Protein AF-A0A7Y5S820-F1 (afdb_monomer)

Radius of gyration: 29.11 Å; Cα contacts (8 Å, |Δi|>4): 1035; chains: 1; bounding box: 95×47×74 Å

Solvent-accessible surface area (backbone atoms only — not comparable to full-atom values): 35095 Å² total; per-residue (Å²): 103,54,66,68,52,48,75,46,68,56,34,78,88,50,31,67,82,37,71,69,40,54,54,54,47,53,55,45,28,67,74,67,75,48,88,73,55,71,37,60,50,47,50,53,52,50,54,48,54,72,75,65,43,57,76,58,91,92,64,85,57,66,54,73,80,52,63,92,70,55,70,69,54,50,47,55,49,49,68,78,31,63,94,35,53,90,52,56,83,71,35,64,82,37,71,68,40,53,49,50,53,51,49,48,31,69,75,68,66,53,89,64,54,75,34,48,46,49,33,35,48,55,52,52,51,69,67,39,76,69,81,60,51,75,38,97,64,82,65,48,82,91,52,52,66,69,48,47,51,56,42,42,72,61,35,29,46,36,56,46,40,85,68,84,81,53,75,86,64,79,58,79,62,49,63,53,49,50,51,48,53,69,67,49,83,26,50,25,39,32,43,30,24,37,49,74,46,51,65,68,48,48,54,46,43,46,52,50,37,29,53,56,50,1,69,86,36,98,79,53,42,49,46,63,53,50,40,56,48,44,48,68,46,74,85,46,82,71,53,80,83,47,82,61,52,66,59,54,52,51,55,42,38,25,67,62,58,49,69,44,50,45,51,57,29,34,74,68,77,49,52,28,36,41,39,36,33,33,45,70,67,45,83,67,35,42,60,50,52,37,57,45,52,76,75,46,48,48,42,36,37,38,32,30,56,49,24,42,59,52,57,66,34,36,78,71,31,64,78,37,56,43,80,44,70,43,61,52,47,49,49,38,51,50,17,47,60,64,65,48,74,85,50,70,54,44,63,65,85,57,64,72,76,51,68,81,38,71,63,51,58,53,48,43,48,52,51,32,60,77,29,37,76,55,40,52,53,23,37,42,50,35,36,73,48,29,30,48,50,66,67,56,76,50,93,74,81,56,64,66,62,50,40,51,49,47,42,52,62,29,51,50,45,51,52,66,68,55,36,78,73,44,92,88,51,81,58,64,57,48,67,58,42,50,53,50,49,46,50,46,48,74,41,28,34,38,64,60,53,44,58,62,53,21,57,55,45,23,71,73,69,75,44,97,52,51,43,67,62,47,46,55,37,54,49,51,36,34,46,38,50,52,27,38,72,30,40,55,61,70,56,94,90,43,85,70,93,63,49,37,26,34,10,40,59,36,69,39,56,34,24,57,72,67,73,46,87,75,68,70,31,65,74,77,51,69,80,59,56,71,67,58,42,49,54,46,26,30,43,48,44,5,49,50,51,30,54,49,61,57,39,89,85,48,47,59,22,17,39,73,64,49,102,91,37,60,47,32,72,30,31,41,41,49,91,83,37,31,39,42,32,35,68,54,49,43,85,67,74,80,52,75,76,74,40,44,28,47,49,54,51,40,63,36,75,92,58,39,18,85,38,22,40,36,33,18,57,69,48,63,48,81,41,82,95,40,36,30,29,36,20,50,66,37,59,50,27,59,76

pLDDT: mean 88.88, std 9.74, range [47.72, 98.44]

Secondary structure (DSSP, 8-state):
-HHHHHS-SS-GGG-TTSHHHHHHHHHHHHHHT----HHHHHHHHHHHHHTTTT--TT----PPPPPP--HHHHHHHHHHHGGGTTTGGG-TTSHHHHHHHHHHHHHH-----HHHHHHHHHHHHHHSPPP--S-SS---TTS-HHHHHHHHHH-GGGGTPPPPPPPSSPPHHHHHHHHHHHH-SSSEEEEE-STTSSHHHHHHHHHHHHHHT-TTSTTSSPPPGGGEEEEESSS-GGGTT-SSHHHHHHHHHIIIIISS-HHHHHHTT---EEEEESGGGSTTHHHHHHHHHHH--SEEEEEES-HHHHHHHHHHHTTTEEEEE--SPPHHHHHHHTT-TT---BSTTS-GGGGGSHHHHHHHHHHHHHTHHHHHHHHHHHHHH-S-HHHHS-----HHHHHHHHIIIIIIHHHHHSGGG-TTSPPPPHHHHHHHHHHHHHTTTSB--HHHHHHHHHHHH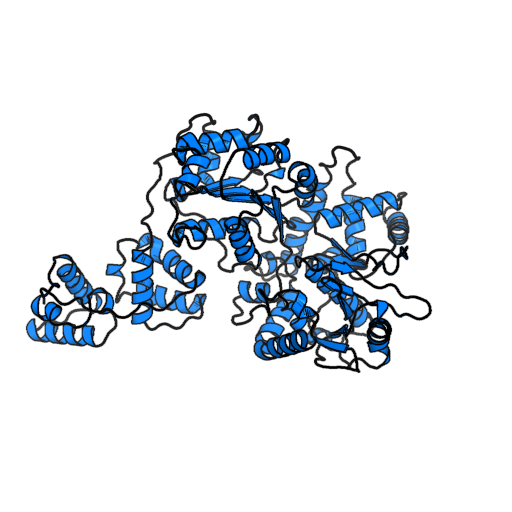SS---HHHHHHHHHHHHHTTSEEEE-B--BTTB---PPPEEEES-HHHHHHHHT------TTGGGG--HHHHHHHHHHHHHHHHHHHHTSTT-EEEEE--BTTB--EEEEEEETTEEEEEEE---SSPP-HHHHHHHHHHHH-GGG--S-EEEEESS--EEETTTEEEEEHHHHTTB-

Mean predicted aligned error: 7.58 Å

Foldseek 3Di:
DLVLQQPDLAQLLLQFPDPSVVVSQVVVCVVVVDHDASLVSLVVSVVCNVVPSHDDPPDDRDHDAADDDDLLLLLLLQVLCLVCLVVLSNQGPDPSLVVSQVVSCVQVVDDDDSSNVSNSSVVLSVQADNQDALDCAFDCPLHHPQVSVQQCLVLVSNNSDDDDDAQSFDALVLVVLLVCLVVCLALAEEEEEFFQLCPVSSVVVVLSCQQRQNCSAPVRGRADSLLEGEDEPPPRPRQPPDDLSLVSVQVSSCVTRNVHAQAVCVVVSRHGEYHYEQQLNDPPSLVSVLVCSVPGRHSYYYYHNQLLSVVVSCVSCPSRYDYAYRFFAFLLSLCVLLVVPDQAFQQSPPDPVCVLDPVSQVVLQVSCVVCVVSLLVSLQLCLQQNRRSQSRNDPDPDNLVSLVCCCVRGVLCLLPPPQVPPPPDDRQDSVLLLLLVLVLLVQALHFDQLVVVQVVVCVVVVDRDDSVSSVVSLVSCCSSLQWPWAAADDAPNDDDPTGTHIAGSINSNSCNSNVHRQGLNVVVVVPDDPVSQVSSLSNLSSVVQSLQVSDPQWRKHWHDDDPQAHTFSIWTDHPLAIAGEHEPADDDDDDPVSCRNQCRQCVDVRRRYVAYEYEYCDDFQDDPDRYTYDHSSSVSSHD

Sequence (639 aa):
MQELLRDTALPRDSLPYTATFDELKAAYESKQRQKITDHDFWLLLDKIGKFGGLASPGKKKKGTKAPSLSSNEQLEILRQLQDWIGNRDHLPYTTKFDDMHRQFGKLTGRKLSKHEFWRALSNEAKKARKPKPVHAAAPIGSLTPELVAFLEDRNPWWRAMPAREPQRFRRWAFAEMVRRLDKKLAAMVVIRGSRRVGKSVLQSQLIEDLLLIGKSDPTGKPVDPARILSVQFDDAPALGGISMPVQAIVRWFEQNVLKKTLNQAAKDDQPAYLLFDEVQNIHDWSVQLKILADNADARIIVTGSSALRIAKGKDNLAGRMDDIVLGPLRLWEVAGIRGIRGLEPYAADVPLEDWKKRDFWLELIAHGNKHAKVRDEAFRQFSRLGGYPLCHNTSETDEDRVRQQVIAGVINKTIESDPEHRRRAAPLDPVLVREVFRMVCRYAGQAVTPKRFSDELHQLLQTPINNAKVTEAIEFLTDSLLVHQVPPLELLAKKQGSPSKLCVCDHFVRNGVLQETLSLDPEALKNCDEAVATQVGHLIESVLGYFLKGIPGVEVSWFPERAKEPEVDLVLTIGTGRIPVEVKYRRSKPDKAALAGIESFCGKSAYAAPFGIIVTQATEGPIGDKAIAVPASTFLLLR

Nearest PDB structures (foldseek):
  3pfi-assembly1_B  TM=4.709E-01  e=7.030E-04  Campylobacter jejuni subsp. jejuni NCTC 11168 = ATCC 700819
  7ln6-assembly1_F  TM=3.361E-01  e=1.129E-02  Homo sapiens
  6abt-assembly1_A  TM=7.388E-01  e=3.695E+00  Listeria monocytogenes
  5vhh-assembly1_C  TM=3.652E-01  e=1.289E+00  Homo sapiens

Structure (mmCIF, N/CA/C/O backbone):
data_AF-A0A7Y5S820-F1
#
_entry.id   AF-A0A7Y5S820-F1
#
loop_
_atom_site.group_PDB
_atom_site.id
_atom_site.type_symbol
_atom_site.label_atom_id
_atom_site.label_alt_id
_atom_site.label_comp_id
_atom_site.label_asym_id
_atom_site.label_entity_id
_atom_site.label_seq_id
_atom_site.pdbx_PDB_ins_code
_atom_site.Cartn_x
_atom_site.Cartn_y
_atom_site.Cartn_z
_atom_site.occupancy
_atom_site.B_iso_or_equiv
_atom_site.auth_seq_id
_atom_site.auth_comp_id
_atom_site.auth_asym_id
_atom_site.auth_atom_id
_atom_site.pdbx_PDB_model_num
ATOM 1 N N . MET A 1 1 ? -51.903 -0.879 21.877 1.00 69.12 1 MET A N 1
ATOM 2 C CA . MET A 1 1 ? -50.507 -0.928 21.393 1.00 69.12 1 MET A CA 1
ATOM 3 C C . MET A 1 1 ? -49.794 -2.215 21.758 1.00 69.12 1 MET A C 1
ATOM 5 O O . MET A 1 1 ? -49.317 -2.856 20.841 1.00 69.12 1 MET A O 1
ATOM 9 N N . GLN A 1 2 ? -49.738 -2.629 23.031 1.00 68.75 2 GLN A N 1
ATOM 10 C CA . GLN A 1 2 ? -49.149 -3.931 23.404 1.00 68.75 2 GLN A CA 1
ATOM 11 C C . GLN A 1 2 ? -49.813 -5.115 22.681 1.00 68.75 2 GLN A C 1
ATOM 13 O O . GLN A 1 2 ? -49.119 -5.978 22.167 1.00 68.75 2 GLN A O 1
ATOM 18 N N . GLU A 1 3 ? -51.142 -5.105 22.578 1.00 69.19 3 GLU A N 1
ATOM 19 C CA . GLU A 1 3 ? -51.928 -6.082 21.810 1.00 69.19 3 GLU A CA 1
ATOM 20 C C . GLU A 1 3 ? -51.568 -6.063 20.311 1.00 69.19 3 GLU A C 1
ATOM 22 O O . GLU A 1 3 ? -51.067 -7.051 19.790 1.00 69.19 3 GLU A O 1
ATOM 27 N N . LEU A 1 4 ? -51.656 -4.890 19.666 1.00 66.69 4 LEU A N 1
ATOM 28 C CA . LEU A 1 4 ? -51.246 -4.688 18.265 1.00 66.69 4 LEU A CA 1
ATOM 29 C C . LEU A 1 4 ? -49.808 -5.162 17.983 1.00 66.69 4 LEU A C 1
ATOM 31 O O . LEU A 1 4 ? -49.545 -5.723 16.930 1.00 66.69 4 LEU A O 1
ATOM 35 N N . LEU A 1 5 ? -48.875 -4.957 18.920 1.00 66.25 5 LEU A N 1
ATOM 36 C CA . LEU A 1 5 ? -47.476 -5.389 18.823 1.00 66.25 5 LEU A CA 1
ATOM 37 C C . LEU A 1 5 ? -47.268 -6.885 19.091 1.00 66.25 5 LEU A C 1
ATOM 39 O O . LEU A 1 5 ? -46.285 -7.461 18.617 1.00 66.25 5 LEU A O 1
ATOM 43 N N . ARG A 1 6 ? -48.141 -7.521 19.876 1.00 69.19 6 ARG A N 1
ATOM 44 C CA . ARG A 1 6 ? -48.070 -8.955 20.177 1.00 69.19 6 ARG A CA 1
ATOM 45 C C . ARG A 1 6 ? -48.341 -9.770 18.915 1.00 69.19 6 ARG A C 1
ATOM 47 O O . ARG A 1 6 ? -47.572 -10.692 18.636 1.00 69.19 6 ARG A O 1
ATOM 54 N N . ASP A 1 7 ? -49.298 -9.336 18.105 1.00 68.69 7 ASP A N 1
ATOM 55 C CA . ASP A 1 7 ? -49.779 -10.072 16.929 1.00 68.69 7 ASP A CA 1
ATOM 56 C C . ASP A 1 7 ? -48.932 -9.864 15.663 1.00 68.69 7 ASP A C 1
ATOM 58 O O . ASP A 1 7 ? -49.108 -10.559 14.663 1.00 68.69 7 ASP A O 1
ATOM 62 N N . THR A 1 8 ? -47.943 -8.965 15.697 1.00 72.56 8 THR A N 1
ATOM 63 C CA . THR A 1 8 ? -47.041 -8.757 14.555 1.00 72.56 8 THR A CA 1
ATOM 64 C C . THR A 1 8 ? -46.153 -9.972 14.294 1.00 72.56 8 THR A C 1
ATOM 66 O O . THR A 1 8 ? -45.531 -10.523 15.207 1.00 72.56 8 THR A O 1
ATOM 69 N N . ALA A 1 9 ? -45.995 -10.348 13.025 1.00 71.81 9 ALA A N 1
ATOM 70 C CA . ALA A 1 9 ? -45.051 -11.394 12.626 1.00 71.81 9 ALA A CA 1
ATOM 71 C C . ALA A 1 9 ? -43.577 -10.951 12.761 1.00 71.81 9 ALA A C 1
ATOM 73 O O . ALA A 1 9 ? -42.688 -11.776 12.995 1.00 71.81 9 ALA A O 1
ATOM 74 N N . LEU A 1 10 ? -43.315 -9.643 12.640 1.00 74.50 10 LEU A N 1
ATOM 75 C CA . LEU A 1 10 ? -41.976 -9.059 12.675 1.00 74.50 10 LEU A CA 1
ATOM 76 C C . LEU A 1 10 ? -41.564 -8.637 14.097 1.00 74.50 10 LEU A C 1
ATOM 78 O O . LEU A 1 10 ? -42.368 -8.077 14.844 1.00 74.50 10 LEU A O 1
ATOM 82 N N . PRO A 1 11 ? -40.296 -8.851 14.495 1.00 80.25 11 PRO A N 1
ATOM 83 C CA . PRO A 1 11 ? -39.763 -8.272 15.720 1.00 80.25 11 PRO A CA 1
ATOM 84 C C . PRO A 1 11 ? -39.599 -6.753 15.573 1.00 80.25 11 PRO A C 1
ATOM 86 O O . PRO A 1 11 ? -39.386 -6.249 14.472 1.00 80.25 11 PRO A O 1
ATOM 89 N N . ARG A 1 12 ? -39.592 -6.043 16.708 1.00 82.12 12 ARG A N 1
ATOM 90 C CA . ARG A 1 12 ? -39.463 -4.576 16.807 1.00 82.12 12 ARG A CA 1
ATOM 91 C C . ARG A 1 12 ? -38.420 -3.975 15.857 1.00 82.12 12 ARG A C 1
ATOM 93 O O . ARG A 1 12 ? -38.732 -3.082 15.081 1.00 82.12 12 ARG A O 1
ATOM 100 N N . ASP A 1 13 ? -37.193 -4.496 15.871 1.00 81.75 13 ASP A N 1
ATOM 101 C CA . ASP A 1 13 ? -36.081 -3.950 15.073 1.00 81.75 13 ASP A CA 1
ATOM 102 C C . ASP A 1 13 ? -36.241 -4.152 13.555 1.00 81.75 13 ASP A C 1
ATOM 104 O O . ASP A 1 13 ? -35.416 -3.663 12.782 1.00 81.75 13 ASP A O 1
ATOM 108 N N . SER A 1 14 ? -37.239 -4.928 13.123 1.00 87.19 14 SER A N 1
ATOM 109 C CA . SER A 1 14 ? -37.587 -5.161 11.715 1.00 87.19 14 SER A CA 1
ATOM 110 C C . SER A 1 14 ? -38.826 -4.381 11.270 1.00 87.19 14 SER A C 1
ATOM 112 O O . SER A 1 14 ? -39.243 -4.560 10.136 1.00 87.19 14 SER A O 1
ATOM 114 N N . LEU A 1 15 ? -39.412 -3.537 12.125 1.00 88.50 15 LEU A N 1
ATOM 115 C CA . LEU A 1 15 ? -40.591 -2.744 11.769 1.00 88.50 15 LEU A CA 1
ATOM 116 C C . LEU A 1 15 ? -40.273 -1.475 10.956 1.00 88.50 15 LEU A C 1
ATOM 118 O O . LEU A 1 15 ? -41.004 -1.229 10.001 1.00 88.50 15 LEU A O 1
ATOM 122 N N . PRO A 1 16 ? -39.230 -0.671 11.255 1.00 93.38 16 PRO A N 1
ATOM 123 C CA . PRO A 1 16 ? -39.040 0.606 10.564 1.00 93.38 16 PRO A CA 1
ATOM 124 C C . PRO A 1 16 ? -38.981 0.478 9.038 1.00 93.38 16 PRO A C 1
ATOM 126 O O . PRO A 1 16 ? -38.278 -0.395 8.523 1.00 93.38 16 PRO A O 1
ATOM 129 N N . TYR A 1 17 ? -39.674 1.375 8.334 1.00 93.88 17 TYR A N 1
ATOM 130 C CA . TYR A 1 17 ? -39.765 1.461 6.873 1.00 93.88 17 TYR A CA 1
ATOM 131 C C . TYR A 1 17 ? -40.380 0.223 6.195 1.00 93.88 17 TYR A C 1
ATOM 133 O O . TYR A 1 17 ? -39.949 -0.164 5.109 1.00 93.88 17 TYR A O 1
ATOM 141 N N . THR A 1 18 ? -41.352 -0.429 6.840 1.00 92.25 18 THR A N 1
ATOM 142 C CA . THR A 1 18 ? -42.085 -1.579 6.279 1.00 92.25 18 THR A CA 1
ATOM 143 C C . THR A 1 18 ? -43.580 -1.294 6.194 1.00 92.25 18 THR A C 1
ATOM 145 O O . THR A 1 18 ? -44.104 -0.562 7.025 1.00 92.25 18 THR A O 1
ATOM 148 N N . ALA A 1 19 ? -44.287 -1.956 5.272 1.00 91.38 19 ALA A N 1
ATOM 149 C CA . ALA A 1 19 ? -45.748 -1.858 5.180 1.00 91.38 19 ALA A CA 1
ATOM 150 C C . ALA A 1 19 ? -46.445 -2.246 6.499 1.00 91.38 19 ALA A C 1
ATOM 152 O O . ALA A 1 19 ? -47.403 -1.607 6.915 1.00 91.38 19 ALA A O 1
ATOM 153 N N . THR A 1 20 ? -45.902 -3.230 7.225 1.00 89.06 20 THR A N 1
ATOM 154 C CA . THR A 1 20 ? -46.413 -3.623 8.546 1.00 89.06 20 THR A CA 1
ATOM 155 C C . THR A 1 20 ? -46.327 -2.489 9.574 1.00 89.06 20 THR A C 1
ATOM 157 O O . THR A 1 20 ? -47.167 -2.409 10.466 1.00 89.06 20 THR A O 1
ATOM 160 N N . PHE A 1 21 ? -45.332 -1.601 9.490 1.00 91.88 21 PHE A N 1
ATOM 161 C CA . PHE A 1 21 ? -45.283 -0.415 10.350 1.00 91.88 21 PHE A CA 1
ATOM 162 C C . PHE A 1 21 ? -46.403 0.571 10.009 1.00 91.88 21 PHE A C 1
ATOM 164 O O . PHE A 1 21 ? -47.056 1.072 10.925 1.00 91.88 21 PHE A O 1
ATOM 171 N N . ASP A 1 22 ? -46.656 0.795 8.719 1.00 92.31 22 ASP A N 1
ATOM 172 C CA . ASP A 1 22 ? -47.712 1.694 8.246 1.00 92.31 22 ASP A CA 1
ATOM 173 C C . ASP A 1 22 ? -49.103 1.178 8.650 1.00 92.31 22 ASP A C 1
ATOM 175 O O . ASP A 1 22 ? -49.929 1.938 9.155 1.00 92.31 22 ASP A O 1
ATOM 179 N N . GLU A 1 23 ? -49.336 -0.134 8.538 1.00 91.06 23 GLU A N 1
ATOM 180 C CA . GLU A 1 23 ? -50.558 -0.807 9.001 1.00 91.06 23 GLU A CA 1
ATOM 181 C C . GLU A 1 23 ? -50.773 -0.636 10.514 1.00 91.06 23 GLU A C 1
ATOM 183 O O . GLU A 1 23 ? -51.866 -0.279 10.961 1.00 91.06 23 GLU A O 1
ATOM 188 N N . LEU A 1 24 ? -49.724 -0.842 11.322 1.00 88.75 24 LEU A N 1
ATOM 189 C CA . LEU A 1 24 ? -49.788 -0.656 12.776 1.00 88.75 24 LEU A CA 1
ATOM 190 C C . LEU A 1 24 ? -50.076 0.795 13.155 1.00 88.75 24 LEU A C 1
ATOM 192 O O . LEU A 1 24 ? -50.816 1.046 14.112 1.00 88.75 24 LEU A O 1
ATOM 196 N N . LYS A 1 25 ? -49.487 1.742 12.421 1.00 91.31 25 LYS A N 1
ATOM 197 C CA . LYS A 1 25 ? -49.713 3.170 12.619 1.00 91.31 25 LYS A CA 1
ATOM 198 C C . LYS A 1 25 ? -51.154 3.534 12.292 1.00 91.31 25 LYS A C 1
ATOM 200 O O . LYS A 1 25 ? -51.822 4.123 13.136 1.00 91.31 25 LYS A O 1
ATOM 205 N N . ALA A 1 26 ? -51.659 3.118 11.134 1.00 90.69 26 ALA A N 1
ATOM 206 C CA . ALA A 1 26 ? -53.039 3.367 10.727 1.00 90.69 26 ALA A CA 1
ATOM 207 C C . ALA A 1 26 ? -54.044 2.785 11.738 1.00 90.69 26 ALA A C 1
ATOM 209 O O . ALA A 1 26 ? -54.992 3.463 12.139 1.00 90.69 26 ALA A O 1
ATOM 210 N N . ALA A 1 27 ? -53.801 1.563 12.228 1.00 89.12 27 ALA A N 1
ATOM 211 C CA . ALA A 1 27 ? -54.619 0.949 13.273 1.00 89.12 27 ALA A CA 1
ATOM 212 C C . ALA A 1 27 ? -54.576 1.738 14.596 1.00 89.12 27 ALA A C 1
ATOM 214 O O . ALA A 1 27 ? -55.598 1.888 15.272 1.00 89.12 27 ALA A O 1
ATOM 215 N N . TYR A 1 28 ? -53.408 2.267 14.973 1.00 88.69 28 TYR A N 1
ATOM 216 C CA . TYR A 1 28 ? -53.260 3.112 16.157 1.00 88.69 28 TYR A CA 1
ATOM 217 C C . TYR A 1 28 ? -53.991 4.451 16.015 1.00 88.69 28 TYR A C 1
ATOM 219 O O . TYR A 1 28 ? -54.769 4.804 16.901 1.00 88.69 28 TYR A O 1
ATOM 227 N N . GLU A 1 29 ? -53.791 5.163 14.905 1.00 91.38 29 GLU A N 1
ATOM 228 C CA . GLU A 1 29 ? -54.441 6.449 14.623 1.00 91.38 29 GLU A CA 1
ATOM 229 C C . GLU A 1 29 ? -55.965 6.299 14.564 1.00 91.38 29 GLU A C 1
ATOM 231 O O . GLU A 1 29 ? -56.689 7.112 15.139 1.00 91.38 29 GLU A O 1
ATOM 236 N N . SER A 1 30 ? -56.464 5.211 13.963 1.00 89.81 30 SER A N 1
ATOM 237 C CA . SER A 1 30 ? -57.895 4.894 13.941 1.00 89.81 30 SER A CA 1
ATOM 238 C C . SER A 1 30 ? -58.460 4.651 15.342 1.00 89.81 30 SER A C 1
ATOM 240 O O . SER A 1 30 ? -59.576 5.084 15.629 1.00 89.81 30 SER A O 1
ATOM 242 N N . LYS A 1 31 ? -57.716 3.963 16.220 1.00 88.00 31 LYS A N 1
ATOM 243 C CA . LYS A 1 31 ? -58.168 3.642 17.583 1.00 88.00 31 LYS A CA 1
ATOM 244 C C . LYS A 1 31 ? -58.091 4.848 18.524 1.00 88.00 31 LYS A C 1
ATOM 246 O O . LYS A 1 31 ? -58.963 4.999 19.371 1.00 88.00 31 LYS A O 1
ATOM 251 N N . GLN A 1 32 ? -57.071 5.694 18.378 1.00 87.50 32 GLN A N 1
ATOM 252 C CA . GLN A 1 32 ? -56.856 6.880 19.221 1.00 87.50 32 GLN A CA 1
ATOM 253 C C . GLN A 1 32 ? -57.516 8.152 18.682 1.00 87.50 32 GLN A C 1
ATOM 255 O O . GLN A 1 32 ? -57.570 9.153 19.389 1.00 87.50 32 GLN A O 1
ATOM 260 N N . ARG A 1 33 ? -58.014 8.129 17.437 1.00 87.38 33 ARG A N 1
ATOM 261 C CA . ARG A 1 33 ? -58.586 9.294 16.738 1.00 87.38 33 ARG A CA 1
ATOM 262 C C . ARG A 1 33 ? -57.639 10.502 16.705 1.00 87.38 33 ARG A C 1
ATOM 264 O O . ARG A 1 33 ? -58.082 11.647 16.710 1.00 87.38 33 ARG A O 1
ATOM 271 N N . GLN A 1 34 ? -56.336 10.248 16.654 1.00 90.62 34 GLN A N 1
ATOM 272 C CA . GLN A 1 34 ? -55.293 11.269 16.634 1.00 90.62 34 GLN A CA 1
ATOM 273 C C . GLN A 1 34 ? -54.215 10.870 15.628 1.00 90.62 34 GLN A C 1
ATOM 275 O O . GLN A 1 34 ? -53.820 9.706 15.584 1.00 90.62 34 GLN A O 1
ATOM 280 N N . LYS A 1 35 ? -53.731 11.837 14.840 1.00 92.00 35 LYS A N 1
ATOM 281 C CA . LYS A 1 35 ? -52.583 11.640 13.947 1.00 92.00 35 LYS A CA 1
ATOM 282 C C . LYS A 1 35 ? -51.271 11.733 14.718 1.00 92.00 35 LYS A C 1
ATOM 284 O O . LYS A 1 35 ? -51.144 12.551 15.628 1.00 92.00 35 LYS A O 1
ATOM 289 N N . ILE A 1 36 ? -50.290 10.937 14.316 1.00 93.00 36 ILE A N 1
ATOM 290 C CA . ILE A 1 36 ? -48.950 10.911 14.909 1.00 93.00 36 ILE A CA 1
ATOM 291 C C . ILE A 1 36 ? -47.889 10.887 13.802 1.00 93.00 36 ILE A C 1
ATOM 293 O O . ILE A 1 36 ? -48.111 10.357 12.712 1.00 93.00 36 ILE A O 1
ATOM 297 N N . THR A 1 37 ? -46.725 11.488 14.045 1.00 94.81 37 THR A N 1
ATOM 298 C CA . THR A 1 37 ? -45.611 11.403 13.089 1.00 94.81 37 THR A CA 1
ATOM 299 C C . THR A 1 37 ? -45.015 9.991 13.089 1.00 94.81 37 THR A C 1
ATOM 301 O O . THR A 1 37 ? -45.142 9.255 14.070 1.00 94.81 37 THR A O 1
ATOM 304 N N . ASP A 1 38 ? -44.347 9.589 12.005 1.00 93.44 38 ASP A N 1
ATOM 305 C CA . ASP A 1 38 ? -43.698 8.267 11.948 1.00 93.44 38 ASP A CA 1
ATOM 306 C C . ASP A 1 38 ? -42.609 8.131 13.018 1.00 93.44 38 ASP A C 1
ATOM 308 O O . ASP A 1 38 ? -42.464 7.080 13.642 1.00 93.44 38 ASP A O 1
ATOM 312 N N . HIS A 1 39 ? -41.878 9.217 13.278 1.00 94.19 39 HIS A N 1
ATOM 313 C CA . HIS A 1 39 ? -40.838 9.253 14.298 1.00 94.19 39 HIS A CA 1
ATOM 314 C C . HIS A 1 39 ? -41.410 9.064 15.710 1.00 94.19 39 HIS A C 1
ATOM 316 O O . HIS A 1 39 ? -40.965 8.177 16.442 1.00 94.19 39 HIS A O 1
ATOM 322 N N . ASP A 1 40 ? -42.441 9.830 16.077 1.00 92.50 40 ASP A N 1
ATOM 323 C CA . ASP A 1 40 ? -43.062 9.733 17.404 1.00 92.50 40 ASP A CA 1
ATOM 324 C C . ASP A 1 40 ? -43.735 8.374 17.611 1.00 92.50 40 ASP A C 1
ATOM 326 O O . ASP A 1 40 ? -43.641 7.775 18.688 1.00 92.50 40 ASP A O 1
ATOM 330 N N . PHE A 1 41 ? -44.373 7.843 16.563 1.00 92.88 41 PHE A N 1
ATOM 331 C CA . PHE A 1 41 ? -44.971 6.515 16.601 1.00 92.88 41 PHE A CA 1
ATOM 332 C C . PHE A 1 41 ? -43.915 5.420 16.777 1.00 92.88 41 PHE A C 1
ATOM 334 O O . PHE A 1 41 ? -44.102 4.498 17.574 1.00 92.88 41 PHE A O 1
ATOM 341 N N . TRP A 1 42 ? -42.772 5.538 16.101 1.00 92.69 42 TRP A N 1
ATOM 342 C CA . TRP A 1 42 ? -41.645 4.634 16.298 1.00 92.69 42 TRP A CA 1
ATOM 343 C C . TRP A 1 42 ? -41.081 4.701 17.722 1.00 92.69 42 TRP A C 1
ATOM 345 O O . TRP A 1 42 ? -40.875 3.652 18.330 1.00 92.69 42 TRP A O 1
ATOM 355 N N . LEU A 1 43 ? -40.884 5.891 18.297 1.00 91.00 43 LEU A N 1
ATOM 356 C CA . LEU A 1 43 ? -40.415 6.022 19.682 1.00 91.00 43 LEU A CA 1
ATOM 357 C C . LEU A 1 43 ? -41.410 5.424 20.686 1.00 91.00 43 LEU A C 1
ATOM 359 O O . LEU A 1 43 ? -41.001 4.799 21.669 1.00 91.00 43 LEU A O 1
ATOM 363 N N . LEU A 1 44 ? -42.715 5.573 20.437 1.00 88.88 44 LEU A N 1
ATOM 364 C CA . LEU A 1 44 ? -43.764 4.929 21.227 1.00 88.88 44 LEU A CA 1
ATOM 365 C C . LEU A 1 44 ? -43.661 3.398 21.143 1.00 88.88 44 LEU A C 1
ATOM 367 O O . LEU A 1 44 ? -43.663 2.721 22.174 1.00 88.88 44 LEU A O 1
ATOM 371 N N . LEU A 1 45 ? -43.526 2.849 19.931 1.00 85.88 45 LEU A N 1
ATOM 372 C CA . LEU A 1 45 ? -43.320 1.417 19.699 1.00 85.88 45 LEU A CA 1
ATOM 373 C C . LEU A 1 45 ? -42.042 0.901 20.375 1.00 85.88 45 LEU A C 1
ATOM 375 O O . LEU A 1 45 ? -42.063 -0.166 20.994 1.00 85.88 45 LEU A O 1
ATOM 379 N N . ASP A 1 46 ? -40.941 1.649 20.282 1.00 85.75 46 ASP A N 1
ATOM 380 C CA . ASP A 1 46 ? -39.655 1.275 20.864 1.00 85.75 46 ASP A CA 1
ATOM 381 C C . ASP A 1 46 ? -39.716 1.207 22.392 1.00 85.75 46 ASP A C 1
ATOM 383 O O . ASP A 1 46 ? -39.296 0.206 22.983 1.00 85.75 46 ASP A O 1
ATOM 387 N N . LYS A 1 47 ? -40.317 2.222 23.028 1.00 84.94 47 LYS A N 1
ATOM 388 C CA . LYS A 1 47 ? -40.555 2.242 24.477 1.00 84.94 47 LYS A CA 1
ATOM 389 C C . LYS A 1 47 ? -41.373 1.026 24.909 1.00 84.94 47 LYS A C 1
ATOM 391 O O . LYS A 1 47 ? -40.939 0.281 25.784 1.00 84.94 47 LYS A O 1
ATOM 396 N N . ILE A 1 48 ? -42.510 0.767 24.261 1.00 79.62 48 ILE A N 1
ATOM 397 C CA . ILE A 1 48 ? -43.384 -0.369 24.605 1.00 79.62 48 ILE A CA 1
ATOM 398 C C . ILE A 1 48 ? -42.664 -1.712 24.404 1.00 79.62 48 ILE A C 1
ATOM 400 O O . ILE A 1 48 ? -42.817 -2.62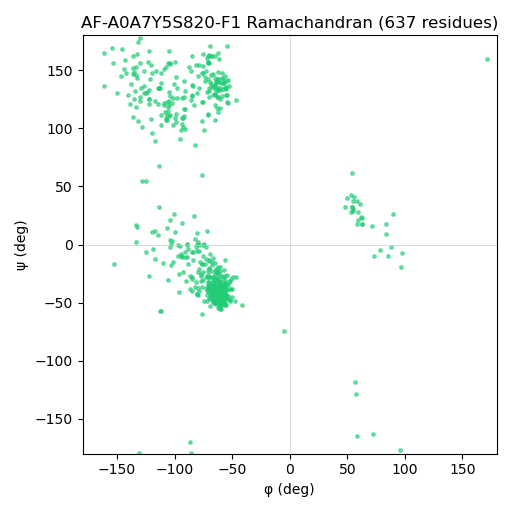8 25.216 1.00 79.62 48 ILE A O 1
ATOM 404 N N . GLY A 1 49 ? -41.844 -1.826 23.357 1.00 73.69 49 GLY A N 1
ATOM 405 C CA . GLY A 1 49 ? -41.045 -3.017 23.090 1.00 73.69 49 GLY A CA 1
ATOM 406 C C . GLY A 1 49 ? -39.966 -3.293 24.144 1.00 73.69 49 GLY A C 1
ATOM 407 O O . GLY A 1 49 ? -39.717 -4.458 24.453 1.00 73.69 49 GLY A O 1
ATOM 408 N N . LYS A 1 50 ? -39.356 -2.250 24.729 1.00 74.25 50 LYS A N 1
ATOM 409 C CA . LYS A 1 50 ? -38.341 -2.368 25.797 1.00 74.25 50 LYS A CA 1
ATOM 410 C C . LYS A 1 50 ? -38.930 -2.819 27.140 1.00 74.25 50 LYS A C 1
ATOM 412 O O . LYS A 1 50 ? -38.273 -3.570 27.852 1.00 74.25 50 LYS A O 1
ATOM 417 N N . PHE A 1 51 ? -40.172 -2.445 27.455 1.00 64.69 51 PHE A N 1
ATOM 418 C CA . PHE A 1 51 ? -40.867 -2.813 28.703 1.00 64.69 51 PHE A CA 1
ATOM 419 C C . PHE A 1 51 ? -41.537 -4.208 28.676 1.00 64.69 51 PHE A C 1
ATOM 421 O O . PHE A 1 51 ? -42.479 -4.467 29.419 1.00 64.69 51 PHE A O 1
ATOM 428 N N . GLY A 1 52 ? -41.067 -5.132 27.829 1.00 55.75 52 GLY A N 1
ATOM 429 C CA . GLY A 1 52 ? -41.489 -6.542 27.864 1.00 55.75 52 GLY A CA 1
ATOM 430 C C . GLY A 1 52 ? -42.793 -6.881 27.124 1.00 55.75 52 GLY A C 1
ATOM 431 O O . GLY A 1 52 ? -43.253 -8.017 27.195 1.00 55.75 52 GLY A O 1
ATOM 432 N N . GLY A 1 53 ? -43.376 -5.956 26.353 1.00 50.56 53 GLY A N 1
ATOM 433 C CA . GLY A 1 53 ? -44.684 -6.139 25.699 1.00 50.56 53 GLY A CA 1
ATOM 434 C C . GLY A 1 53 ? -44.756 -7.114 24.508 1.00 50.56 53 GLY A C 1
ATOM 435 O O . GLY A 1 53 ? -45.755 -7.096 23.797 1.00 50.56 53 GLY A O 1
ATOM 436 N N . LEU A 1 54 ? -43.728 -7.929 24.235 1.00 54.66 54 LEU A N 1
ATOM 437 C CA . LEU A 1 54 ? -43.548 -8.603 22.931 1.00 54.66 54 LEU A CA 1
ATOM 438 C C . LEU A 1 54 ? -43.413 -10.134 22.955 1.00 54.66 54 LEU A C 1
ATOM 440 O O . LEU A 1 54 ? -43.378 -10.741 21.882 1.00 54.66 54 LEU A O 1
ATOM 444 N N . ALA A 1 55 ? -43.324 -10.778 24.119 1.00 50.69 55 ALA A N 1
ATOM 445 C CA . ALA A 1 55 ? -43.198 -12.233 24.177 1.00 50.69 55 ALA A CA 1
ATOM 446 C C . ALA A 1 55 ? -44.576 -12.895 24.334 1.00 50.69 55 ALA A C 1
ATOM 448 O O . ALA A 1 55 ? -45.129 -12.933 25.430 1.00 50.69 55 ALA A O 1
ATOM 449 N N . SER A 1 56 ? -45.117 -13.462 23.252 1.00 51.94 56 SER A N 1
ATOM 450 C CA . SER A 1 56 ? -46.042 -14.593 23.395 1.00 51.94 56 SER A CA 1
ATOM 451 C C . SER A 1 56 ? -45.218 -15.816 23.819 1.00 51.94 56 SER A C 1
ATOM 453 O O . SER A 1 56 ? -44.185 -16.074 23.186 1.00 51.94 56 SER A O 1
ATOM 455 N N . PRO A 1 57 ? -45.618 -16.577 24.853 1.00 47.72 57 PRO A N 1
ATOM 456 C CA . PRO A 1 57 ? -44.916 -17.799 25.234 1.00 47.72 57 PRO A CA 1
ATOM 457 C C . PRO A 1 57 ? -44.785 -18.733 24.016 1.00 47.72 57 PRO A C 1
ATOM 459 O O . PRO A 1 57 ? -45.781 -19.079 23.388 1.00 47.72 57 PRO A O 1
ATOM 462 N N . GLY A 1 58 ? -43.555 -19.103 23.638 1.00 53.06 58 GLY A N 1
ATOM 463 C CA . GLY A 1 58 ? -43.292 -20.186 22.677 1.00 53.06 58 GLY A CA 1
ATOM 464 C C . GLY A 1 58 ? -43.031 -19.839 21.197 1.00 53.06 58 GLY A C 1
ATOM 465 O O . GLY A 1 58 ? -42.618 -20.737 20.468 1.00 53.06 58 GLY A O 1
ATOM 466 N N . LYS A 1 59 ? -43.173 -18.589 20.712 1.00 57.22 59 LYS A N 1
ATOM 467 C CA . LYS A 1 59 ? -42.848 -18.230 19.301 1.00 57.22 59 LYS A CA 1
ATOM 468 C C . LYS A 1 59 ? -41.758 -17.154 19.190 1.00 57.22 59 LYS A C 1
ATOM 470 O O . LYS A 1 59 ? -42.010 -15.974 19.417 1.00 57.22 59 LYS A O 1
ATOM 475 N N . LYS A 1 60 ? -40.541 -17.531 18.764 1.00 60.69 60 LYS A N 1
ATOM 476 C CA . LYS A 1 60 ? -39.495 -16.563 18.368 1.00 60.69 60 LYS A CA 1
ATOM 477 C C . LYS A 1 60 ? -39.881 -15.905 17.035 1.00 60.69 60 LYS A C 1
ATOM 479 O O . LYS A 1 60 ? -39.859 -16.564 15.999 1.00 60.69 60 LYS A O 1
ATOM 484 N N . LYS A 1 61 ? -40.197 -14.604 17.049 1.00 70.31 61 LYS A N 1
ATOM 485 C CA . LYS A 1 61 ? -40.435 -13.809 15.828 1.00 70.31 61 LYS A CA 1
ATOM 486 C C . LYS A 1 61 ? -39.157 -13.762 14.980 1.00 70.31 61 LYS A C 1
ATOM 488 O O . LYS A 1 61 ? -38.092 -13.400 15.484 1.00 70.31 61 LYS A O 1
ATOM 493 N N . LYS A 1 62 ? -39.242 -14.129 13.699 1.00 67.75 62 LYS A N 1
ATOM 494 C CA . LYS A 1 62 ? -38.092 -14.143 12.779 1.00 67.75 62 LYS A CA 1
ATOM 495 C C . LYS A 1 62 ? -38.009 -12.795 12.064 1.00 67.75 62 LYS A C 1
ATOM 497 O O . LYS A 1 62 ? -38.880 -12.457 11.275 1.00 67.75 62 LYS A O 1
ATOM 502 N N . GLY A 1 63 ? -36.982 -12.006 12.378 1.00 70.19 63 GLY A N 1
ATOM 503 C CA . GLY A 1 63 ? -36.774 -10.693 11.760 1.00 70.19 63 GLY A CA 1
ATOM 504 C C . GLY A 1 63 ? -36.233 -10.760 10.339 1.00 70.19 63 GLY A C 1
ATOM 505 O O . GLY A 1 63 ? -35.679 -11.780 9.921 1.00 70.19 63 GLY A O 1
ATOM 506 N N . THR A 1 64 ? -36.336 -9.641 9.621 1.00 81.06 64 THR A N 1
ATOM 507 C CA . THR A 1 64 ? -35.682 -9.479 8.319 1.00 81.06 64 THR A CA 1
ATOM 508 C C . THR A 1 64 ? -34.167 -9.573 8.501 1.00 81.06 64 THR A C 1
ATOM 510 O O . THR A 1 64 ? -33.597 -8.996 9.438 1.00 81.06 64 THR A O 1
ATOM 513 N N . LYS A 1 65 ? -33.487 -10.350 7.652 1.00 84.00 65 LYS A N 1
ATOM 514 C CA . LYS A 1 65 ? -32.024 -10.482 7.722 1.00 84.00 65 LYS A CA 1
ATOM 515 C C . LYS A 1 65 ? -31.380 -9.147 7.346 1.00 84.00 65 LYS A C 1
ATOM 517 O O . LYS A 1 65 ? -31.804 -8.511 6.388 1.00 84.00 65 LYS A O 1
ATOM 522 N N . ALA A 1 66 ? -30.369 -8.732 8.108 1.00 86.75 66 ALA A N 1
ATOM 523 C CA . ALA A 1 66 ? -29.542 -7.601 7.707 1.00 86.75 66 ALA A CA 1
ATOM 524 C C . ALA A 1 66 ? -28.779 -7.961 6.419 1.00 86.75 66 ALA A C 1
ATOM 526 O O . ALA A 1 66 ? -28.376 -9.123 6.273 1.00 86.75 66 ALA A O 1
ATOM 527 N N . PRO A 1 67 ? -28.590 -7.008 5.491 1.00 91.19 67 PRO A N 1
ATOM 528 C CA . PRO A 1 67 ? -27.798 -7.256 4.294 1.00 91.19 67 PRO A CA 1
ATOM 529 C C . PRO A 1 67 ? -26.347 -7.578 4.679 1.00 91.19 67 PRO A C 1
ATOM 531 O O . PRO A 1 67 ? -25.835 -7.088 5.687 1.00 91.19 67 PRO A O 1
ATOM 534 N N . SER A 1 68 ? -25.686 -8.417 3.879 1.00 91.12 68 SER A N 1
ATOM 535 C CA . SER A 1 68 ? -24.247 -8.650 4.021 1.00 91.12 68 SER A CA 1
ATOM 536 C C . SER A 1 68 ? -23.491 -7.401 3.575 1.00 91.12 68 SER A C 1
ATOM 538 O O . SER A 1 68 ? -23.806 -6.840 2.525 1.00 91.12 68 SER A O 1
ATOM 540 N N . LEU A 1 69 ? -22.529 -6.968 4.389 1.00 90.31 69 LEU A N 1
ATOM 541 C CA . LEU A 1 69 ? -21.710 -5.786 4.151 1.00 90.31 69 LEU A CA 1
ATOM 542 C C . LEU A 1 69 ? -20.233 -6.174 4.105 1.00 90.31 69 LEU A C 1
ATOM 544 O O . LEU A 1 69 ? -19.762 -6.994 4.895 1.00 90.31 69 LEU A O 1
ATOM 548 N N . SER A 1 70 ? -19.498 -5.530 3.210 1.00 90.12 70 SER A N 1
ATOM 549 C CA . SER A 1 70 ? -18.042 -5.474 3.218 1.00 90.12 70 SER A CA 1
ATOM 550 C C . SER A 1 70 ? -17.528 -4.673 4.418 1.00 90.12 70 SER A C 1
ATOM 552 O O . SER A 1 70 ? -18.235 -3.859 5.009 1.00 90.12 70 SER A O 1
ATOM 554 N N . SER A 1 71 ? -16.250 -4.844 4.755 1.00 88.31 71 SER A N 1
ATOM 555 C CA . SER A 1 71 ? -15.625 -4.126 5.875 1.00 88.31 71 SER A CA 1
ATOM 556 C C . SER A 1 71 ? -15.644 -2.612 5.699 1.00 88.31 71 SER A C 1
ATOM 558 O O . SER A 1 71 ? -15.862 -1.891 6.665 1.00 88.31 71 SER A O 1
ATOM 560 N N . ASN A 1 72 ? -15.479 -2.130 4.466 1.00 87.69 72 ASN A N 1
ATOM 561 C CA . ASN A 1 72 ? -15.552 -0.701 4.174 1.00 87.69 72 ASN A CA 1
ATOM 562 C C . ASN A 1 72 ? -16.972 -0.157 4.393 1.00 87.69 72 ASN A C 1
ATOM 564 O O . ASN A 1 72 ? -17.127 0.933 4.933 1.00 87.69 72 ASN A O 1
ATOM 568 N N . GLU A 1 73 ? -18.006 -0.923 4.033 1.00 91.81 73 GLU A N 1
ATOM 569 C CA . GLU A 1 73 ? -19.403 -0.552 4.289 1.00 91.81 73 GLU A CA 1
ATOM 570 C C . GLU A 1 73 ? -19.734 -0.570 5.789 1.00 91.81 73 GLU A C 1
ATOM 572 O O . GLU A 1 73 ? -20.400 0.341 6.277 1.00 91.81 73 GLU A O 1
ATOM 577 N N . GLN A 1 74 ? -19.240 -1.561 6.539 1.00 92.88 74 GLN A N 1
ATOM 578 C CA . GLN A 1 74 ? -19.403 -1.612 7.998 1.00 92.88 74 GLN A CA 1
ATOM 579 C C . GLN A 1 74 ? -18.748 -0.407 8.681 1.00 92.88 74 GLN A C 1
ATOM 581 O O . GLN A 1 74 ? -19.377 0.250 9.510 1.00 92.88 74 GLN A O 1
ATOM 586 N N . LEU A 1 75 ? -17.505 -0.086 8.310 1.00 91.50 75 LEU A N 1
ATOM 587 C CA . LEU A 1 75 ? -16.791 1.074 8.841 1.00 91.50 75 LEU A CA 1
ATOM 588 C C . LEU A 1 75 ? -17.501 2.381 8.506 1.00 91.50 75 LEU A C 1
ATOM 590 O O . LEU A 1 75 ? -17.612 3.243 9.370 1.00 91.50 75 LEU A O 1
ATOM 594 N N . GLU A 1 76 ? -18.034 2.518 7.291 1.00 91.56 76 GLU A N 1
ATOM 595 C CA . GLU A 1 76 ? -18.768 3.721 6.900 1.00 91.56 76 GLU A CA 1
ATOM 596 C C . GLU A 1 76 ? -20.017 3.939 7.764 1.00 91.56 76 GLU A C 1
ATOM 598 O O . GLU A 1 76 ? -20.275 5.055 8.211 1.00 91.56 76 GLU A O 1
ATOM 603 N N . ILE A 1 77 ? -20.747 2.868 8.082 1.00 92.25 77 ILE A N 1
ATOM 604 C CA . ILE A 1 77 ? -21.863 2.929 9.032 1.00 92.25 77 ILE A CA 1
ATOM 605 C C . ILE A 1 77 ? -21.372 3.351 10.423 1.00 92.25 77 ILE A C 1
ATOM 607 O O . ILE A 1 77 ? -21.966 4.231 11.045 1.00 92.25 77 ILE A O 1
ATOM 611 N N . LEU A 1 78 ? -20.292 2.744 10.922 1.00 90.00 78 LEU A N 1
ATOM 612 C CA . LEU A 1 78 ? -19.798 2.991 12.280 1.00 90.00 78 LEU A CA 1
ATOM 613 C C . LEU A 1 78 ? -19.206 4.392 12.471 1.00 90.00 78 LEU A C 1
ATOM 615 O O . LEU A 1 78 ? -19.410 4.985 13.528 1.00 90.00 78 LEU A O 1
ATOM 619 N N . ARG A 1 79 ? -18.548 4.955 11.451 1.00 88.81 79 ARG A N 1
ATOM 620 C CA . ARG A 1 79 ? -18.055 6.345 11.454 1.00 88.81 79 ARG A CA 1
ATOM 621 C C . ARG A 1 79 ? -19.189 7.344 11.642 1.00 88.81 79 ARG A C 1
ATOM 623 O O . ARG A 1 79 ? -19.078 8.261 12.445 1.00 88.81 79 ARG A O 1
ATOM 630 N N . GLN A 1 80 ? -20.306 7.136 10.949 1.00 87.56 80 GLN A N 1
ATOM 631 C CA . GLN A 1 80 ? -21.471 8.016 11.057 1.00 87.56 80 GLN A CA 1
ATOM 632 C C . GLN A 1 80 ? -22.268 7.797 12.356 1.00 87.56 80 GLN A C 1
ATOM 634 O O . GLN A 1 80 ? -23.087 8.638 12.727 1.00 87.56 80 GLN A O 1
ATOM 639 N N . LEU A 1 81 ? -22.050 6.667 13.039 1.00 84.88 81 LEU A N 1
ATOM 640 C CA . LEU A 1 81 ? -22.790 6.260 14.231 1.00 84.88 81 LEU A CA 1
ATOM 641 C C . LEU A 1 81 ? -22.158 6.666 15.559 1.00 84.88 81 LEU A C 1
ATOM 643 O O . LEU A 1 81 ? -22.839 6.478 16.561 1.00 84.88 81 LEU A O 1
ATOM 647 N N . GLN A 1 82 ? -20.913 7.154 15.609 1.00 73.88 82 GLN A N 1
ATOM 648 C CA . GLN A 1 82 ? -20.139 7.253 16.860 1.00 73.88 82 GLN A CA 1
ATOM 649 C C . GLN A 1 82 ? -20.921 7.886 18.030 1.00 73.88 82 GLN A C 1
ATOM 651 O O . GLN A 1 82 ? -21.038 7.260 19.085 1.00 73.88 82 GLN A O 1
ATOM 656 N N . ASP A 1 83 ? -21.574 9.031 17.811 1.00 71.81 83 ASP A N 1
ATOM 657 C CA . ASP A 1 83 ? -22.371 9.731 18.840 1.00 71.81 83 ASP A CA 1
ATOM 658 C C . ASP A 1 83 ? -23.711 9.047 19.175 1.00 71.81 83 ASP A C 1
ATOM 660 O O . ASP A 1 83 ? -24.341 9.306 20.201 1.00 71.81 83 ASP A O 1
ATOM 664 N N . TRP A 1 84 ? -24.160 8.143 18.307 1.00 74.25 84 TRP A N 1
ATOM 665 C CA . TRP A 1 84 ? -25.435 7.433 18.390 1.00 74.25 84 TRP A CA 1
ATOM 666 C C . TRP A 1 84 ? -25.282 5.988 18.874 1.00 74.25 84 TRP A C 1
ATOM 668 O O . TRP A 1 84 ? -26.283 5.273 19.014 1.00 74.25 84 TRP A O 1
ATOM 678 N N . ILE A 1 85 ? -24.060 5.532 19.176 1.00 76.88 85 ILE A N 1
ATOM 679 C CA . ILE A 1 85 ? -23.833 4.208 19.763 1.00 76.88 85 ILE A CA 1
ATOM 680 C C . ILE A 1 85 ? -24.520 4.153 21.137 1.00 76.88 85 ILE A C 1
ATOM 682 O O . ILE A 1 85 ? -24.156 4.846 22.085 1.00 76.88 85 ILE A O 1
ATOM 686 N N . GLY A 1 86 ? -25.548 3.307 21.240 1.00 75.00 86 GLY A N 1
ATOM 687 C CA . GLY A 1 86 ? -26.417 3.187 22.419 1.00 75.00 86 GLY A CA 1
ATOM 688 C C . GLY A 1 86 ? -27.728 3.979 22.336 1.00 75.00 86 GLY A C 1
ATOM 689 O O . GLY A 1 86 ? -28.683 3.601 23.004 1.00 75.00 86 GLY A O 1
ATOM 690 N N . ASN A 1 87 ? -27.819 4.983 21.456 1.00 84.00 87 ASN A N 1
ATOM 691 C CA . ASN A 1 87 ? -29.023 5.795 21.220 1.00 84.00 87 ASN A CA 1
ATOM 692 C C . ASN A 1 87 ? -29.624 5.620 19.815 1.00 84.00 87 ASN A C 1
ATOM 694 O O . ASN A 1 87 ? -30.573 6.319 19.466 1.00 84.00 87 ASN A O 1
ATOM 698 N N . ARG A 1 88 ? -29.121 4.658 19.028 1.00 87.19 88 ARG A N 1
ATOM 699 C CA . ARG A 1 88 ? -29.526 4.387 17.634 1.00 87.19 88 ARG A CA 1
ATOM 700 C C . ARG A 1 88 ? -31.033 4.285 17.402 1.00 87.19 88 ARG A C 1
ATOM 702 O O . ARG A 1 88 ? -31.488 4.539 16.294 1.00 87.19 88 ARG A O 1
ATOM 709 N N . ASP A 1 89 ? -31.795 3.872 18.416 1.00 87.94 89 ASP A N 1
ATOM 710 C CA . ASP A 1 89 ? -33.242 3.694 18.306 1.00 87.94 89 ASP A CA 1
ATOM 711 C C . ASP A 1 89 ? -33.957 5.045 18.092 1.00 87.94 89 ASP A C 1
ATOM 713 O O . ASP A 1 89 ? -35.109 5.050 17.697 1.00 87.94 89 ASP A O 1
ATOM 717 N N . HIS A 1 90 ? -33.286 6.190 18.254 1.00 90.31 90 HIS A N 1
ATOM 718 C CA . HIS A 1 90 ? -33.825 7.519 17.929 1.00 90.31 90 HIS A CA 1
ATOM 719 C C . HIS A 1 90 ? -33.550 7.962 16.482 1.00 90.31 90 HIS A C 1
ATOM 721 O O . HIS A 1 90 ? -33.940 9.055 16.094 1.00 90.31 90 HIS A O 1
ATOM 727 N N . LEU A 1 91 ? -32.865 7.154 15.670 1.00 92.38 91 LEU A N 1
ATOM 728 C CA . LEU A 1 91 ? -32.543 7.524 14.289 1.00 92.38 91 LEU A CA 1
ATOM 729 C C . LEU A 1 91 ? -33.702 7.346 13.292 1.00 92.38 91 LEU A C 1
ATOM 731 O O . LEU A 1 91 ? -33.827 8.197 12.412 1.00 92.38 91 LEU A O 1
ATOM 735 N N . PRO A 1 92 ? -34.539 6.290 13.348 1.00 95.00 92 PRO A N 1
ATOM 736 C CA . PRO A 1 92 ? -35.563 6.081 12.328 1.00 95.00 92 PRO A CA 1
ATOM 737 C C . PRO A 1 92 ? -36.507 7.277 12.149 1.00 95.00 92 PRO A C 1
ATOM 739 O O . PRO A 1 92 ? -36.924 7.904 13.122 1.00 95.00 92 PRO A O 1
ATOM 742 N N . TYR A 1 93 ? -36.853 7.556 10.891 1.00 95.38 93 TYR A N 1
ATOM 743 C CA . TYR A 1 93 ? -37.732 8.639 10.440 1.00 95.38 93 TYR A CA 1
ATOM 744 C C . TYR A 1 93 ? -37.229 10.057 10.753 1.00 95.38 93 TYR A C 1
ATOM 746 O O . TYR A 1 93 ? -38.018 10.996 10.809 1.00 95.38 93 TYR A O 1
ATOM 754 N N . THR A 1 94 ? -35.917 10.229 10.935 1.00 94.50 94 THR A N 1
ATOM 755 C CA . THR A 1 94 ? -35.282 11.545 11.111 1.00 94.50 94 THR A CA 1
ATOM 756 C C . THR A 1 94 ? -34.550 11.994 9.848 1.00 94.50 94 THR A C 1
ATOM 758 O O . THR A 1 94 ? -34.081 11.175 9.055 1.00 94.50 94 THR A O 1
ATOM 761 N N . THR A 1 95 ? -34.363 13.308 9.700 1.00 93.69 95 THR A N 1
ATOM 762 C CA . THR A 1 95 ? -33.502 13.885 8.653 1.00 93.69 95 THR A CA 1
ATOM 763 C C . THR A 1 95 ? -32.070 13.365 8.753 1.00 93.69 95 THR A C 1
ATOM 765 O O . THR A 1 95 ? -31.467 13.021 7.742 1.00 93.69 95 THR A O 1
ATOM 768 N N . LYS A 1 96 ? -31.555 13.195 9.979 1.00 92.31 96 LYS A N 1
ATOM 769 C CA . LYS A 1 96 ? -30.219 12.643 10.226 1.00 92.31 96 LYS A CA 1
ATOM 770 C C . LYS A 1 96 ? -30.056 11.239 9.644 1.00 92.31 96 LYS A C 1
ATOM 772 O O . LYS A 1 96 ? -29.028 10.962 9.033 1.00 92.31 96 LYS A O 1
ATOM 777 N N . PHE A 1 97 ? -31.044 10.359 9.811 1.00 94.75 97 PHE A N 1
ATOM 778 C CA . PHE A 1 97 ? -31.000 9.022 9.213 1.00 94.75 97 PHE A CA 1
ATOM 779 C C . PHE A 1 97 ? -31.011 9.079 7.684 1.00 94.75 97 PHE A C 1
ATOM 781 O O . PHE A 1 97 ? -30.258 8.347 7.041 1.00 94.75 97 PHE A O 1
ATOM 788 N N . ASP A 1 98 ? -31.829 9.955 7.106 1.00 94.62 98 ASP A N 1
ATOM 789 C CA . ASP A 1 98 ? -31.899 10.135 5.655 1.00 94.62 98 ASP A CA 1
ATOM 790 C C . ASP A 1 98 ? -30.578 10.673 5.081 1.00 94.62 98 ASP A C 1
ATOM 792 O O . ASP A 1 98 ? -30.129 10.223 4.022 1.00 94.62 98 ASP A O 1
ATOM 796 N N . ASP A 1 99 ? -29.909 11.573 5.801 1.00 94.38 99 ASP A N 1
ATOM 797 C CA . ASP A 1 99 ? -28.580 12.068 5.446 1.00 94.38 99 ASP A CA 1
ATOM 798 C C . ASP A 1 99 ? -27.525 10.964 5.542 1.00 94.38 99 ASP A C 1
ATOM 800 O O . ASP A 1 99 ? -26.727 10.799 4.616 1.00 94.38 99 ASP A O 1
ATOM 804 N N . MET A 1 100 ? -27.560 10.151 6.606 1.00 94.31 100 MET A N 1
ATOM 805 C CA . MET A 1 100 ? -26.658 9.005 6.763 1.00 94.31 100 MET A CA 1
ATOM 806 C C . MET A 1 100 ? -26.834 7.985 5.632 1.00 94.31 100 MET A C 1
ATOM 808 O O . MET A 1 100 ? -25.863 7.511 5.038 1.00 94.31 100 MET A O 1
ATOM 812 N N . HIS A 1 101 ? -28.084 7.674 5.286 1.00 95.50 101 HIS A N 1
ATOM 813 C CA . HIS A 1 101 ? -28.428 6.759 4.198 1.00 95.50 101 HIS A CA 1
ATOM 814 C C . HIS A 1 101 ? -27.914 7.269 2.848 1.00 95.50 101 HIS A C 1
ATOM 816 O O . HIS A 1 101 ? -27.274 6.528 2.093 1.00 95.50 101 HIS A O 1
ATOM 822 N N . ARG A 1 102 ? -28.123 8.561 2.567 1.00 94.50 102 ARG A N 1
ATOM 823 C CA . ARG A 1 102 ? -27.636 9.220 1.350 1.00 94.50 102 ARG A CA 1
ATOM 824 C C . ARG A 1 102 ? -26.111 9.231 1.289 1.00 94.50 102 ARG A C 1
ATOM 826 O O . ARG A 1 102 ? -25.542 8.919 0.242 1.00 94.50 102 ARG A O 1
ATOM 833 N N . GLN A 1 103 ? -25.448 9.569 2.394 1.00 92.25 103 GLN A N 1
ATOM 834 C CA . GLN A 1 103 ? -23.992 9.600 2.491 1.00 92.25 103 GLN A CA 1
ATOM 835 C C . GLN A 1 103 ? -23.391 8.202 2.305 1.00 92.25 103 GLN A C 1
ATOM 837 O O . GLN A 1 103 ? -22.455 8.049 1.520 1.00 92.25 103 GLN A O 1
ATOM 842 N N . PHE A 1 104 ? -23.967 7.175 2.939 1.00 93.62 104 PHE A N 1
ATOM 843 C CA . PHE A 1 104 ? -23.560 5.782 2.757 1.00 93.62 104 PHE A CA 1
ATOM 844 C C . PHE A 1 104 ? -23.632 5.366 1.285 1.00 93.62 104 PHE A C 1
ATOM 846 O O . PHE A 1 104 ? -22.641 4.881 0.735 1.00 93.62 104 PHE A O 1
ATOM 853 N N . GLY A 1 105 ? -24.761 5.616 0.611 1.00 91.69 105 GLY A N 1
ATOM 854 C CA . GLY A 1 105 ? -24.908 5.302 -0.813 1.00 91.69 105 GLY A CA 1
ATOM 855 C C . GLY A 1 105 ? -23.933 6.090 -1.692 1.00 91.69 105 GLY A C 1
ATOM 856 O O . GLY A 1 105 ? -23.319 5.532 -2.607 1.00 91.69 105 GLY A O 1
ATOM 857 N N . LYS A 1 106 ? -23.711 7.373 -1.376 1.00 89.25 106 LYS A N 1
ATOM 858 C CA . LYS A 1 106 ? -22.750 8.223 -2.088 1.00 89.25 106 LYS A CA 1
ATOM 859 C C . LYS A 1 106 ? -21.320 7.723 -1.939 1.00 89.25 106 LYS A C 1
ATOM 861 O O . LYS A 1 106 ? -20.617 7.773 -2.940 1.00 89.25 106 LYS A O 1
ATOM 866 N N . LEU A 1 107 ? -20.888 7.258 -0.762 1.00 86.19 107 LEU A N 1
ATOM 867 C CA . LEU A 1 107 ? -19.493 6.892 -0.452 1.00 86.19 107 LEU A CA 1
ATOM 868 C C . LEU A 1 107 ? -19.139 5.427 -0.732 1.00 86.19 107 LEU A C 1
ATOM 870 O O . LEU A 1 107 ? -18.014 5.151 -1.148 1.00 86.19 107 LEU A O 1
ATOM 874 N N . THR A 1 108 ? -20.089 4.507 -0.591 1.00 86.88 108 THR A N 1
ATOM 875 C CA . THR A 1 108 ? -19.870 3.072 -0.858 1.00 86.88 108 THR A CA 1
ATOM 876 C C . THR A 1 108 ? -20.306 2.663 -2.264 1.00 86.88 108 THR A C 1
ATOM 878 O O . THR A 1 108 ? -19.804 1.691 -2.815 1.00 86.88 108 THR A O 1
ATOM 881 N N . GLY A 1 109 ? -21.243 3.403 -2.870 1.00 86.38 109 GLY A N 1
ATOM 882 C CA . GLY A 1 109 ? -21.900 3.015 -4.122 1.00 86.38 109 GLY A CA 1
ATOM 883 C C . GLY A 1 109 ? -22.994 1.962 -3.945 1.00 86.38 109 GLY A C 1
ATOM 884 O O . GLY A 1 109 ? -23.703 1.657 -4.905 1.00 86.38 109 GLY A O 1
ATOM 885 N N . ARG A 1 110 ? -23.178 1.435 -2.729 1.00 90.06 110 ARG A N 1
ATOM 886 C CA . ARG A 1 110 ? -24.213 0.458 -2.409 1.00 90.06 110 ARG A CA 1
ATOM 887 C C . ARG A 1 110 ? -25.570 1.146 -2.298 1.00 90.06 110 ARG A C 1
ATOM 889 O O . ARG A 1 110 ? -25.770 2.044 -1.483 1.00 90.06 110 ARG A O 1
ATOM 896 N N . LYS A 1 111 ? -26.531 0.687 -3.097 1.00 91.94 111 LYS A N 1
ATOM 897 C CA . LYS A 1 111 ? -27.929 1.116 -3.009 1.00 91.94 111 LYS A CA 1
ATOM 898 C C . LYS A 1 111 ? -28.681 0.156 -2.093 1.00 91.94 111 LYS A C 1
ATOM 900 O O . LYS A 1 111 ? -28.900 -0.992 -2.461 1.00 91.94 111 LYS A O 1
ATOM 905 N N . LEU A 1 112 ? -29.039 0.627 -0.905 1.00 94.44 112 LEU A N 1
ATOM 906 C CA . LEU A 1 112 ? -29.928 -0.067 0.027 1.00 94.44 112 LEU A CA 1
ATOM 907 C C . LEU A 1 112 ? -31.235 0.717 0.121 1.00 94.44 112 LEU A C 1
ATOM 909 O O . LEU A 1 112 ? -31.215 1.944 0.037 1.00 94.44 112 LEU A O 1
ATOM 913 N N . SER A 1 113 ? -32.360 0.047 0.334 1.00 95.62 113 SER A N 1
ATOM 914 C CA . SER A 1 113 ? -33.581 0.714 0.797 1.00 95.62 113 SER A CA 1
ATOM 915 C C . SER A 1 113 ? -33.381 1.289 2.208 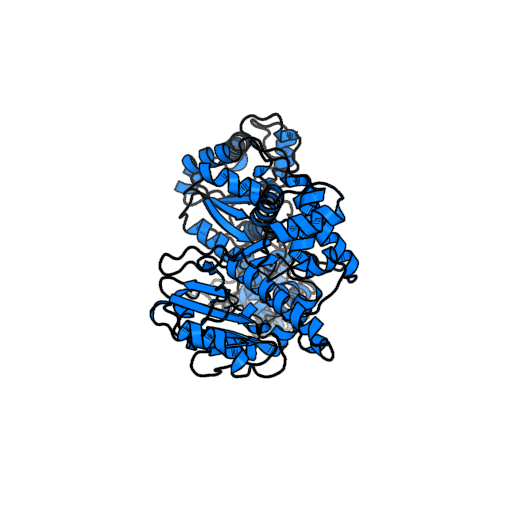1.00 95.62 113 SER A C 1
ATOM 917 O O . SER A 1 113 ? -32.477 0.869 2.938 1.00 95.62 113 SER A O 1
ATOM 919 N N . LYS A 1 114 ? -34.243 2.225 2.636 1.00 95.31 114 LYS A N 1
ATOM 920 C CA . LYS A 1 114 ? -34.215 2.747 4.018 1.00 95.31 114 LYS A CA 1
ATOM 921 C C . LYS A 1 114 ? -34.351 1.617 5.048 1.00 95.31 114 LYS A C 1
ATOM 923 O O . LYS A 1 114 ? -33.642 1.614 6.052 1.00 95.31 114 LYS A O 1
ATOM 928 N N . HIS A 1 115 ? -35.190 0.617 4.763 1.00 95.12 115 HIS A N 1
ATOM 929 C CA . HIS A 1 115 ? -35.326 -0.570 5.605 1.00 95.12 115 HIS A CA 1
ATOM 930 C C . HIS A 1 115 ? -34.017 -1.363 5.700 1.00 95.12 115 HIS A C 1
ATOM 932 O O . HIS A 1 115 ? -33.525 -1.615 6.799 1.00 95.12 115 HIS A O 1
ATOM 938 N N . GLU A 1 116 ? -33.415 -1.734 4.568 1.00 95.12 116 GLU A N 1
ATOM 939 C CA . GLU A 1 116 ? -32.163 -2.500 4.551 1.00 95.12 116 GLU A CA 1
ATOM 940 C C . GLU A 1 116 ? -31.018 -1.747 5.231 1.00 95.12 116 GLU A C 1
ATOM 942 O O . GLU A 1 116 ? -30.262 -2.349 5.996 1.00 95.12 116 GLU A O 1
ATOM 947 N N . PHE A 1 117 ? -30.919 -0.433 5.007 1.00 95.69 117 PHE A N 1
ATOM 948 C CA . PHE A 1 117 ? -29.931 0.413 5.667 1.00 95.69 117 PHE A CA 1
ATOM 949 C C . PHE A 1 117 ? -30.150 0.468 7.181 1.00 95.69 117 PHE A C 1
ATOM 951 O O . PHE A 1 117 ? -29.195 0.300 7.933 1.00 95.69 117 PHE A O 1
ATOM 958 N N . TRP A 1 118 ? -31.395 0.597 7.653 1.00 94.75 118 TRP A N 1
ATOM 959 C CA . TRP A 1 118 ? -31.705 0.497 9.082 1.00 94.75 118 TRP A CA 1
ATOM 960 C C . TRP A 1 118 ? -31.315 -0.867 9.664 1.00 94.75 118 TRP A C 1
ATOM 962 O O . TRP A 1 118 ? -30.721 -0.928 10.742 1.00 94.75 118 TRP A O 1
ATOM 972 N N . ARG A 1 119 ? -31.599 -1.972 8.962 1.00 93.75 119 ARG A N 1
ATOM 973 C CA . ARG A 1 119 ? -31.223 -3.322 9.420 1.00 93.75 119 ARG A CA 1
ATOM 974 C C . ARG A 1 119 ? -29.707 -3.480 9.518 1.00 93.75 119 ARG A C 1
ATOM 976 O O . ARG A 1 119 ? -29.231 -4.023 10.514 1.00 93.75 119 ARG A O 1
ATOM 983 N N . ALA A 1 120 ? -28.971 -2.983 8.528 1.00 93.38 120 ALA A N 1
ATOM 984 C CA . ALA A 1 120 ? -27.514 -2.913 8.535 1.00 93.38 120 ALA A CA 1
ATOM 985 C C . ALA A 1 120 ? -26.985 -2.081 9.714 1.00 93.38 120 ALA A C 1
ATOM 987 O O . ALA A 1 120 ? -26.240 -2.587 10.550 1.00 93.38 120 ALA A O 1
ATOM 988 N N . LEU A 1 121 ? -27.439 -0.833 9.823 1.00 93.50 121 LEU A N 1
ATOM 989 C CA . LEU A 1 121 ? -27.047 0.120 10.858 1.00 93.50 121 LEU A CA 1
ATOM 990 C C . LEU A 1 121 ? -27.318 -0.428 12.260 1.00 93.50 121 LEU A C 1
ATOM 992 O O . LEU A 1 121 ? -26.433 -0.436 13.113 1.00 93.50 121 LEU A O 1
ATOM 996 N N . SER A 1 122 ? -28.521 -0.952 12.490 1.00 91.31 122 SER A N 1
ATOM 997 C CA . SER A 1 122 ? -28.911 -1.552 13.765 1.00 91.31 122 SER A CA 1
ATOM 998 C C . SER A 1 122 ? -28.041 -2.761 14.113 1.00 91.31 122 SER A C 1
ATOM 1000 O O . SER A 1 122 ? -27.643 -2.919 15.267 1.00 91.31 122 SER A O 1
ATOM 1002 N N . ASN A 1 123 ? -27.709 -3.603 13.129 1.00 91.12 123 ASN A N 1
ATOM 1003 C CA . ASN A 1 123 ? -26.858 -4.772 13.329 1.00 91.12 123 ASN A CA 1
ATOM 1004 C C . ASN A 1 123 ? -25.426 -4.390 13.720 1.00 91.12 123 ASN A C 1
ATOM 1006 O O . ASN A 1 123 ? -24.907 -4.916 14.703 1.00 91.12 123 ASN A O 1
ATOM 1010 N N . GLU A 1 124 ? -24.808 -3.452 13.004 1.00 90.81 124 GLU A N 1
ATOM 1011 C CA . GLU A 1 124 ? -23.443 -3.015 13.312 1.00 90.81 124 GLU A CA 1
ATOM 1012 C C . GLU A 1 124 ? -23.394 -2.251 14.640 1.00 90.81 124 GLU A C 1
ATOM 1014 O O . GLU A 1 124 ? -22.543 -2.530 15.481 1.00 90.81 124 GLU A O 1
ATOM 1019 N N . ALA A 1 125 ? -24.394 -1.417 14.933 1.00 88.69 125 ALA A N 1
ATOM 1020 C CA . ALA A 1 125 ? -24.511 -0.738 16.220 1.00 88.69 125 ALA A CA 1
ATOM 1021 C C . ALA A 1 125 ? -24.699 -1.691 17.420 1.00 88.69 125 ALA A C 1
ATOM 1023 O O . ALA A 1 125 ? -24.456 -1.287 18.553 1.00 88.69 125 ALA A O 1
ATOM 1024 N N . LYS A 1 126 ? -25.195 -2.925 17.224 1.00 87.19 126 LYS A N 1
ATOM 1025 C CA . LYS A 1 126 ? -25.275 -3.948 18.294 1.00 87.19 126 LYS A CA 1
ATOM 1026 C C . LYS A 1 126 ? -23.928 -4.591 18.586 1.00 87.19 126 LYS A C 1
ATOM 1028 O O . LYS A 1 126 ? -23.711 -5.034 19.708 1.00 87.19 126 LYS A O 1
ATOM 1033 N N . LYS A 1 127 ? -23.077 -4.694 17.568 1.00 85.88 127 LYS A N 1
ATOM 1034 C CA . LYS A 1 127 ? -21.735 -5.271 17.675 1.00 85.88 127 LYS A CA 1
ATOM 1035 C C . LYS A 1 127 ? -20.715 -4.236 18.144 1.00 85.88 127 LYS A C 1
ATOM 1037 O O . LYS A 1 127 ? -19.729 -4.607 18.773 1.00 85.88 127 LYS A O 1
ATOM 1042 N N . ALA A 1 128 ? -20.962 -2.962 17.846 1.00 84.06 128 ALA A N 1
ATOM 1043 C CA . ALA A 1 128 ? -20.118 -1.854 18.252 1.00 84.06 128 ALA A CA 1
ATOM 1044 C C . ALA A 1 128 ? -20.031 -1.739 19.778 1.00 84.06 128 ALA A C 1
ATOM 1046 O O . ALA A 1 128 ? -21.025 -1.875 20.499 1.00 84.06 128 ALA A O 1
ATOM 1047 N N . ARG A 1 129 ? -18.832 -1.436 20.274 1.00 77.06 129 ARG A N 1
ATOM 1048 C CA . ARG A 1 129 ? -18.615 -1.075 21.675 1.00 77.06 129 ARG A CA 1
ATOM 1049 C C . ARG A 1 129 ? -18.891 0.415 21.856 1.00 77.06 129 ARG A C 1
ATOM 1051 O O . ARG A 1 129 ? -18.447 1.229 21.052 1.00 77.06 129 ARG A O 1
ATOM 1058 N N . LYS A 1 130 ? -19.582 0.784 22.939 1.00 75.25 130 LYS A N 1
ATOM 1059 C CA . LYS A 1 130 ? -19.608 2.186 23.372 1.00 75.25 130 LYS A CA 1
ATOM 1060 C C . LYS A 1 130 ? -18.190 2.556 23.827 1.00 75.25 130 LYS A C 1
ATOM 1062 O O . LYS A 1 130 ? -17.651 1.804 24.646 1.00 75.25 130 LYS A O 1
ATOM 1067 N N . PRO A 1 131 ? -17.600 3.660 23.339 1.00 73.56 131 PRO A N 1
ATOM 1068 C CA . PRO A 1 131 ? -16.286 4.097 23.789 1.00 73.56 131 PRO A CA 1
ATOM 1069 C C . PRO A 1 131 ? -16.280 4.242 25.313 1.00 73.56 131 PRO A C 1
ATOM 1071 O O . PRO A 1 131 ? -17.119 4.943 25.882 1.00 73.56 131 PRO A O 1
ATOM 1074 N N . LYS A 1 132 ? -15.377 3.522 25.979 1.00 81.12 132 LYS A N 1
ATOM 1075 C CA . LYS A 1 132 ? -15.128 3.640 27.416 1.00 81.12 132 LYS A CA 1
ATOM 1076 C C . LYS A 1 132 ? -13.636 3.881 27.607 1.00 81.12 132 LYS A C 1
ATOM 1078 O O . LYS A 1 132 ? -12.856 3.143 27.004 1.00 81.12 132 LYS A O 1
ATOM 1083 N N . PRO A 1 133 ? -13.243 4.888 28.400 1.00 84.69 133 PRO A N 1
ATOM 1084 C CA . PRO A 1 133 ? -11.838 5.116 28.674 1.00 84.69 133 PRO A CA 1
ATOM 1085 C C . PRO A 1 133 ? -11.263 3.914 29.432 1.00 84.69 133 PRO A C 1
ATOM 1087 O O . PRO A 1 133 ? -11.904 3.381 30.338 1.00 84.69 133 PRO A O 1
ATOM 1090 N N . VAL A 1 134 ? -10.052 3.509 29.059 1.00 88.31 134 VAL A N 1
ATOM 1091 C CA . VAL A 1 134 ? -9.220 2.569 29.825 1.00 88.31 134 VAL A CA 1
ATOM 1092 C C . VAL A 1 134 ? -8.833 3.215 31.157 1.00 88.31 134 VAL A C 1
ATOM 1094 O O . VAL A 1 134 ? -8.841 2.568 32.200 1.00 88.31 134 VAL A O 1
ATOM 1097 N N . HIS A 1 135 ? -8.547 4.518 31.124 1.00 81.00 135 HIS A N 1
ATOM 1098 C CA . HIS A 1 135 ? -8.225 5.352 32.276 1.00 81.00 135 HIS A CA 1
ATOM 1099 C C . HIS A 1 135 ? -8.601 6.817 31.999 1.00 81.00 135 HIS A C 1
ATOM 1101 O O . HIS A 1 135 ? -8.641 7.245 30.846 1.00 81.00 135 HIS A O 1
ATOM 1107 N N . ALA A 1 136 ? -8.834 7.611 33.050 1.00 77.19 136 ALA A N 1
ATOM 1108 C CA . ALA A 1 136 ? -9.042 9.058 32.902 1.00 77.19 136 ALA A CA 1
ATOM 1109 C C . ALA A 1 136 ? -7.771 9.768 32.388 1.00 77.19 136 ALA A C 1
ATOM 1111 O O . ALA A 1 136 ? -7.849 10.632 31.520 1.00 77.19 136 ALA A O 1
ATOM 1112 N N . ALA A 1 137 ? -6.608 9.338 32.885 1.00 78.94 137 ALA A N 1
ATOM 1113 C CA . ALA A 1 137 ? -5.273 9.700 32.419 1.00 78.94 137 ALA A CA 1
ATOM 1114 C C . ALA A 1 137 ? -4.336 8.496 32.603 1.00 78.94 137 ALA A C 1
ATOM 1116 O O . ALA A 1 137 ? -4.512 7.727 33.555 1.00 78.94 137 ALA A O 1
ATOM 1117 N N . ALA A 1 138 ? -3.384 8.309 31.691 1.00 81.81 138 ALA A N 1
ATOM 1118 C CA . ALA A 1 138 ? -2.452 7.195 31.743 1.00 81.81 138 ALA A CA 1
ATOM 1119 C C . ALA A 1 138 ? -1.554 7.320 32.983 1.00 81.81 138 ALA A C 1
ATOM 1121 O O . ALA A 1 138 ? -1.034 8.404 33.262 1.00 81.81 138 ALA A O 1
ATOM 1122 N N . PRO A 1 139 ? -1.349 6.235 33.749 1.00 86.06 139 PRO A N 1
ATOM 1123 C CA . PRO A 1 139 ? -0.462 6.276 34.903 1.00 86.06 139 PRO A CA 1
ATOM 1124 C C . PRO A 1 139 ? 0.979 6.580 34.482 1.00 86.06 139 PRO A C 1
ATOM 1126 O O . PRO A 1 139 ? 1.506 5.924 33.588 1.00 86.06 139 PRO A O 1
ATOM 1129 N N . ILE A 1 140 ? 1.647 7.510 35.170 1.00 85.19 140 ILE A N 1
ATOM 1130 C CA . ILE A 1 140 ? 3.046 7.877 34.878 1.00 85.19 140 ILE A CA 1
ATOM 1131 C C . ILE A 1 140 ? 3.961 6.640 34.958 1.00 85.19 140 ILE A C 1
ATOM 1133 O O . ILE A 1 140 ? 4.732 6.359 34.041 1.00 85.19 140 ILE A O 1
ATOM 1137 N N . GLY A 1 141 ? 3.810 5.833 36.013 1.00 87.50 141 GLY A N 1
ATOM 1138 C CA . GLY A 1 141 ? 4.552 4.583 36.179 1.00 87.50 141 GLY A CA 1
ATOM 1139 C C . GLY A 1 141 ?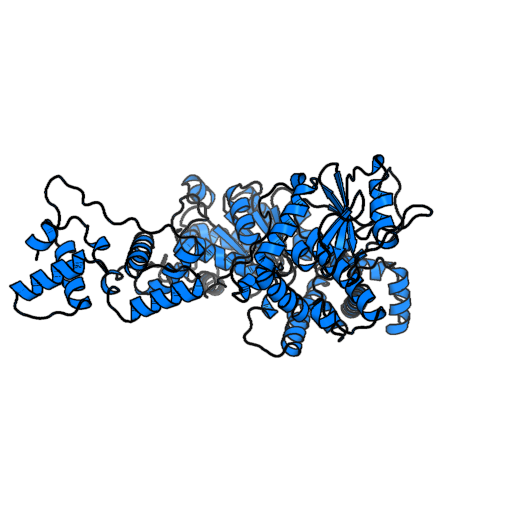 6.068 4.806 36.168 1.00 87.50 141 GLY A C 1
ATOM 1140 O O . GLY A 1 141 ? 6.582 5.634 36.912 1.00 87.50 141 GLY A O 1
ATOM 1141 N N . SER A 1 142 ? 6.777 4.043 35.334 1.00 86.19 142 SER A N 1
ATOM 1142 C CA . SER A 1 142 ? 8.238 4.102 35.180 1.00 86.19 142 SER A CA 1
ATOM 1143 C C . SER A 1 142 ? 8.742 5.093 34.121 1.00 86.19 142 SER A C 1
ATOM 1145 O O . SER A 1 142 ? 9.945 5.128 33.872 1.00 86.19 142 SER A O 1
ATOM 1147 N N . LEU A 1 143 ? 7.857 5.823 33.436 1.00 90.25 143 LEU A N 1
ATOM 1148 C CA . LEU A 1 143 ? 8.224 6.794 32.397 1.00 90.25 143 LEU A CA 1
ATOM 1149 C C . LEU A 1 143 ? 8.072 8.224 32.926 1.00 90.25 143 LEU A C 1
ATOM 1151 O O . LEU A 1 143 ? 7.471 8.442 33.974 1.00 90.25 143 LEU A O 1
ATOM 1155 N N . THR A 1 144 ? 8.614 9.209 32.207 1.00 89.81 144 THR A N 1
ATOM 1156 C CA . THR A 1 144 ? 8.405 10.617 32.567 1.00 89.81 144 THR A CA 1
ATOM 1157 C C . THR A 1 144 ? 6.990 11.074 32.188 1.00 89.81 144 THR A C 1
ATOM 1159 O O . THR A 1 144 ? 6.403 10.523 31.247 1.00 89.81 144 THR A O 1
ATOM 1162 N N . PRO A 1 145 ? 6.427 12.087 32.874 1.00 90.00 145 PRO A N 1
ATOM 1163 C CA . PRO A 1 145 ? 5.120 12.644 32.525 1.00 90.00 145 PRO A CA 1
ATOM 1164 C C . PRO A 1 145 ? 5.028 13.091 31.060 1.00 90.00 145 PRO A C 1
ATOM 1166 O O . PRO A 1 145 ? 4.020 12.841 30.403 1.00 90.00 145 PRO A O 1
ATOM 1169 N N . GLU A 1 146 ? 6.094 13.693 30.527 1.00 88.94 146 GLU A N 1
ATOM 1170 C CA . GLU A 1 146 ? 6.156 14.192 29.150 1.00 88.94 146 GLU A CA 1
ATOM 1171 C C . GLU A 1 146 ? 6.068 13.048 28.137 1.00 88.94 146 GLU A C 1
ATOM 1173 O O . GLU A 1 146 ? 5.359 13.157 27.136 1.00 88.94 146 GLU A O 1
ATOM 1178 N N . LEU A 1 147 ? 6.749 11.926 28.401 1.00 89.25 147 LEU A N 1
ATOM 1179 C CA . LEU A 1 147 ? 6.683 10.764 27.522 1.00 89.25 147 LEU A CA 1
ATOM 1180 C C . LEU A 1 147 ? 5.315 10.082 27.592 1.00 89.25 147 LEU A C 1
ATOM 1182 O O . LEU A 1 147 ? 4.800 9.648 26.566 1.00 89.25 147 LEU A O 1
ATOM 1186 N N . VAL A 1 148 ? 4.703 9.996 28.775 1.00 91.62 148 VAL A N 1
ATOM 1187 C CA . VAL A 1 148 ? 3.354 9.428 28.902 1.00 91.62 148 VAL A CA 1
ATOM 1188 C C . VAL A 1 148 ? 2.325 10.285 28.167 1.00 91.62 148 VAL A C 1
ATOM 1190 O O . VAL A 1 148 ? 1.520 9.728 27.425 1.00 91.62 148 VAL A O 1
ATOM 1193 N N . ALA A 1 149 ? 2.399 11.614 28.282 1.00 90.06 149 ALA A N 1
ATOM 1194 C CA . ALA A 1 149 ? 1.547 12.522 27.515 1.00 90.06 149 ALA A CA 1
ATOM 1195 C C . ALA A 1 149 ? 1.727 12.325 25.998 1.00 90.06 149 ALA A C 1
ATOM 1197 O O . ALA A 1 149 ? 0.746 12.163 25.276 1.00 90.06 149 ALA A O 1
ATOM 1198 N N . PHE A 1 150 ? 2.977 12.221 25.531 1.00 89.75 150 PHE A N 1
ATOM 1199 C CA . PHE A 1 150 ? 3.281 11.926 24.129 1.00 89.75 150 PHE A CA 1
ATOM 1200 C C . PHE A 1 150 ? 2.681 10.589 23.657 1.00 89.75 150 PHE A C 1
ATOM 1202 O O . PHE A 1 150 ? 2.131 10.494 22.556 1.00 89.75 150 PHE A O 1
ATOM 1209 N N . LEU A 1 151 ? 2.759 9.540 24.485 1.00 92.00 151 LEU A N 1
ATOM 1210 C CA . LEU A 1 151 ? 2.129 8.255 24.182 1.00 92.00 151 LEU A CA 1
ATOM 1211 C C . LEU A 1 151 ? 0.601 8.389 24.136 1.00 92.00 151 LEU A C 1
ATOM 1213 O O . LEU A 1 151 ? -0.020 7.861 23.218 1.00 92.00 151 LEU A O 1
ATOM 1217 N N . GLU A 1 152 ? -0.025 9.108 25.064 1.00 90.81 152 GLU A N 1
ATOM 1218 C CA . GLU A 1 152 ? -1.479 9.305 25.060 1.00 90.81 152 GLU A CA 1
ATOM 1219 C C . GLU A 1 152 ? -1.986 10.055 23.824 1.00 90.81 152 GLU A C 1
ATOM 1221 O O . GLU A 1 152 ? -3.007 9.654 23.261 1.00 90.81 152 GLU A O 1
ATOM 1226 N N . ASP A 1 153 ? -1.258 11.066 23.346 1.00 89.75 153 ASP A N 1
ATOM 1227 C CA . ASP A 1 153 ? -1.617 11.817 22.135 1.00 89.75 153 ASP A CA 1
ATOM 1228 C C . ASP A 1 153 ? -1.691 10.914 20.896 1.00 89.75 153 ASP A C 1
ATOM 1230 O O . ASP A 1 153 ? -2.540 11.094 20.016 1.00 89.75 153 ASP A O 1
ATOM 1234 N N . ARG A 1 154 ? -0.827 9.891 20.832 1.00 90.50 154 ARG A N 1
ATOM 1235 C CA . ARG A 1 154 ? -0.833 8.895 19.752 1.00 90.50 154 ARG A CA 1
ATOM 1236 C C . ARG A 1 154 ? -1.827 7.752 19.980 1.00 90.50 154 ARG A C 1
ATOM 1238 O O . ARG A 1 154 ? -2.138 7.032 19.030 1.00 90.50 154 ARG A O 1
ATOM 1245 N N . ASN A 1 155 ? -2.361 7.617 21.194 1.00 94.25 155 ASN A N 1
ATOM 1246 C CA . ASN A 1 155 ? -3.306 6.575 21.601 1.00 94.25 155 ASN A CA 1
ATOM 1247 C C . ASN A 1 155 ? -4.602 7.172 22.202 1.00 94.25 155 ASN A C 1
ATOM 1249 O O . ASN A 1 155 ? -5.014 6.783 23.301 1.00 94.25 155 ASN A O 1
ATOM 1253 N N . PRO A 1 156 ? -5.310 8.079 21.494 1.00 92.94 156 PRO A N 1
ATOM 1254 C CA . PRO A 1 156 ? -6.474 8.791 22.040 1.00 92.94 156 PRO A CA 1
ATOM 1255 C C . PRO A 1 156 ? -7.618 7.852 22.463 1.00 92.94 156 PRO A C 1
ATOM 1257 O O . PRO A 1 156 ? -8.421 8.184 23.341 1.00 92.94 156 PRO A O 1
ATOM 1260 N N . TRP A 1 157 ? -7.667 6.638 21.905 1.00 92.12 157 TRP A N 1
ATOM 1261 C CA . TRP A 1 157 ? -8.640 5.611 22.277 1.00 92.12 157 TRP A CA 1
ATOM 1262 C C . TRP A 1 157 ? -8.528 5.154 23.736 1.00 92.12 157 TRP A C 1
ATOM 1264 O O . TRP A 1 157 ? -9.535 4.713 24.290 1.00 92.12 157 TRP A O 1
ATOM 1274 N N . TRP A 1 158 ? -7.375 5.305 24.401 1.00 93.94 158 TRP A N 1
ATOM 1275 C CA . TRP A 1 158 ? -7.256 5.003 25.833 1.00 93.94 158 TRP A CA 1
ATOM 1276 C C . TRP A 1 158 ? -8.130 5.915 26.699 1.00 93.94 158 TRP A C 1
ATOM 1278 O O . TRP A 1 158 ? -8.633 5.479 27.732 1.00 93.94 158 TRP A O 1
ATOM 1288 N N . ARG A 1 159 ? -8.386 7.150 26.252 1.00 90.12 159 ARG A N 1
ATOM 1289 C CA . ARG A 1 159 ? -9.293 8.105 26.910 1.00 90.12 159 ARG A CA 1
ATOM 1290 C C . ARG A 1 159 ? -10.677 8.166 26.258 1.00 90.12 159 ARG A C 1
ATOM 1292 O O . ARG A 1 159 ? -11.459 9.054 26.578 1.00 90.12 159 ARG A O 1
ATOM 1299 N N . ALA A 1 160 ? -10.984 7.236 25.347 1.00 88.06 160 ALA A N 1
ATOM 1300 C CA . ALA A 1 160 ? -12.177 7.282 24.498 1.00 88.06 160 ALA A CA 1
ATOM 1301 C C . ALA A 1 160 ? -12.311 8.592 23.690 1.00 88.06 160 ALA A C 1
ATOM 1303 O O . ALA A 1 160 ? -13.420 9.009 23.358 1.00 88.06 160 ALA A O 1
ATOM 1304 N N . MET A 1 161 ? -11.180 9.223 23.360 1.00 86.75 161 MET A N 1
ATOM 1305 C CA . MET A 1 161 ? -11.127 10.411 22.514 1.00 86.75 161 MET A CA 1
ATOM 1306 C C . MET A 1 161 ? -11.078 10.009 21.033 1.00 86.75 161 MET A C 1
ATOM 1308 O O . MET A 1 161 ? -10.527 8.954 20.695 1.00 86.75 161 MET A O 1
ATOM 1312 N N . PRO A 1 162 ? -11.641 10.830 20.131 1.00 81.81 162 PRO A N 1
ATOM 1313 C CA . PRO A 1 162 ? -11.597 10.554 18.704 1.00 81.81 162 PRO A CA 1
ATOM 1314 C C . PRO A 1 162 ? -10.155 10.598 18.185 1.00 81.81 162 PRO A C 1
ATOM 1316 O O . PRO A 1 162 ? -9.389 11.511 18.491 1.00 81.81 162 PRO A O 1
ATOM 1319 N N . ALA A 1 163 ? -9.796 9.613 17.363 1.00 82.75 163 ALA A N 1
ATOM 1320 C CA . ALA A 1 163 ? -8.584 9.659 16.556 1.00 82.75 163 ALA A CA 1
ATOM 1321 C C . ALA A 1 163 ? -8.849 10.412 15.244 1.00 82.75 163 ALA A C 1
ATOM 1323 O O . ALA A 1 163 ? -9.992 10.547 14.801 1.00 82.75 163 ALA A O 1
ATOM 1324 N N . ARG A 1 164 ? -7.781 10.860 14.577 1.00 83.12 164 ARG A N 1
ATOM 1325 C CA . ARG A 1 164 ? -7.883 11.386 13.211 1.00 83.12 164 ARG A CA 1
ATOM 1326 C C . ARG A 1 164 ? -8.458 10.310 12.284 1.00 83.12 164 ARG A C 1
ATOM 1328 O O . ARG A 1 164 ? -7.918 9.206 12.229 1.00 83.12 164 ARG A O 1
ATOM 1335 N N . GLU A 1 165 ? -9.507 10.647 11.532 1.00 83.50 165 GLU A N 1
ATOM 1336 C CA . GLU A 1 165 ? -10.121 9.717 10.576 1.00 83.50 165 GLU A CA 1
ATOM 1337 C C . GLU A 1 165 ? -9.082 9.294 9.517 1.00 83.50 165 GLU A C 1
ATOM 1339 O O . GLU A 1 165 ? -8.458 10.160 8.882 1.00 83.50 165 GLU A O 1
ATOM 1344 N N . PRO A 1 166 ? -8.845 7.983 9.328 1.00 85.81 166 PRO A N 1
ATOM 1345 C CA . PRO A 1 166 ? -7.933 7.512 8.301 1.00 85.81 166 PRO A CA 1
ATOM 1346 C C . PRO A 1 166 ? -8.533 7.715 6.906 1.00 85.81 166 PRO A C 1
ATOM 1348 O O . PRO A 1 166 ? -9.740 7.863 6.719 1.00 85.81 166 PRO A O 1
ATOM 1351 N N . GLN A 1 167 ? -7.680 7.672 5.882 1.00 86.19 167 GLN A N 1
ATOM 1352 C CA . GLN A 1 167 ? -8.167 7.658 4.503 1.00 86.19 167 GLN A CA 1
ATOM 1353 C C . GLN A 1 167 ? -9.060 6.429 4.275 1.00 86.19 167 GLN A C 1
ATOM 1355 O O . GLN A 1 167 ? -8.735 5.329 4.722 1.00 86.19 167 GLN A O 1
ATOM 1360 N N . ARG A 1 168 ? -10.175 6.607 3.555 1.00 85.94 168 ARG A N 1
ATOM 1361 C CA . ARG A 1 168 ? -11.166 5.536 3.338 1.00 85.94 168 ARG A CA 1
ATOM 1362 C C . ARG A 1 168 ? -10.653 4.426 2.423 1.00 85.94 168 ARG A C 1
ATOM 1364 O O . ARG A 1 168 ? -11.009 3.267 2.611 1.00 85.94 168 ARG A O 1
ATOM 1371 N N . PHE A 1 169 ? -9.845 4.782 1.428 1.00 89.00 169 PHE A N 1
ATOM 1372 C CA . PHE A 1 169 ? -9.324 3.833 0.454 1.00 89.00 169 PHE A CA 1
ATOM 1373 C C . PHE A 1 169 ? -8.203 2.980 1.063 1.00 89.00 169 PHE A C 1
ATOM 1375 O O . PHE A 1 169 ? -7.192 3.510 1.527 1.00 89.00 169 PHE A O 1
ATOM 1382 N N . ARG A 1 170 ? -8.374 1.654 1.049 1.00 91.19 170 ARG A N 1
ATOM 1383 C CA . ARG A 1 170 ? -7.374 0.691 1.526 1.00 91.19 170 ARG A CA 1
ATOM 1384 C C . ARG A 1 170 ? -6.485 0.250 0.371 1.00 91.19 170 ARG A C 1
ATOM 1386 O O . ARG A 1 170 ? -6.980 -0.213 -0.651 1.00 91.19 170 ARG A O 1
ATOM 1393 N N . ARG A 1 171 ? -5.175 0.367 0.571 1.00 92.69 171 ARG A N 1
ATOM 1394 C CA . ARG A 1 171 ? -4.161 -0.079 -0.389 1.00 92.69 171 ARG A CA 1
ATOM 1395 C C . ARG A 1 171 ? -4.061 -1.601 -0.441 1.00 92.69 171 ARG A C 1
ATOM 1397 O O . ARG A 1 171 ? -4.398 -2.270 0.536 1.00 92.69 171 ARG A O 1
ATOM 1404 N N . TRP A 1 172 ? -3.489 -2.135 -1.520 1.00 91.12 172 TRP A N 1
ATOM 1405 C CA . TRP A 1 172 ? -3.239 -3.580 -1.683 1.00 91.12 172 TRP A CA 1
ATOM 1406 C C . TRP A 1 172 ? -2.500 -4.192 -0.480 1.00 91.12 172 TRP A C 1
ATOM 1408 O O . TRP A 1 172 ? -2.813 -5.287 -0.014 1.00 91.12 172 TRP A O 1
ATOM 1418 N N . ALA A 1 173 ? -1.553 -3.432 0.078 1.00 92.69 173 ALA A N 1
ATOM 1419 C CA . ALA A 1 173 ? -0.719 -3.853 1.194 1.00 92.69 173 ALA A CA 1
ATOM 1420 C C . ALA A 1 173 ? -1.491 -4.037 2.508 1.00 92.69 173 ALA A C 1
ATOM 1422 O O . ALA A 1 173 ? -0.981 -4.702 3.404 1.00 92.69 173 ALA A O 1
ATOM 1423 N N . PHE A 1 174 ? -2.705 -3.489 2.646 1.00 94.12 174 PHE A N 1
ATOM 1424 C CA . PHE A 1 174 ? -3.505 -3.653 3.861 1.00 94.12 174 PHE A CA 1
ATOM 1425 C C . PHE A 1 174 ? -3.882 -5.121 4.088 1.00 94.12 174 PHE A C 1
ATOM 1427 O O . PHE A 1 174 ? -3.645 -5.662 5.167 1.00 94.12 174 PHE A O 1
ATOM 1434 N N . ALA A 1 175 ? -4.440 -5.776 3.064 1.00 91.00 175 ALA A N 1
ATOM 1435 C CA . ALA A 1 175 ? -4.844 -7.177 3.158 1.00 91.00 175 ALA A CA 1
ATOM 1436 C C . ALA A 1 175 ? -3.630 -8.083 3.407 1.00 91.00 175 ALA A C 1
ATOM 1438 O O . ALA A 1 175 ? -3.676 -8.970 4.258 1.00 91.00 175 ALA A O 1
ATOM 1439 N N . GLU A 1 176 ? -2.518 -7.800 2.727 1.00 91.38 176 GLU A N 1
ATOM 1440 C CA . GLU A 1 176 ? -1.274 -8.548 2.886 1.00 91.38 176 GLU A CA 1
ATOM 1441 C C . GLU A 1 176 ? -0.657 -8.373 4.283 1.00 91.38 176 GLU A C 1
ATOM 1443 O O . GLU A 1 176 ? -0.238 -9.352 4.899 1.00 91.38 176 GLU A O 1
ATOM 1448 N N . MET A 1 177 ? -0.660 -7.150 4.824 1.00 94.50 177 MET A N 1
ATOM 1449 C CA . MET A 1 177 ? -0.226 -6.858 6.193 1.00 94.50 177 MET A CA 1
ATOM 1450 C C . MET A 1 177 ? -1.045 -7.657 7.209 1.00 94.50 177 MET A C 1
ATOM 1452 O O . MET A 1 177 ? -0.464 -8.349 8.042 1.00 94.50 177 MET A O 1
ATOM 1456 N N . VAL A 1 178 ? -2.378 -7.607 7.123 1.00 94.25 178 VAL A N 1
ATOM 1457 C CA . VAL A 1 178 ? -3.264 -8.355 8.031 1.00 94.25 178 VAL A CA 1
ATOM 1458 C C . VAL A 1 178 ? -3.012 -9.859 7.921 1.00 94.25 178 VAL A C 1
ATOM 1460 O O . VAL A 1 178 ? -2.847 -10.530 8.938 1.00 94.25 178 VAL A O 1
ATOM 1463 N N . ARG A 1 179 ? -2.891 -10.390 6.698 1.00 92.19 179 ARG A N 1
ATOM 1464 C CA . ARG A 1 179 ? -2.610 -11.811 6.456 1.00 92.19 179 ARG A CA 1
ATOM 1465 C C . ARG A 1 179 ? -1.282 -12.256 7.075 1.00 92.19 179 ARG A C 1
ATOM 1467 O O . ARG A 1 179 ? -1.206 -13.350 7.631 1.00 92.19 179 ARG A O 1
ATOM 1474 N N . ARG A 1 180 ? -0.220 -11.453 6.957 1.00 93.38 180 ARG A N 1
ATOM 1475 C CA . ARG A 1 180 ? 1.101 -11.768 7.534 1.00 93.38 180 ARG A CA 1
ATOM 1476 C C . ARG A 1 180 ? 1.095 -11.678 9.055 1.00 93.38 180 ARG A C 1
ATOM 1478 O O . ARG A 1 180 ? 1.642 -12.564 9.709 1.00 93.38 180 ARG A O 1
ATOM 1485 N N . LEU A 1 181 ? 0.413 -10.671 9.606 1.00 93.19 181 LEU A N 1
ATOM 1486 C CA . LEU A 1 181 ? 0.219 -10.543 11.048 1.00 93.19 181 LEU A CA 1
ATOM 1487 C C . LEU A 1 181 ? -0.517 -11.739 11.622 1.00 93.19 181 LEU A C 1
ATOM 1489 O O . LEU A 1 181 ? -0.148 -12.173 12.704 1.00 93.19 181 LEU A O 1
ATOM 1493 N N . ASP A 1 182 ? -1.525 -12.260 10.923 1.00 90.88 182 ASP A N 1
ATOM 1494 C CA . ASP A 1 182 ? -2.294 -13.425 11.355 1.00 90.88 182 ASP A CA 1
ATOM 1495 C C . ASP A 1 182 ? -1.461 -14.713 11.300 1.00 90.88 182 ASP A C 1
ATOM 1497 O O . ASP A 1 182 ? -1.291 -15.375 12.328 1.00 90.88 182 ASP A O 1
ATOM 1501 N N . LYS A 1 183 ? -0.845 -15.001 10.140 1.00 90.69 183 LYS A N 1
ATOM 1502 C CA . LYS A 1 183 ? -0.048 -16.222 9.924 1.00 90.69 183 LYS A CA 1
ATOM 1503 C C . LYS A 1 183 ? 1.195 -16.332 10.808 1.00 90.69 183 LYS A C 1
ATOM 1505 O O . LYS A 1 183 ? 1.660 -17.450 10.997 1.00 90.69 183 LYS A O 1
ATOM 1510 N N . LYS A 1 184 ? 1.755 -15.214 11.295 1.00 88.75 184 LYS A N 1
ATOM 1511 C CA . LYS A 1 184 ? 2.947 -15.200 12.172 1.00 88.75 184 LYS A CA 1
ATOM 1512 C C . LYS A 1 184 ? 4.114 -16.049 11.644 1.00 88.75 184 LYS A C 1
ATOM 1514 O O . LYS A 1 184 ? 4.815 -16.708 12.402 1.00 88.75 184 LYS A O 1
ATOM 1519 N N . LEU A 1 185 ? 4.359 -16.011 10.331 1.00 89.00 185 LEU A N 1
ATOM 1520 C CA . LEU A 1 185 ? 5.560 -16.643 9.759 1.00 89.00 185 LEU A CA 1
ATOM 1521 C C . LEU A 1 185 ? 6.850 -15.987 10.274 1.00 89.00 185 LEU A C 1
ATOM 1523 O O . LEU A 1 185 ? 7.906 -16.609 10.271 1.00 89.00 185 LEU A O 1
ATOM 1527 N N . ALA A 1 186 ? 6.742 -14.735 10.714 1.00 89.25 186 ALA A N 1
ATOM 1528 C CA . ALA A 1 186 ? 7.780 -13.976 11.379 1.00 89.25 186 ALA A CA 1
ATOM 1529 C C . ALA A 1 186 ? 7.177 -13.240 12.588 1.00 89.25 186 ALA A C 1
ATOM 1531 O O . ALA A 1 186 ? 5.959 -13.054 12.666 1.00 89.25 186 ALA A O 1
ATOM 1532 N N . ALA A 1 187 ? 8.028 -12.794 13.514 1.00 90.50 187 ALA A N 1
ATOM 1533 C CA . ALA A 1 187 ? 7.605 -12.105 14.734 1.00 90.50 187 ALA A CA 1
ATOM 1534 C C . ALA A 1 187 ? 6.978 -10.724 14.467 1.00 90.50 187 ALA A C 1
ATOM 1536 O O . ALA A 1 187 ? 6.145 -10.258 15.243 1.00 90.50 187 ALA A O 1
ATOM 1537 N N . MET A 1 188 ? 7.367 -10.057 13.375 1.00 93.88 188 MET A N 1
ATOM 1538 C CA . MET A 1 188 ? 6.833 -8.745 13.012 1.00 93.88 188 MET A CA 1
ATOM 1539 C C . MET A 1 188 ? 6.668 -8.560 11.507 1.00 93.88 188 MET A C 1
ATOM 1541 O O . MET A 1 188 ? 7.434 -9.098 10.704 1.00 93.88 188 MET A O 1
ATOM 1545 N N . VAL A 1 189 ? 5.697 -7.727 11.137 1.00 94.56 189 VAL A N 1
ATOM 1546 C CA . VAL A 1 189 ? 5.508 -7.258 9.762 1.00 94.56 189 VAL A CA 1
ATOM 1547 C C . VAL A 1 189 ? 6.132 -5.879 9.620 1.00 94.56 189 VAL A C 1
ATOM 1549 O O . VAL A 1 189 ? 5.815 -4.961 10.378 1.00 94.56 189 VAL A O 1
ATOM 1552 N N . VAL A 1 190 ? 7.010 -5.724 8.635 1.00 92.25 190 VAL A N 1
ATOM 1553 C CA . VAL A 1 190 ? 7.738 -4.476 8.398 1.00 92.25 190 VAL A CA 1
ATOM 1554 C C . VAL A 1 190 ? 7.302 -3.887 7.073 1.00 92.25 190 VAL A C 1
ATOM 1556 O O . VAL A 1 190 ? 7.446 -4.513 6.029 1.00 92.25 190 VAL A O 1
ATOM 1559 N N . ILE A 1 191 ? 6.783 -2.665 7.097 1.00 92.31 191 ILE A N 1
ATOM 1560 C CA . ILE A 1 191 ? 6.360 -1.956 5.892 1.00 92.31 191 ILE A CA 1
ATOM 1561 C C . ILE A 1 191 ? 7.403 -0.890 5.565 1.00 92.31 191 ILE A C 1
ATOM 1563 O O . ILE A 1 191 ? 7.535 0.125 6.257 1.00 92.31 191 ILE A O 1
ATOM 1567 N N . ARG A 1 192 ? 8.129 -1.115 4.471 1.00 88.50 192 ARG A N 1
ATOM 1568 C CA . ARG A 1 192 ? 9.150 -0.207 3.936 1.00 88.50 192 ARG A CA 1
ATOM 1569 C C . ARG A 1 192 ? 8.640 0.469 2.676 1.00 88.50 192 ARG A C 1
ATOM 1571 O O . ARG A 1 192 ? 7.805 -0.074 1.970 1.00 88.50 192 ARG A O 1
ATOM 1578 N N . GLY A 1 193 ? 9.132 1.661 2.381 1.00 88.19 193 GLY A N 1
ATOM 1579 C CA . GLY A 1 193 ? 8.681 2.433 1.225 1.00 88.19 193 GLY A CA 1
ATOM 1580 C C . GLY A 1 193 ? 9.252 3.838 1.263 1.00 88.19 193 GLY A C 1
ATOM 1581 O O . GLY A 1 193 ? 9.602 4.317 2.346 1.00 88.19 193 GLY A O 1
ATOM 1582 N N . SER A 1 194 ? 9.287 4.527 0.124 1.00 85.69 194 SER A N 1
ATOM 1583 C CA . SER A 1 194 ? 9.726 5.926 0.074 1.00 85.69 194 SER A CA 1
ATOM 1584 C C . SER A 1 194 ? 8.806 6.840 0.903 1.00 85.69 194 SER A C 1
ATOM 1586 O O . SER A 1 194 ? 7.718 6.454 1.360 1.00 85.69 194 SER A O 1
ATOM 1588 N N . ARG A 1 195 ? 9.252 8.064 1.199 1.00 86.25 195 ARG A N 1
ATOM 1589 C CA . ARG A 1 195 ? 8.456 9.038 1.965 1.00 86.25 195 ARG A CA 1
ATOM 1590 C C . ARG A 1 195 ? 7.100 9.287 1.277 1.00 86.25 195 ARG A C 1
ATOM 1592 O O . ARG A 1 195 ? 6.990 9.274 0.059 1.00 86.25 195 ARG A O 1
ATOM 1599 N N . ARG A 1 196 ? 6.045 9.504 2.074 1.00 87.62 196 ARG A N 1
ATOM 1600 C CA . ARG A 1 196 ? 4.673 9.840 1.616 1.00 87.62 196 ARG A CA 1
ATOM 1601 C C . ARG A 1 196 ? 3.928 8.801 0.753 1.00 87.62 196 ARG A C 1
ATOM 1603 O O . ARG A 1 196 ? 2.885 9.125 0.200 1.00 87.62 196 ARG A O 1
ATOM 1610 N N . VAL A 1 197 ? 4.351 7.536 0.735 1.00 90.50 197 VAL A N 1
ATOM 1611 C CA . VAL A 1 197 ? 3.600 6.439 0.073 1.00 90.50 197 VAL A CA 1
ATOM 1612 C C . VAL A 1 197 ? 2.423 5.874 0.893 1.00 90.50 197 VAL A C 1
ATOM 1614 O O . VAL A 1 197 ? 1.756 4.943 0.461 1.00 90.50 197 VAL A O 1
ATOM 1617 N N . GLY A 1 198 ? 2.126 6.413 2.081 1.00 90.12 198 GLY A N 1
ATOM 1618 C CA . GLY A 1 198 ? 0.958 5.991 2.874 1.00 90.12 198 GLY A CA 1
ATOM 1619 C C . GLY A 1 198 ? 1.198 4.830 3.848 1.00 90.12 198 GLY A C 1
ATOM 1620 O O . GLY A 1 198 ? 0.258 4.128 4.200 1.00 90.12 198 GLY A O 1
ATOM 1621 N N . LYS A 1 199 ? 2.434 4.637 4.325 1.00 91.88 199 LYS A N 1
ATOM 1622 C CA . LYS A 1 199 ? 2.770 3.613 5.334 1.00 91.88 199 LYS A CA 1
ATOM 1623 C C . LYS A 1 199 ? 2.009 3.811 6.652 1.00 91.88 199 LYS A C 1
ATOM 1625 O O . LYS A 1 199 ? 1.294 2.916 7.083 1.00 91.88 199 LYS A O 1
ATOM 1630 N N . SER A 1 200 ? 2.077 5.006 7.241 1.00 89.19 200 SER A N 1
ATOM 1631 C CA . SER A 1 200 ? 1.361 5.325 8.486 1.00 89.19 200 SER A CA 1
ATOM 1632 C C . SER A 1 200 ? -0.164 5.288 8.313 1.00 89.19 200 SER A C 1
ATOM 1634 O O . SER A 1 200 ? -0.885 5.007 9.264 1.00 89.19 200 SER A O 1
ATOM 1636 N N . VAL A 1 201 ? -0.670 5.495 7.086 1.00 92.25 201 VAL A N 1
ATOM 1637 C CA . VAL A 1 201 ? -2.104 5.347 6.774 1.00 92.25 201 VAL A CA 1
ATOM 1638 C C . VAL A 1 201 ? -2.553 3.897 6.965 1.00 92.25 201 VAL A C 1
ATOM 1640 O O . VAL A 1 201 ? -3.628 3.685 7.518 1.00 92.25 201 VAL A O 1
ATOM 1643 N N . LEU A 1 202 ? -1.732 2.906 6.593 1.00 94.56 202 LEU A N 1
ATOM 1644 C CA . LEU A 1 202 ? -2.038 1.488 6.833 1.00 94.56 202 LEU A CA 1
ATOM 1645 C C . LEU A 1 202 ? -2.166 1.176 8.328 1.00 94.56 202 LEU A C 1
ATOM 1647 O O . LEU A 1 202 ? -3.093 0.470 8.721 1.00 94.56 202 LEU A O 1
ATOM 1651 N N . GLN A 1 203 ? -1.288 1.743 9.165 1.00 94.50 203 GLN A N 1
ATOM 1652 C CA . GLN A 1 203 ? -1.394 1.595 10.620 1.00 94.50 203 GLN A CA 1
ATOM 1653 C C . GLN A 1 203 ? -2.686 2.219 11.156 1.00 94.50 203 GLN A C 1
ATOM 1655 O O . GLN A 1 203 ? -3.421 1.564 11.892 1.00 94.50 203 GLN A O 1
ATOM 1660 N N . SER A 1 204 ? -3.010 3.454 10.754 1.00 94.31 204 SER A N 1
ATOM 1661 C CA . SER A 1 204 ? -4.250 4.118 11.181 1.00 94.31 204 SER A CA 1
ATOM 1662 C C . SER A 1 204 ? -5.504 3.363 10.728 1.00 94.31 204 SER A C 1
ATOM 1664 O O . SER A 1 204 ? -6.456 3.243 11.495 1.00 94.31 204 SER A O 1
ATOM 1666 N N . GLN A 1 205 ? -5.500 2.804 9.514 1.00 95.19 205 GLN A N 1
ATOM 1667 C CA . GLN A 1 205 ? -6.589 1.962 9.010 1.00 95.19 205 GLN A CA 1
ATOM 1668 C C . GLN A 1 205 ? -6.729 0.659 9.798 1.00 95.19 205 GLN A C 1
ATOM 1670 O O . GLN A 1 205 ? -7.850 0.195 10.000 1.00 95.19 205 GLN A O 1
ATOM 1675 N N . LEU A 1 206 ? -5.618 0.058 10.236 1.00 95.88 206 LEU A N 1
ATOM 1676 C CA . LEU A 1 206 ? -5.665 -1.146 11.058 1.00 95.88 206 LEU A CA 1
ATOM 1677 C C . LEU A 1 206 ? -6.207 -0.834 12.450 1.00 95.88 206 LEU A C 1
ATOM 1679 O O . LEU A 1 206 ? -7.064 -1.561 12.929 1.00 95.88 206 LEU A O 1
ATOM 1683 N N . ILE A 1 207 ? -5.750 0.249 13.080 1.00 95.50 207 ILE A N 1
ATOM 1684 C CA . ILE A 1 207 ? -6.267 0.689 14.382 1.00 95.50 207 ILE A CA 1
ATOM 1685 C C . ILE A 1 207 ? -7.785 0.895 14.306 1.00 95.50 207 ILE A C 1
ATOM 1687 O O . ILE A 1 207 ? -8.516 0.397 15.159 1.00 95.50 207 ILE A O 1
ATOM 1691 N N . GLU A 1 208 ? -8.270 1.569 13.260 1.00 94.25 208 GLU A N 1
ATOM 1692 C CA . GLU A 1 208 ? -9.705 1.749 13.033 1.00 94.25 208 GLU A CA 1
ATOM 1693 C C . GLU A 1 208 ? -10.434 0.407 12.843 1.00 94.25 208 GLU A C 1
ATOM 1695 O O . GLU A 1 208 ? -11.478 0.188 13.458 1.00 94.25 208 GLU A O 1
ATOM 1700 N N . ASP A 1 209 ? -9.878 -0.506 12.036 1.00 94.81 209 ASP A N 1
ATOM 1701 C CA . ASP A 1 209 ? -10.426 -1.852 11.847 1.00 94.81 209 ASP A CA 1
ATOM 1702 C C . ASP A 1 209 ? -10.561 -2.579 13.186 1.00 94.81 209 ASP A C 1
ATOM 1704 O O . ASP A 1 209 ? -11.654 -3.027 13.517 1.00 94.81 209 ASP A O 1
ATOM 1708 N N . LEU A 1 210 ? -9.486 -2.624 13.979 1.00 94.81 210 LEU A N 1
ATOM 1709 C CA . LEU A 1 210 ? -9.429 -3.300 15.273 1.00 94.81 210 LEU A CA 1
ATOM 1710 C C . LEU A 1 210 ? -10.432 -2.711 16.268 1.00 94.81 210 LEU A C 1
ATOM 1712 O O . LEU A 1 210 ? -11.165 -3.465 16.904 1.00 94.81 210 LEU A O 1
ATOM 1716 N N . LEU A 1 211 ? -10.499 -1.383 16.383 1.00 92.69 211 LEU A N 1
ATOM 1717 C CA . LEU A 1 211 ? -11.361 -0.702 17.351 1.00 92.69 211 LEU A CA 1
ATOM 1718 C C . LEU A 1 211 ? -12.847 -0.762 16.983 1.00 92.69 211 LEU A C 1
ATOM 1720 O O . LEU A 1 211 ? -13.686 -0.858 17.877 1.00 92.69 211 LEU A O 1
ATOM 1724 N N . LEU A 1 212 ? -13.190 -0.670 15.693 1.00 91.44 212 LEU A N 1
ATOM 1725 C CA . LEU A 1 212 ? -14.585 -0.516 15.269 1.00 91.44 212 LEU A CA 1
ATOM 1726 C C . LEU A 1 212 ? -15.253 -1.834 14.880 1.00 91.44 212 LEU A C 1
ATOM 1728 O O . LEU A 1 212 ? -16.413 -2.042 15.237 1.00 91.44 212 LEU A O 1
ATOM 1732 N N . ILE A 1 213 ? -14.553 -2.724 14.169 1.00 92.50 213 ILE A N 1
ATOM 1733 C CA . ILE A 1 213 ? -15.132 -3.989 13.675 1.00 92.50 213 ILE A CA 1
ATOM 1734 C C . ILE A 1 213 ? -14.383 -5.237 14.151 1.00 92.50 213 ILE A C 1
ATOM 1736 O O . ILE A 1 213 ? -14.992 -6.296 14.266 1.00 92.50 213 ILE A O 1
ATOM 1740 N N . GLY A 1 214 ? -13.087 -5.121 14.437 1.00 92.38 214 GLY A N 1
ATOM 1741 C CA . GLY A 1 214 ? -12.197 -6.196 14.859 1.00 92.38 214 GLY A CA 1
ATOM 1742 C C . GLY A 1 214 ? -12.066 -7.347 13.872 1.00 92.38 214 GLY A C 1
ATOM 1743 O O . GLY A 1 214 ? -11.820 -8.476 14.282 1.00 92.38 214 GLY A O 1
ATOM 1744 N N . LYS A 1 215 ? -12.246 -7.092 12.570 1.00 91.50 215 LYS A N 1
ATOM 1745 C CA . LYS A 1 215 ? -12.146 -8.143 11.549 1.00 91.50 215 LYS A CA 1
ATOM 1746 C C . LYS A 1 215 ? -10.726 -8.698 11.444 1.00 91.50 215 LYS A C 1
ATOM 1748 O O . LYS A 1 215 ? -10.556 -9.874 11.148 1.00 91.50 215 LYS A O 1
ATOM 1753 N N . SER A 1 216 ? -9.729 -7.849 11.678 1.00 91.69 216 SER A N 1
ATOM 1754 C CA . SER A 1 216 ? -8.310 -8.221 11.675 1.00 91.69 216 SER A CA 1
ATOM 1755 C C . SER A 1 216 ? -7.847 -8.892 12.980 1.00 91.69 216 SER A C 1
ATOM 1757 O O . SER A 1 216 ? -6.666 -9.208 13.120 1.00 91.69 216 SER A O 1
ATOM 1759 N N . ASP A 1 217 ? -8.745 -9.074 13.952 1.00 93.12 217 ASP A N 1
ATOM 1760 C CA . ASP A 1 217 ? -8.470 -9.767 15.211 1.00 93.12 217 ASP A CA 1
ATOM 1761 C C . ASP A 1 217 ? -8.970 -11.219 15.155 1.00 93.12 217 ASP A C 1
ATOM 1763 O O . ASP A 1 217 ? -10.032 -11.462 14.577 1.00 93.12 217 ASP A O 1
ATOM 1767 N N . PRO A 1 218 ? -8.269 -12.187 15.781 1.00 87.00 218 PRO A N 1
ATOM 1768 C CA . PRO A 1 218 ? -8.698 -13.588 15.796 1.00 87.00 218 PRO A CA 1
ATOM 1769 C C . PRO A 1 218 ? -10.122 -13.806 16.326 1.00 87.00 218 PRO A C 1
ATOM 1771 O O . PRO A 1 218 ? -10.787 -14.766 15.943 1.00 87.00 218 PRO A O 1
ATOM 1774 N N . THR A 1 219 ? -10.628 -12.914 17.185 1.00 88.56 219 THR A N 1
ATOM 1775 C CA . THR A 1 219 ? -12.003 -13.001 17.697 1.00 88.56 219 THR A CA 1
ATOM 1776 C C . THR A 1 219 ? -13.070 -12.528 16.708 1.00 88.56 219 THR A C 1
ATOM 1778 O O . THR A 1 219 ? -14.258 -12.780 16.938 1.00 88.56 219 THR A O 1
ATOM 1781 N N . GLY A 1 220 ? -12.684 -11.810 15.647 1.00 89.31 220 GLY A N 1
ATOM 1782 C CA . GLY A 1 220 ? -13.601 -11.174 14.699 1.00 89.31 220 GLY A CA 1
ATOM 1783 C C . GLY A 1 220 ? -14.496 -10.099 15.329 1.00 89.31 220 GLY A C 1
ATOM 1784 O O . GLY A 1 220 ? -15.599 -9.856 14.831 1.00 89.31 220 GLY A O 1
ATOM 1785 N N . LYS A 1 221 ? -14.083 -9.522 16.467 1.00 90.25 221 LYS A N 1
ATOM 1786 C CA . LYS A 1 221 ? -14.860 -8.562 17.266 1.00 90.25 221 LYS A CA 1
ATOM 1787 C C . LYS A 1 221 ? -14.013 -7.356 17.666 1.00 90.25 221 LYS A C 1
ATOM 1789 O O . LYS A 1 221 ? -12.809 -7.518 17.853 1.00 90.25 221 LYS A O 1
ATOM 1794 N N . PRO A 1 222 ? -14.638 -6.178 17.878 1.00 92.06 222 PRO A N 1
ATOM 1795 C CA . PRO A 1 222 ? -13.946 -4.971 18.321 1.00 92.06 222 PRO A CA 1
ATOM 1796 C C . PRO A 1 222 ? -12.993 -5.223 19.492 1.00 92.06 222 PRO A C 1
ATOM 1798 O O . PRO A 1 222 ? -13.398 -5.738 20.541 1.00 92.06 222 PRO A O 1
ATOM 1801 N N . VAL A 1 223 ? -11.734 -4.848 19.287 1.00 93.50 223 VAL A N 1
ATOM 1802 C CA . VAL A 1 223 ? -10.620 -5.068 20.206 1.00 93.50 223 VAL A CA 1
ATOM 1803 C C . VAL A 1 223 ? -10.700 -4.095 21.376 1.00 93.50 223 VAL A C 1
ATOM 1805 O O . VAL A 1 223 ? -11.170 -2.964 21.253 1.00 93.50 223 VAL A O 1
ATOM 1808 N N . ASP A 1 224 ? -10.250 -4.551 22.544 1.00 93.44 224 ASP A N 1
ATOM 1809 C CA . ASP A 1 224 ? -10.115 -3.681 23.704 1.00 93.44 224 ASP A CA 1
ATOM 1810 C C . ASP A 1 224 ? -9.076 -2.573 23.439 1.00 93.44 224 ASP A C 1
ATOM 1812 O O . ASP A 1 224 ? -7.942 -2.906 23.084 1.00 93.44 224 ASP A O 1
ATOM 1816 N N . PRO A 1 225 ? -9.407 -1.280 23.631 1.00 94.50 225 PRO A N 1
ATOM 1817 C CA . PRO A 1 225 ? -8.454 -0.182 23.465 1.00 94.50 225 PRO A CA 1
ATOM 1818 C C . PRO A 1 225 ? -7.138 -0.375 24.242 1.00 94.50 225 PRO A C 1
ATOM 1820 O O . PRO A 1 225 ? -6.087 0.060 23.774 1.00 94.50 225 PRO A O 1
ATOM 1823 N N . ALA A 1 226 ? -7.164 -1.073 25.386 1.00 95.50 226 ALA A N 1
ATOM 1824 C CA . ALA A 1 226 ? -5.975 -1.374 26.187 1.00 95.50 226 ALA A CA 1
ATOM 1825 C C . ALA A 1 226 ? -5.013 -2.387 25.534 1.00 95.50 226 ALA A C 1
ATOM 1827 O O . ALA A 1 226 ? -3.877 -2.529 25.977 1.00 95.50 226 ALA A O 1
ATOM 1828 N N . ARG A 1 227 ? -5.445 -3.102 24.485 1.00 96.38 227 ARG A N 1
ATOM 1829 C CA . ARG A 1 227 ? -4.621 -4.062 23.729 1.00 96.38 227 ARG A CA 1
ATOM 1830 C C . ARG A 1 227 ? -3.845 -3.417 22.581 1.00 96.38 227 ARG A C 1
ATOM 1832 O O . ARG A 1 227 ? -3.097 -4.125 21.916 1.00 96.38 227 ARG A O 1
ATOM 1839 N N . ILE A 1 228 ? -4.026 -2.124 22.316 1.00 97.25 228 ILE A N 1
ATOM 1840 C CA . ILE A 1 228 ? -3.420 -1.435 21.171 1.00 97.25 228 ILE A CA 1
ATOM 1841 C C . ILE A 1 228 ? -2.478 -0.345 21.680 1.00 97.25 228 ILE A C 1
ATOM 1843 O O . ILE A 1 228 ? -2.910 0.554 22.406 1.00 97.25 228 ILE A O 1
ATOM 1847 N N . LEU A 1 229 ? -1.215 -0.425 21.258 1.00 97.56 229 LEU A N 1
ATOM 1848 C CA . LEU A 1 229 ? -0.177 0.575 21.484 1.00 97.56 229 LEU A CA 1
ATOM 1849 C C . LEU A 1 229 ? 0.383 1.046 20.138 1.00 97.56 229 LEU A C 1
ATOM 1851 O O . LEU A 1 229 ? 0.948 0.250 19.390 1.00 97.56 229 LEU A O 1
ATOM 1855 N N . SER A 1 230 ? 0.279 2.341 19.854 1.00 95.88 230 SER A N 1
ATOM 1856 C CA . SER A 1 230 ? 0.950 3.009 18.737 1.00 95.88 230 SER A CA 1
ATOM 1857 C C . SER A 1 230 ? 2.009 3.984 19.246 1.00 95.88 230 SER A C 1
ATOM 1859 O O . SER A 1 230 ? 1.749 4.756 20.165 1.00 95.88 230 SER A O 1
ATOM 1861 N N . VAL A 1 231 ? 3.202 3.967 18.650 1.00 93.69 231 VAL A N 1
ATOM 1862 C CA . VAL A 1 231 ? 4.328 4.828 19.047 1.00 93.69 231 VAL A CA 1
ATOM 1863 C C . VAL A 1 231 ? 4.978 5.434 17.806 1.00 93.69 231 VAL A C 1
ATOM 1865 O O . VAL A 1 231 ? 5.268 4.712 16.856 1.00 93.69 231 VAL A O 1
ATOM 1868 N N . GLN A 1 232 ? 5.216 6.746 17.830 1.00 91.12 232 GLN A N 1
ATOM 1869 C CA . GLN A 1 232 ? 5.956 7.496 16.809 1.00 91.12 232 GLN A CA 1
ATOM 1870 C C . GLN A 1 232 ? 7.351 7.829 17.351 1.00 91.12 232 GLN A C 1
ATOM 1872 O O . GLN A 1 232 ? 7.462 8.500 18.372 1.00 91.12 232 GLN A O 1
ATOM 1877 N N . PHE A 1 233 ? 8.410 7.372 16.682 1.00 87.81 233 PHE A N 1
ATOM 1878 C CA . PHE A 1 233 ? 9.794 7.519 17.161 1.00 87.81 233 PHE A CA 1
ATOM 1879 C C . PHE A 1 233 ? 10.558 8.718 16.551 1.00 87.81 233 PHE A C 1
ATOM 1881 O O . PHE A 1 233 ? 11.715 8.925 16.904 1.00 87.81 233 PHE A O 1
ATOM 1888 N N . ASP A 1 234 ? 9.944 9.506 15.655 1.00 77.00 234 ASP A N 1
ATOM 1889 C CA . ASP A 1 234 ? 10.543 10.716 15.038 1.00 77.00 234 ASP A CA 1
ATOM 1890 C C . ASP A 1 234 ? 10.346 11.992 15.886 1.00 77.00 234 ASP A C 1
ATOM 1892 O O . ASP A 1 234 ? 11.253 12.803 16.026 1.00 77.00 234 ASP A O 1
ATOM 1896 N N . ASP A 1 235 ? 9.173 12.147 16.510 1.00 64.94 235 ASP A N 1
ATOM 1897 C CA . ASP A 1 235 ? 8.703 13.428 17.067 1.00 64.94 235 ASP A CA 1
ATOM 1898 C C . ASP A 1 235 ? 8.804 13.525 18.603 1.00 64.94 235 ASP A C 1
ATOM 1900 O O . ASP A 1 235 ? 8.089 14.311 19.226 1.00 64.94 235 ASP A O 1
ATOM 1904 N N . ALA A 1 236 ? 9.651 12.716 19.245 1.00 62.38 236 ALA A N 1
ATOM 1905 C CA . ALA A 1 236 ? 9.673 12.598 20.704 1.00 62.38 236 ALA A CA 1
ATOM 1906 C C . ALA A 1 236 ? 11.007 13.060 21.322 1.00 62.38 236 ALA A C 1
ATOM 1908 O O . ALA A 1 236 ? 11.888 12.231 21.576 1.00 62.38 236 ALA A O 1
ATOM 1909 N N . PRO A 1 237 ? 11.151 14.359 21.660 1.00 59.56 237 PRO A N 1
ATOM 1910 C CA . PRO A 1 237 ? 12.306 14.879 22.399 1.00 59.56 237 PRO A CA 1
ATOM 1911 C C . PRO A 1 237 ? 12.602 14.096 23.689 1.00 59.56 237 PRO A C 1
ATOM 1913 O O . PRO A 1 237 ? 13.756 13.926 24.073 1.00 59.56 237 PRO A O 1
ATOM 1916 N N . ALA A 1 238 ? 11.556 13.557 24.327 1.00 65.12 238 ALA A N 1
ATOM 1917 C CA . ALA A 1 238 ? 11.638 12.793 25.570 1.00 65.12 238 ALA A CA 1
ATOM 1918 C C . ALA A 1 238 ? 12.289 11.399 25.427 1.00 65.12 238 ALA A C 1
ATOM 1920 O O . ALA A 1 238 ? 12.634 10.787 26.436 1.00 65.12 238 ALA A O 1
ATOM 1921 N N . LEU A 1 239 ? 12.483 10.878 24.206 1.00 68.69 239 LEU A N 1
ATOM 1922 C CA . LEU A 1 239 ? 13.113 9.565 24.006 1.00 68.69 239 LEU A CA 1
ATOM 1923 C C . LEU A 1 239 ? 14.640 9.596 24.140 1.00 68.69 239 LEU A C 1
ATOM 1925 O O . LEU A 1 239 ? 15.239 8.553 24.398 1.00 68.69 239 LEU A O 1
ATOM 1929 N N . GLY A 1 240 ? 15.276 10.764 23.994 1.00 63.25 240 GLY A N 1
ATOM 1930 C CA . GLY A 1 240 ? 16.739 10.885 23.949 1.00 63.25 240 GLY A CA 1
ATOM 1931 C C . GLY A 1 240 ? 17.462 10.506 25.249 1.00 63.25 240 GLY A C 1
ATOM 1932 O O . GLY A 1 240 ? 18.631 10.136 25.205 1.00 63.25 240 GLY A O 1
ATOM 1933 N N . GLY A 1 241 ? 16.776 10.562 26.396 1.00 71.06 241 GLY A N 1
ATOM 1934 C CA . GLY A 1 241 ? 17.349 10.247 27.713 1.00 71.06 241 GLY A CA 1
ATOM 1935 C C . GLY A 1 241 ? 17.122 8.811 28.198 1.00 71.06 241 GLY A C 1
ATOM 1936 O O . GLY A 1 241 ? 17.563 8.465 29.293 1.00 71.06 241 GLY A O 1
ATOM 1937 N N . ILE A 1 242 ? 16.415 7.974 27.433 1.00 81.44 242 ILE A N 1
ATOM 1938 C CA . ILE A 1 242 ? 15.986 6.645 27.886 1.00 81.44 242 ILE A CA 1
ATOM 1939 C C . ILE A 1 242 ? 16.894 5.572 27.297 1.00 81.44 242 ILE A C 1
ATOM 1941 O O . ILE A 1 242 ? 17.042 5.454 26.082 1.00 81.44 242 ILE A O 1
ATOM 1945 N N . SER A 1 243 ? 17.460 4.733 28.165 1.00 84.38 243 SER A N 1
ATOM 1946 C CA . SER A 1 243 ? 18.129 3.508 27.727 1.00 84.38 243 SER A CA 1
ATOM 1947 C C . SER A 1 243 ? 17.090 2.505 27.224 1.00 84.38 243 SER A C 1
ATOM 1949 O O . SER A 1 243 ? 16.140 2.192 27.941 1.00 84.38 243 SER A O 1
ATOM 1951 N N . MET A 1 244 ? 17.280 1.988 26.006 1.00 88.62 244 MET A N 1
ATOM 1952 C CA . MET A 1 244 ? 16.405 0.979 25.387 1.00 88.62 244 MET A CA 1
ATOM 1953 C C . MET A 1 244 ? 14.916 1.405 25.355 1.00 88.62 244 MET A C 1
ATOM 1955 O O . MET A 1 244 ? 14.065 0.758 25.976 1.00 88.62 244 MET A O 1
ATOM 1959 N N . PRO A 1 245 ? 14.571 2.508 24.660 1.00 91.31 245 PRO A N 1
ATOM 1960 C CA . PRO A 1 245 ? 13.232 3.098 24.685 1.00 91.31 245 PRO A CA 1
ATOM 1961 C C . PRO A 1 245 ? 12.104 2.142 24.276 1.00 91.31 245 PRO A C 1
ATOM 1963 O O . PRO A 1 245 ? 11.029 2.209 24.867 1.00 91.31 245 PRO A O 1
ATOM 1966 N N . VAL A 1 246 ? 12.319 1.219 23.329 1.00 93.44 246 VAL A N 1
ATOM 1967 C CA . VAL A 1 246 ? 11.288 0.235 22.946 1.00 93.44 246 VAL A CA 1
ATOM 1968 C C . VAL A 1 246 ? 10.926 -0.644 24.145 1.00 93.44 246 VAL A C 1
ATOM 1970 O O . VAL A 1 246 ? 9.751 -0.813 24.458 1.00 93.44 246 VAL A O 1
ATOM 1973 N N . GLN A 1 247 ? 11.927 -1.167 24.854 1.00 94.81 247 GLN A N 1
ATOM 1974 C CA . GLN A 1 247 ? 11.748 -2.011 26.036 1.00 94.81 247 GLN A CA 1
ATOM 1975 C C . GLN A 1 247 ? 11.069 -1.239 27.164 1.00 94.81 247 GLN A C 1
ATOM 1977 O O . GLN A 1 247 ? 10.142 -1.758 27.784 1.00 94.81 247 GLN A O 1
ATOM 1982 N N . ALA A 1 248 ? 11.517 -0.007 27.424 1.00 94.38 248 ALA A N 1
ATOM 1983 C CA . ALA A 1 248 ? 10.960 0.835 28.476 1.00 94.38 248 ALA A CA 1
ATOM 1984 C C . ALA A 1 248 ? 9.469 1.124 28.238 1.00 94.38 248 ALA A C 1
ATOM 1986 O O . ALA A 1 248 ? 8.654 0.937 29.144 1.00 94.38 248 ALA A O 1
ATOM 1987 N N . ILE A 1 249 ? 9.103 1.504 27.009 1.00 95.25 249 ILE A N 1
ATOM 1988 C CA . ILE A 1 249 ? 7.717 1.799 26.627 1.00 95.25 249 ILE A CA 1
ATOM 1989 C C . ILE A 1 249 ? 6.848 0.538 26.679 1.00 95.25 249 ILE A C 1
ATOM 1991 O O . ILE A 1 249 ? 5.753 0.579 27.236 1.00 95.25 249 ILE A O 1
ATOM 1995 N N . VAL A 1 250 ? 7.327 -0.596 26.152 1.00 96.75 250 VAL A N 1
ATOM 1996 C CA . VAL A 1 250 ? 6.568 -1.859 26.169 1.00 96.75 250 VAL A CA 1
ATOM 1997 C C . VAL A 1 250 ? 6.335 -2.345 27.599 1.00 96.75 250 VAL A C 1
ATOM 1999 O O . VAL A 1 250 ? 5.202 -2.667 27.953 1.00 96.75 250 VAL A O 1
ATOM 2002 N N . ARG A 1 251 ? 7.367 -2.327 28.450 1.00 96.31 251 ARG A N 1
ATOM 2003 C CA . ARG A 1 251 ? 7.241 -2.717 29.860 1.00 96.31 251 ARG A CA 1
ATOM 2004 C C . ARG A 1 251 ? 6.262 -1.813 30.605 1.00 96.31 251 ARG A C 1
ATOM 2006 O O . ARG A 1 251 ? 5.438 -2.296 31.382 1.00 96.31 251 ARG A O 1
ATOM 2013 N N . TRP A 1 252 ? 6.336 -0.505 30.364 1.00 96.31 252 TRP A N 1
ATOM 2014 C CA . TRP A 1 252 ? 5.383 0.445 30.926 1.00 96.31 252 TRP A CA 1
ATOM 2015 C C . TRP A 1 252 ? 3.955 0.147 30.457 1.00 96.31 252 TRP A C 1
ATOM 2017 O O . TRP A 1 252 ? 3.039 0.137 31.279 1.00 96.31 252 TRP A O 1
ATOM 2027 N N . PHE A 1 253 ? 3.762 -0.154 29.172 1.00 97.25 253 PHE A N 1
ATOM 2028 C CA . PHE A 1 253 ? 2.458 -0.480 28.596 1.00 97.25 253 PHE A CA 1
ATOM 2029 C C . PHE A 1 253 ? 1.849 -1.745 29.221 1.00 97.25 253 PHE A C 1
ATOM 2031 O O . PHE A 1 253 ? 0.687 -1.713 29.633 1.00 97.25 253 PHE A O 1
ATOM 2038 N N . GLU A 1 254 ? 2.631 -2.820 29.383 1.00 97.12 254 GLU A N 1
ATOM 2039 C CA . GLU A 1 254 ? 2.204 -4.056 30.062 1.00 97.12 254 GLU A CA 1
ATOM 2040 C C . GLU A 1 254 ? 1.685 -3.783 31.485 1.00 97.12 254 GLU A C 1
ATOM 2042 O O . GLU A 1 254 ? 0.638 -4.293 31.890 1.00 97.12 254 GLU A O 1
ATOM 2047 N N . GLN A 1 255 ? 2.391 -2.936 32.240 1.00 96.06 255 GLN A N 1
ATOM 2048 C CA . GLN A 1 255 ? 2.090 -2.640 33.646 1.00 96.06 255 GLN A CA 1
ATOM 2049 C C . GLN A 1 255 ? 0.946 -1.631 33.830 1.00 96.06 255 GLN A C 1
ATOM 2051 O O . GLN A 1 255 ? 0.151 -1.736 34.773 1.00 96.06 255 GLN A O 1
ATOM 2056 N N . ASN A 1 256 ? 0.857 -0.625 32.960 1.00 95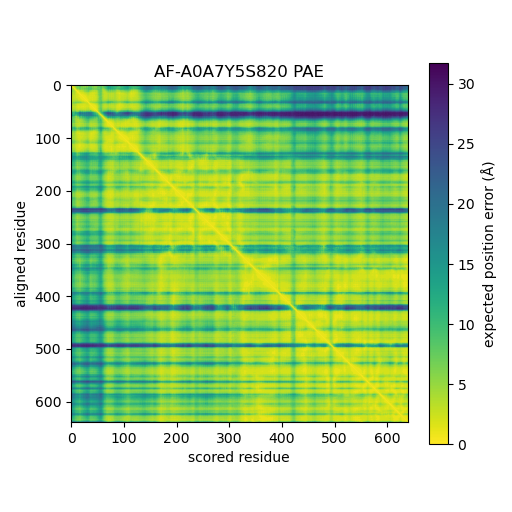.06 256 ASN A N 1
ATOM 2057 C CA . ASN A 1 256 ? 0.018 0.551 33.197 1.00 95.06 256 ASN A CA 1
ATOM 2058 C C . ASN A 1 256 ? -1.261 0.569 32.365 1.00 95.06 256 ASN A C 1
ATOM 2060 O O . ASN A 1 256 ? -2.274 1.043 32.877 1.00 95.06 256 ASN A O 1
ATOM 2064 N N . VAL A 1 257 ? -1.243 -0.008 31.161 1.00 95.56 257 VAL A N 1
ATOM 2065 C CA . VAL A 1 257 ? -2.380 0.015 30.230 1.00 95.56 257 VAL A CA 1
ATOM 2066 C C . VAL A 1 257 ? -2.960 -1.385 30.040 1.00 95.56 257 VAL A C 1
ATOM 2068 O O . VAL A 1 257 ? -4.127 -1.605 30.352 1.00 95.56 257 VAL A O 1
ATOM 2071 N N . LEU A 1 258 ? -2.147 -2.351 29.602 1.00 95.94 258 LEU A N 1
ATOM 2072 C CA . LEU A 1 258 ? -2.604 -3.712 29.299 1.00 95.94 258 LEU A CA 1
ATOM 2073 C C . LEU A 1 258 ? -2.938 -4.527 30.563 1.00 95.94 258 LEU A C 1
ATOM 2075 O O . LEU A 1 258 ? -3.783 -5.420 30.511 1.00 95.94 258 LEU A O 1
ATOM 2079 N N . LYS A 1 259 ? -2.289 -4.220 31.697 1.00 95.44 259 LYS A N 1
ATOM 2080 C CA . LYS A 1 259 ? -2.440 -4.895 33.007 1.00 95.44 259 LYS A CA 1
ATOM 2081 C C . LYS A 1 259 ? -2.108 -6.391 33.005 1.00 95.44 259 LYS A C 1
ATOM 2083 O O . LYS A 1 259 ? -2.513 -7.124 33.904 1.00 95.44 259 LYS A O 1
ATOM 2088 N N . LYS A 1 260 ? -1.338 -6.835 32.015 1.00 95.81 260 LYS A N 1
ATOM 2089 C CA . LYS A 1 260 ? -0.758 -8.175 31.897 1.00 95.81 260 LYS A CA 1
ATOM 2090 C C . LYS A 1 260 ? 0.398 -8.142 30.908 1.00 95.81 260 LYS A C 1
ATOM 2092 O O . LYS A 1 260 ? 0.539 -7.184 30.149 1.00 95.81 260 LYS A O 1
ATOM 2097 N N . THR A 1 261 ? 1.213 -9.191 30.918 1.00 97.75 261 THR A N 1
ATOM 2098 C CA . THR A 1 261 ? 2.290 -9.329 29.938 1.00 97.75 261 THR A CA 1
ATOM 2099 C C . THR A 1 261 ? 1.730 -9.627 28.548 1.00 97.75 261 THR A C 1
ATOM 2101 O O . THR A 1 261 ? 0.636 -10.189 28.416 1.00 97.75 261 THR A O 1
ATOM 2104 N N . LEU A 1 262 ? 2.491 -9.298 27.504 1.00 97.88 262 LEU A N 1
ATOM 2105 C CA . LEU A 1 262 ? 2.155 -9.610 26.112 1.00 97.88 262 LEU A CA 1
ATOM 2106 C C . LEU A 1 262 ? 1.922 -11.117 25.931 1.00 97.88 262 LEU A C 1
ATOM 2108 O O . LEU A 1 262 ? 0.915 -11.526 25.358 1.00 97.88 262 LEU A O 1
ATOM 2112 N N . ASN A 1 263 ? 2.787 -11.937 26.535 1.00 97.69 263 ASN A N 1
ATOM 2113 C CA . ASN A 1 263 ? 2.700 -13.398 26.486 1.00 97.69 263 ASN A CA 1
ATOM 2114 C C . ASN A 1 263 ? 1.434 -13.932 27.171 1.00 97.69 263 ASN A C 1
ATOM 2116 O O . ASN A 1 263 ? 0.789 -14.840 26.649 1.00 97.69 263 ASN A O 1
ATOM 2120 N N . GLN A 1 264 ? 1.038 -13.359 28.315 1.00 97.38 264 GLN A N 1
ATOM 2121 C CA . GLN A 1 264 ? -0.220 -13.736 28.962 1.00 97.38 264 GLN A CA 1
ATOM 2122 C C . GLN A 1 264 ? -1.421 -13.327 28.104 1.00 97.38 264 GLN A C 1
ATOM 2124 O O . GLN A 1 264 ? -2.353 -14.105 27.943 1.00 97.38 264 GLN A O 1
ATOM 2129 N N . ALA A 1 265 ? -1.393 -12.133 27.507 1.00 96.06 265 ALA A N 1
ATOM 2130 C CA . ALA A 1 265 ? -2.459 -11.672 26.626 1.00 96.06 265 ALA A CA 1
ATOM 2131 C C . ALA A 1 265 ? -2.616 -12.576 25.392 1.00 96.06 265 ALA A C 1
ATOM 2133 O O . ALA A 1 265 ? -3.740 -12.917 25.030 1.00 96.06 265 ALA A O 1
ATOM 2134 N N . ALA A 1 266 ? -1.510 -13.012 24.786 1.00 94.81 266 ALA A N 1
ATOM 2135 C CA . ALA A 1 266 ? -1.527 -13.975 23.690 1.00 94.81 266 ALA A CA 1
ATOM 2136 C C . ALA A 1 266 ? -2.064 -15.349 24.122 1.00 94.81 266 ALA A C 1
ATOM 2138 O O . ALA A 1 266 ? -2.900 -15.908 23.419 1.00 94.81 266 ALA A O 1
ATOM 2139 N N . LYS A 1 267 ? -1.656 -15.851 25.297 1.00 95.81 267 LYS A N 1
ATOM 2140 C CA . LYS A 1 267 ? -2.163 -17.111 25.869 1.00 95.81 267 LYS A CA 1
ATOM 2141 C C . LYS A 1 267 ? -3.670 -17.077 26.149 1.00 95.81 267 LYS A C 1
ATOM 2143 O O . LYS A 1 267 ? -4.322 -18.111 26.069 1.00 95.81 267 LYS A O 1
ATOM 2148 N N . ASP A 1 268 ? -4.213 -15.902 26.453 1.00 94.44 268 ASP A N 1
ATOM 2149 C CA . ASP A 1 268 ? -5.650 -15.686 26.648 1.00 94.44 268 ASP A CA 1
ATOM 2150 C C . ASP A 1 268 ? -6.423 -15.525 25.316 1.00 94.44 268 ASP A C 1
ATOM 2152 O O . ASP A 1 268 ? -7.565 -15.065 25.332 1.00 94.44 268 ASP A O 1
ATOM 2156 N N . ASP A 1 269 ? -5.802 -15.797 24.159 1.00 92.50 269 ASP A N 1
ATOM 2157 C CA . ASP A 1 269 ? -6.337 -15.511 22.816 1.00 92.50 269 ASP A CA 1
ATOM 2158 C C . ASP A 1 269 ? -6.732 -14.033 22.620 1.00 92.50 269 ASP A C 1
ATOM 2160 O O . ASP A 1 269 ? -7.650 -13.682 21.874 1.00 92.50 269 ASP A O 1
ATOM 2164 N N . GLN A 1 270 ? -6.036 -13.130 23.313 1.00 94.12 270 GLN A N 1
ATOM 2165 C CA . GLN A 1 270 ? -6.229 -11.680 23.272 1.00 94.12 270 GLN A CA 1
ATOM 2166 C C . GLN A 1 270 ? -4.893 -10.964 23.002 1.00 94.12 270 GLN A C 1
ATOM 2168 O O . GLN A 1 270 ? -4.512 -10.078 23.775 1.00 94.12 270 GLN A O 1
ATOM 2173 N N . PRO A 1 271 ? -4.161 -11.302 21.921 1.00 95.19 271 PRO A N 1
ATOM 2174 C CA . PRO A 1 271 ? -2.830 -10.754 21.676 1.00 95.19 271 PRO A CA 1
ATOM 2175 C C . PRO A 1 271 ? -2.862 -9.225 21.590 1.00 95.19 271 PRO A C 1
ATOM 2177 O O . PRO A 1 271 ? -3.805 -8.639 21.052 1.00 95.19 271 PRO A O 1
ATOM 2180 N N . ALA A 1 272 ? -1.834 -8.568 22.116 1.00 97.44 272 ALA A N 1
ATOM 2181 C CA . ALA A 1 272 ? -1.693 -7.124 21.976 1.00 97.44 272 ALA A CA 1
ATOM 2182 C C . ALA A 1 272 ? -1.144 -6.747 20.590 1.00 97.44 272 ALA A C 1
ATOM 2184 O O . ALA A 1 272 ? -0.441 -7.533 19.947 1.00 97.44 272 ALA A O 1
ATOM 2185 N N . TYR A 1 273 ? -1.457 -5.531 20.151 1.00 98.00 273 TYR A N 1
ATOM 2186 C CA . TYR A 1 273 ? -1.005 -4.932 18.901 1.00 98.00 273 TYR A CA 1
ATOM 2187 C C . TYR A 1 273 ? -0.012 -3.814 19.200 1.00 98.00 273 TYR A C 1
ATOM 2189 O O . TYR A 1 273 ? -0.359 -2.840 19.868 1.00 98.00 273 TYR A O 1
ATOM 2197 N N . LEU A 1 274 ? 1.210 -3.956 18.688 1.00 98.00 274 LEU A N 1
ATOM 2198 C CA . LEU A 1 274 ? 2.284 -2.977 18.831 1.00 98.00 274 LEU A CA 1
ATOM 2199 C C . LEU A 1 274 ? 2.571 -2.365 17.456 1.00 98.00 274 LEU A C 1
ATOM 2201 O O . LEU A 1 274 ? 3.051 -3.057 16.560 1.00 98.00 274 LEU A O 1
ATOM 2205 N N . LEU A 1 275 ? 2.241 -1.087 17.277 1.00 97.06 275 LEU A N 1
ATOM 2206 C CA . LEU A 1 275 ? 2.397 -0.352 16.023 1.00 97.06 275 LEU A CA 1
ATOM 2207 C C . LEU A 1 275 ? 3.477 0.718 16.184 1.00 97.06 275 LEU A C 1
ATOM 2209 O O . LEU A 1 275 ? 3.245 1.766 16.785 1.00 97.06 275 LEU A O 1
ATOM 2213 N N . PHE A 1 276 ? 4.665 0.451 15.656 1.00 94.94 276 PHE A N 1
ATOM 2214 C CA . PHE A 1 276 ? 5.813 1.343 15.761 1.00 94.94 276 PHE A CA 1
ATOM 2215 C C . PHE A 1 276 ? 6.049 2.062 14.439 1.00 94.94 276 PHE A C 1
ATOM 2217 O O . PHE A 1 276 ? 6.209 1.423 13.399 1.00 94.94 276 PHE A O 1
ATOM 2224 N N . ASP A 1 277 ? 6.062 3.389 14.480 1.00 91.56 277 ASP A N 1
ATOM 2225 C CA . ASP A 1 277 ? 6.323 4.246 13.329 1.00 91.56 277 ASP A CA 1
ATOM 2226 C C . ASP A 1 277 ? 7.665 4.965 13.488 1.00 91.56 277 ASP A C 1
ATOM 2228 O O . ASP A 1 277 ? 8.045 5.382 14.582 1.00 91.56 277 ASP A O 1
ATOM 2232 N N . GLU A 1 278 ? 8.413 5.040 12.390 1.00 87.19 278 GLU A N 1
ATOM 2233 C CA . GLU A 1 278 ? 9.742 5.654 12.298 1.00 87.19 278 GLU A CA 1
ATOM 2234 C C . GLU A 1 278 ? 10.777 5.121 13.316 1.00 87.19 278 GLU A C 1
ATOM 2236 O O . GLU A 1 278 ? 11.692 5.833 13.738 1.00 87.19 278 GLU A O 1
ATOM 2241 N N . VAL A 1 279 ? 10.678 3.838 13.696 1.00 86.31 279 VAL A N 1
ATOM 2242 C CA . VAL A 1 279 ? 11.536 3.211 14.727 1.00 86.31 279 VAL A CA 1
ATOM 2243 C C . VAL A 1 279 ? 13.030 3.301 14.416 1.00 86.31 279 VAL A C 1
ATOM 2245 O O . VAL A 1 279 ? 13.856 3.215 15.316 1.00 86.31 279 VAL A O 1
ATOM 2248 N N . GLN A 1 280 ? 13.419 3.485 13.153 1.00 82.69 280 GLN A N 1
ATOM 2249 C CA . GLN A 1 280 ? 14.829 3.604 12.803 1.00 82.69 280 GLN A CA 1
ATOM 2250 C C . GLN A 1 280 ? 15.514 4.814 13.447 1.00 82.69 280 GLN A C 1
ATOM 2252 O O . GLN A 1 280 ? 16.743 4.824 13.494 1.00 82.69 280 GLN A O 1
ATOM 2257 N N . ASN A 1 281 ? 14.750 5.817 13.897 1.00 83.00 281 ASN A N 1
ATOM 2258 C CA . ASN A 1 281 ? 15.251 7.078 14.441 1.00 83.00 281 ASN A CA 1
ATOM 2259 C C . ASN A 1 281 ? 15.922 6.959 15.811 1.00 83.00 281 ASN A C 1
ATOM 2261 O O . ASN A 1 281 ? 16.751 7.800 16.144 1.00 83.00 281 ASN A O 1
ATOM 2265 N N . ILE A 1 282 ? 15.647 5.897 16.568 1.00 83.31 282 ILE A N 1
ATOM 2266 C CA . ILE A 1 282 ? 16.317 5.649 17.848 1.00 83.31 282 ILE A CA 1
ATOM 2267 C C . ILE A 1 282 ? 17.624 4.863 17.670 1.00 83.31 282 ILE A C 1
ATOM 2269 O O . ILE A 1 282 ? 17.803 4.077 16.733 1.00 83.31 282 ILE A O 1
ATOM 2273 N N . HIS A 1 283 ? 18.551 5.058 18.608 1.00 79.75 283 HIS A N 1
ATOM 2274 C CA . HIS A 1 283 ? 19.820 4.334 18.637 1.00 79.75 283 HIS A CA 1
ATOM 2275 C C . HIS A 1 283 ? 19.601 2.826 18.849 1.00 79.75 283 HIS A C 1
ATOM 2277 O O . HIS A 1 283 ? 18.728 2.418 19.612 1.00 79.75 283 HIS A O 1
ATOM 2283 N N . ASP A 1 284 ? 20.386 1.989 18.166 1.00 84.06 284 ASP A N 1
ATOM 2284 C CA . ASP A 1 284 ? 20.323 0.517 18.229 1.00 84.06 284 ASP A CA 1
ATOM 2285 C C . ASP A 1 284 ? 18.912 -0.088 18.096 1.00 84.06 284 ASP A C 1
ATOM 2287 O O . ASP A 1 284 ? 18.619 -1.159 18.633 1.00 84.06 284 ASP A O 1
ATOM 2291 N N . TRP A 1 285 ? 18.031 0.566 17.332 1.00 87.88 285 TRP A N 1
ATOM 2292 C CA . TRP A 1 285 ? 16.647 0.134 17.118 1.00 87.88 285 TRP A CA 1
ATOM 2293 C C . TRP A 1 285 ? 16.526 -1.346 16.702 1.00 87.88 285 TRP A C 1
ATOM 2295 O O . TRP A 1 285 ? 15.631 -2.051 17.159 1.00 87.88 285 TRP A O 1
ATOM 2305 N N . SER A 1 286 ? 17.451 -1.847 15.872 1.00 88.44 286 SER A N 1
ATOM 2306 C CA . SER A 1 286 ? 17.437 -3.236 15.386 1.00 88.44 286 SER A CA 1
ATOM 2307 C C . SER A 1 286 ? 17.672 -4.254 16.504 1.00 88.44 286 SER A C 1
ATOM 2309 O O . SER A 1 286 ? 17.009 -5.288 16.550 1.00 88.44 286 SER A O 1
ATOM 2311 N N . VAL A 1 287 ? 18.569 -3.944 17.445 1.00 89.56 287 VAL A N 1
ATOM 2312 C CA . VAL A 1 287 ? 18.835 -4.775 18.629 1.00 89.56 287 VAL A CA 1
ATOM 2313 C C . VAL A 1 287 ? 17.620 -4.761 19.551 1.00 89.56 287 VAL A C 1
ATOM 2315 O O . VAL A 1 287 ? 17.199 -5.808 20.043 1.00 89.56 287 VAL A O 1
ATOM 2318 N N . GLN A 1 288 ? 17.010 -3.589 19.732 1.00 92.25 288 GLN A N 1
ATOM 2319 C CA . GLN A 1 288 ? 15.810 -3.444 20.546 1.00 92.25 288 GLN A CA 1
ATOM 2320 C C . GLN A 1 288 ? 14.636 -4.264 19.994 1.00 92.25 288 GLN A C 1
ATOM 2322 O O . GLN A 1 288 ? 13.985 -4.992 20.744 1.00 92.25 288 GLN A O 1
ATOM 2327 N N . LEU A 1 289 ? 14.386 -4.201 18.685 1.00 93.00 289 LEU A N 1
ATOM 2328 C CA . LEU A 1 289 ? 13.343 -5.000 18.045 1.00 93.00 289 LEU A CA 1
ATOM 2329 C C . LEU A 1 289 ? 13.636 -6.499 18.096 1.00 93.00 289 LEU A C 1
ATOM 2331 O O . LEU A 1 289 ? 12.704 -7.282 18.254 1.00 93.00 289 LEU A O 1
ATOM 2335 N N . LYS A 1 290 ? 14.908 -6.906 18.008 1.00 92.62 290 LYS A N 1
ATOM 2336 C CA . LYS A 1 290 ? 15.304 -8.311 18.156 1.00 92.62 290 LYS A CA 1
ATOM 2337 C C . LYS A 1 290 ? 14.938 -8.834 19.543 1.00 92.62 290 LYS A C 1
ATOM 2339 O O . LYS A 1 290 ? 14.288 -9.866 19.643 1.00 92.62 290 LYS A O 1
ATOM 2344 N N . ILE A 1 291 ? 15.293 -8.095 20.596 1.00 93.75 291 ILE A N 1
ATOM 2345 C CA . ILE A 1 291 ? 14.954 -8.464 21.978 1.00 93.75 291 ILE A CA 1
ATOM 2346 C C . ILE A 1 291 ? 13.438 -8.587 22.146 1.00 93.75 291 ILE A C 1
ATOM 2348 O O . ILE A 1 291 ? 12.975 -9.533 22.774 1.00 93.75 291 ILE A O 1
ATOM 2352 N N . LEU A 1 292 ? 12.659 -7.656 21.587 1.00 94.88 292 LEU A N 1
ATOM 2353 C CA . LEU A 1 292 ? 11.201 -7.737 21.653 1.00 94.88 292 LEU A CA 1
ATOM 2354 C C . LEU A 1 292 ? 10.670 -8.974 20.910 1.00 94.88 292 LEU A C 1
ATOM 2356 O O . LEU A 1 292 ? 9.881 -9.722 21.473 1.00 94.88 292 LEU A O 1
ATOM 2360 N N . ALA A 1 293 ? 11.140 -9.212 19.684 1.00 92.69 293 ALA A N 1
ATOM 2361 C CA . ALA A 1 293 ? 10.745 -10.356 18.864 1.00 92.69 293 ALA A CA 1
ATOM 2362 C C . ALA A 1 293 ? 11.070 -11.712 19.504 1.00 92.69 293 ALA A C 1
ATOM 2364 O O . ALA A 1 293 ? 10.315 -12.661 19.327 1.00 92.69 293 ALA A O 1
ATOM 2365 N N . ASP A 1 294 ? 12.190 -11.804 20.225 1.00 93.19 294 ASP A N 1
ATOM 2366 C CA . ASP A 1 294 ? 12.639 -13.044 20.863 1.00 93.19 294 ASP A CA 1
ATOM 2367 C C . ASP A 1 294 ? 11.858 -13.363 22.152 1.00 93.19 294 ASP A C 1
ATOM 2369 O O . ASP A 1 294 ? 11.783 -14.525 22.543 1.00 93.19 294 ASP A O 1
ATOM 2373 N N . ASN A 1 295 ? 11.286 -12.354 22.825 1.00 94.31 295 ASN A N 1
ATOM 2374 C CA . ASN A 1 295 ? 10.721 -12.508 24.174 1.00 94.31 295 ASN A CA 1
ATOM 2375 C C . ASN A 1 295 ? 9.207 -12.263 24.273 1.00 94.31 295 ASN A C 1
ATOM 2377 O O . ASN A 1 295 ? 8.617 -12.570 25.315 1.00 94.31 295 ASN A O 1
ATOM 2381 N N . ALA A 1 296 ? 8.579 -11.698 23.240 1.00 94.50 296 ALA A N 1
ATOM 2382 C CA . ALA A 1 296 ? 7.174 -11.311 23.270 1.00 94.50 296 ALA A CA 1
ATOM 2383 C C . ALA A 1 296 ? 6.359 -11.947 22.143 1.00 94.50 296 ALA A C 1
ATOM 2385 O O . ALA A 1 296 ? 6.690 -11.832 20.965 1.00 94.50 296 ALA A O 1
ATOM 2386 N N . ASP A 1 297 ? 5.220 -12.523 22.514 1.00 95.19 297 ASP A N 1
ATOM 2387 C CA . ASP A 1 297 ? 4.176 -12.935 21.591 1.00 95.19 297 ASP A CA 1
ATOM 2388 C C . ASP A 1 297 ? 3.124 -11.822 21.454 1.00 95.19 297 ASP A C 1
ATOM 2390 O O . ASP A 1 297 ? 2.238 -11.644 22.291 1.00 95.19 297 ASP A O 1
ATOM 2394 N N . ALA A 1 298 ? 3.240 -11.031 20.388 1.00 95.50 298 ALA A N 1
ATOM 2395 C CA . ALA A 1 298 ? 2.339 -9.927 20.067 1.00 95.50 298 ALA A CA 1
ATOM 2396 C C . ALA A 1 298 ? 2.165 -9.788 18.546 1.00 95.50 298 ALA A C 1
ATOM 2398 O O . ALA A 1 298 ? 2.883 -10.398 17.754 1.00 95.50 298 ALA A O 1
ATOM 2399 N N . ARG A 1 299 ? 1.196 -8.979 18.107 1.00 96.50 299 ARG A N 1
ATOM 2400 C CA . ARG A 1 299 ? 1.061 -8.579 16.698 1.00 96.50 299 ARG A CA 1
ATOM 2401 C C . ARG A 1 299 ? 1.858 -7.289 16.499 1.00 96.50 299 ARG A C 1
ATOM 2403 O O . ARG A 1 299 ? 1.392 -6.214 16.871 1.00 96.50 299 ARG A O 1
ATOM 2410 N N . ILE A 1 300 ? 3.072 -7.406 15.961 1.00 96.56 300 ILE A N 1
ATOM 2411 C CA . ILE A 1 300 ? 4.020 -6.289 15.851 1.00 96.56 300 ILE A CA 1
ATOM 2412 C C . ILE A 1 300 ? 4.075 -5.779 14.410 1.00 96.56 300 ILE A C 1
ATOM 2414 O O . ILE A 1 300 ? 4.313 -6.548 13.475 1.00 96.56 300 ILE A O 1
ATOM 2418 N N . ILE A 1 301 ? 3.886 -4.471 14.242 1.00 95.75 301 ILE A N 1
ATOM 2419 C CA . ILE A 1 301 ? 4.003 -3.763 12.967 1.00 95.75 301 ILE A CA 1
ATOM 2420 C C . ILE A 1 301 ? 5.041 -2.673 13.112 1.00 95.75 301 ILE A C 1
ATOM 2422 O O . ILE A 1 301 ? 5.000 -1.884 14.054 1.00 95.75 301 ILE A O 1
ATOM 2426 N N . VAL A 1 302 ? 5.930 -2.602 12.132 1.00 93.44 302 VAL A N 1
ATOM 2427 C CA . VAL A 1 302 ? 6.957 -1.573 12.059 1.00 93.44 302 VAL A CA 1
ATOM 2428 C C . VAL A 1 302 ? 6.853 -0.856 10.723 1.00 93.44 302 VAL A C 1
ATOM 2430 O O . VAL A 1 302 ? 6.823 -1.489 9.669 1.00 93.44 302 VAL A O 1
ATOM 2433 N N . THR A 1 303 ? 6.827 0.471 10.747 1.00 90.00 303 THR A N 1
ATOM 2434 C CA . THR A 1 303 ? 6.997 1.315 9.560 1.00 90.00 303 THR A CA 1
ATOM 2435 C C . THR A 1 303 ? 8.263 2.149 9.690 1.00 90.00 303 THR A C 1
ATOM 2437 O O . THR A 1 303 ? 8.673 2.521 10.786 1.00 90.00 303 THR A O 1
ATOM 2440 N N . GLY A 1 304 ? 8.891 2.447 8.553 1.00 78.69 304 GLY A N 1
ATOM 2441 C CA . GLY A 1 304 ? 10.019 3.374 8.497 1.00 78.69 304 GLY A CA 1
ATOM 2442 C C . GLY A 1 304 ? 10.075 4.098 7.160 1.00 78.69 304 GLY A C 1
ATOM 2443 O O . GLY A 1 304 ? 9.963 3.474 6.098 1.00 78.69 304 GLY A O 1
ATOM 2444 N N . SER A 1 305 ? 10.203 5.426 7.190 1.00 68.88 305 SER A N 1
ATOM 2445 C CA . SER A 1 305 ? 10.365 6.247 5.987 1.00 68.88 305 SER A CA 1
ATOM 2446 C C . SER A 1 305 ? 11.725 6.099 5.319 1.00 68.88 305 SER A C 1
ATOM 2448 O O . SER A 1 305 ? 11.807 6.305 4.108 1.00 68.88 305 SER A O 1
ATOM 2450 N N . SER A 1 306 ? 12.748 5.675 6.067 1.00 68.19 306 SER A N 1
ATOM 2451 C CA . SER A 1 306 ? 14.054 5.322 5.516 1.00 68.19 306 SER A CA 1
ATOM 2452 C C . SER A 1 306 ? 14.138 3.818 5.262 1.00 68.19 306 SER A C 1
ATOM 2454 O O . SER A 1 306 ? 14.536 3.028 6.126 1.00 68.19 306 SER A O 1
ATOM 2456 N N . ALA A 1 307 ? 13.764 3.414 4.046 1.00 65.12 307 ALA A N 1
ATOM 2457 C CA . ALA A 1 307 ? 13.898 2.030 3.595 1.00 65.12 307 ALA A CA 1
ATOM 2458 C C . ALA A 1 307 ? 15.348 1.522 3.722 1.00 65.12 307 ALA A C 1
ATOM 2460 O O . ALA A 1 307 ? 15.540 0.365 4.099 1.00 65.12 307 ALA A O 1
ATOM 2461 N N . LEU A 1 308 ? 16.331 2.411 3.518 1.00 58.72 308 LEU A N 1
ATOM 2462 C CA . LEU A 1 308 ? 17.765 2.174 3.700 1.00 58.72 308 LEU A CA 1
ATOM 2463 C C . LEU A 1 308 ? 18.111 1.800 5.145 1.00 58.72 308 LEU A C 1
ATOM 2465 O O . LEU A 1 308 ? 18.766 0.785 5.388 1.00 58.72 308 LEU A O 1
ATOM 2469 N N . ARG A 1 309 ? 17.689 2.614 6.123 1.00 66.38 309 ARG A N 1
ATOM 2470 C CA . ARG A 1 309 ? 18.014 2.361 7.535 1.00 66.38 309 ARG A CA 1
ATOM 2471 C C . ARG A 1 309 ? 17.405 1.048 7.999 1.00 66.38 309 ARG A C 1
ATOM 2473 O O . ARG A 1 309 ? 18.111 0.268 8.631 1.00 66.38 309 ARG A O 1
ATOM 2480 N N . ILE A 1 310 ? 16.158 0.766 7.620 1.00 67.06 310 ILE A N 1
ATOM 2481 C CA . ILE A 1 310 ? 15.510 -0.503 7.964 1.00 67.06 310 ILE A CA 1
ATOM 2482 C C . ILE A 1 310 ? 16.197 -1.687 7.263 1.00 67.06 310 ILE A C 1
ATOM 2484 O O . ILE A 1 310 ? 16.456 -2.698 7.911 1.00 67.06 310 ILE A O 1
ATOM 2488 N N . ALA A 1 311 ? 16.560 -1.557 5.980 1.00 64.44 311 ALA A N 1
ATOM 2489 C CA . ALA A 1 311 ? 17.279 -2.601 5.245 1.00 64.44 311 ALA A CA 1
ATOM 2490 C C . ALA A 1 311 ? 18.610 -2.971 5.918 1.00 64.44 311 ALA A C 1
ATOM 2492 O O . ALA A 1 311 ? 18.926 -4.148 6.026 1.00 64.44 311 ALA A O 1
ATOM 2493 N N . LYS A 1 312 ? 19.352 -1.993 6.450 1.00 65.38 312 LYS A N 1
ATOM 2494 C CA . LYS A 1 312 ? 20.617 -2.239 7.164 1.00 65.38 312 LYS A CA 1
ATOM 2495 C C . LYS A 1 312 ? 20.446 -2.926 8.518 1.00 65.38 312 LYS A C 1
ATOM 2497 O O . LYS A 1 312 ? 21.315 -3.682 8.933 1.00 65.38 312 LYS A O 1
ATOM 2502 N N . GLY A 1 313 ? 19.345 -2.678 9.227 1.00 61.72 313 GLY A N 1
ATOM 2503 C CA . GLY A 1 313 ? 19.051 -3.397 10.474 1.00 61.72 313 GLY A CA 1
ATOM 2504 C C . GLY A 1 313 ? 18.568 -4.830 10.254 1.00 61.72 313 GLY A C 1
ATOM 2505 O O . GLY A 1 313 ? 18.485 -5.593 11.218 1.00 61.72 313 GLY A O 1
ATOM 2506 N N . LYS A 1 314 ? 18.265 -5.201 9.002 1.00 66.75 314 LYS A N 1
ATOM 2507 C CA . LYS A 1 314 ? 17.731 -6.511 8.631 1.00 66.75 314 LYS A CA 1
ATOM 2508 C C . LYS A 1 314 ? 18.676 -7.655 8.978 1.00 66.75 314 LYS A C 1
ATOM 2510 O O . LYS A 1 314 ? 18.184 -8.708 9.363 1.00 66.75 314 LYS A O 1
ATOM 2515 N N . ASP A 1 315 ? 19.991 -7.449 8.937 1.00 69.88 315 ASP A N 1
ATOM 2516 C CA . ASP A 1 315 ? 20.966 -8.492 9.288 1.00 69.88 315 ASP A CA 1
ATOM 2517 C C . ASP A 1 315 ? 20.760 -9.005 10.724 1.00 69.88 315 ASP A C 1
ATOM 2519 O O . ASP A 1 315 ? 20.779 -10.208 10.975 1.00 69.88 315 ASP A O 1
ATOM 2523 N N . ASN A 1 316 ? 20.445 -8.107 11.664 1.00 74.00 316 ASN A N 1
ATOM 2524 C CA . ASN A 1 316 ? 20.152 -8.464 13.058 1.00 74.00 316 ASN A CA 1
ATOM 2525 C C . ASN A 1 316 ? 18.752 -9.066 13.258 1.00 74.00 316 ASN A C 1
ATOM 2527 O O . ASN A 1 316 ? 18.475 -9.663 14.300 1.00 74.00 316 ASN A O 1
ATOM 2531 N N . LEU A 1 317 ? 17.863 -8.882 12.285 1.00 80.75 317 LEU A N 1
ATOM 2532 C CA . LEU A 1 317 ? 16.437 -9.203 12.356 1.00 80.75 317 LEU A CA 1
ATOM 2533 C C . LEU A 1 317 ? 16.033 -10.276 11.332 1.00 80.75 317 LEU A C 1
ATOM 2535 O O . LEU A 1 317 ? 14.845 -10.536 11.121 1.00 80.75 317 LEU A O 1
ATOM 2539 N N . ALA A 1 318 ? 17.019 -10.927 10.711 1.00 78.00 318 ALA A N 1
ATOM 2540 C CA . ALA A 1 318 ? 16.816 -11.982 9.736 1.00 78.00 318 ALA A CA 1
ATOM 2541 C C . ALA A 1 318 ? 15.959 -13.112 10.333 1.00 78.00 318 ALA A C 1
ATOM 2543 O O . ALA A 1 318 ? 16.134 -13.517 11.487 1.00 78.00 318 ALA A O 1
ATOM 2544 N N . GLY A 1 319 ? 14.976 -13.571 9.554 1.00 81.56 319 GLY A N 1
ATOM 2545 C CA . GLY A 1 319 ? 13.989 -14.574 9.970 1.00 81.56 319 GLY A CA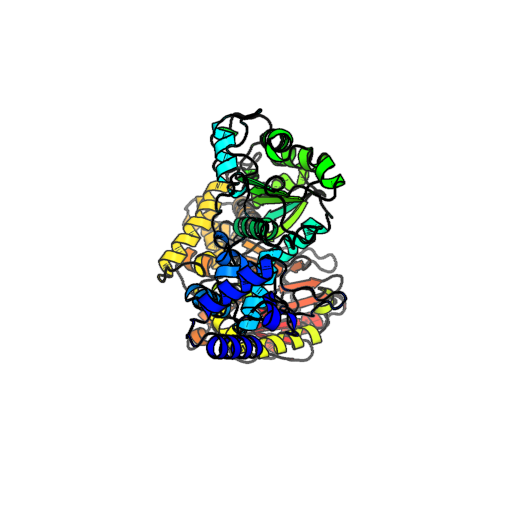 1
ATOM 2546 C C . GLY A 1 319 ? 12.917 -14.079 10.953 1.00 81.56 319 GLY A C 1
ATOM 2547 O O . GLY A 1 319 ? 11.949 -14.791 11.187 1.00 81.56 319 GLY A O 1
ATOM 2548 N N . ARG A 1 320 ? 13.045 -12.866 11.512 1.00 86.19 320 ARG A N 1
ATOM 2549 C CA . ARG A 1 320 ? 12.075 -12.275 12.460 1.00 86.19 320 ARG A CA 1
ATOM 2550 C C . ARG A 1 320 ? 11.154 -11.246 11.820 1.00 86.19 320 ARG A C 1
ATOM 2552 O O . ARG A 1 320 ? 10.136 -10.897 12.413 1.00 86.19 320 ARG A O 1
ATOM 2559 N N . MET A 1 321 ? 11.503 -10.779 10.625 1.00 88.81 321 MET A N 1
ATOM 2560 C CA . MET A 1 321 ? 10.766 -9.768 9.876 1.00 88.81 321 MET A CA 1
ATOM 2561 C C . MET A 1 321 ? 10.170 -10.337 8.598 1.00 88.81 321 MET A C 1
ATOM 2563 O O . MET A 1 321 ? 10.868 -10.984 7.816 1.00 88.81 321 MET A O 1
ATOM 2567 N N . ASP A 1 322 ? 8.908 -10.002 8.360 1.00 89.94 322 ASP A N 1
ATOM 2568 C CA . ASP A 1 322 ? 8.241 -10.201 7.081 1.00 89.94 322 ASP A CA 1
ATOM 2569 C C . ASP A 1 322 ? 8.041 -8.839 6.386 1.00 89.94 322 ASP A C 1
ATOM 2571 O O . ASP A 1 322 ? 7.248 -8.004 6.828 1.00 89.94 322 ASP A O 1
ATOM 2575 N N . ASP A 1 323 ? 8.817 -8.586 5.327 1.00 87.25 323 ASP A N 1
ATOM 2576 C CA . ASP A 1 323 ? 8.925 -7.282 4.655 1.00 87.25 323 ASP A CA 1
ATOM 2577 C C . ASP A 1 323 ? 7.837 -7.073 3.587 1.00 87.25 323 ASP A C 1
ATOM 2579 O O . ASP A 1 323 ? 7.769 -7.809 2.596 1.00 87.25 323 ASP A O 1
ATOM 2583 N N . ILE A 1 324 ? 7.067 -5.992 3.700 1.00 89.94 324 ILE A N 1
ATOM 2584 C CA . ILE A 1 324 ? 6.219 -5.454 2.631 1.00 89.94 324 ILE A CA 1
ATOM 2585 C C . ILE A 1 324 ? 6.877 -4.186 2.086 1.00 89.94 324 ILE A C 1
ATOM 2587 O O . ILE A 1 324 ? 7.030 -3.194 2.799 1.00 89.94 324 ILE A O 1
ATOM 2591 N N . VAL A 1 325 ? 7.237 -4.199 0.802 1.00 89.75 325 VAL A N 1
ATOM 2592 C CA . VAL A 1 325 ? 7.727 -3.007 0.099 1.00 89.75 325 VAL A CA 1
ATOM 2593 C C . VAL A 1 325 ? 6.545 -2.291 -0.547 1.00 89.75 325 VAL A C 1
ATOM 2595 O O . VAL A 1 325 ? 5.867 -2.833 -1.415 1.00 89.75 325 VAL A O 1
ATOM 2598 N N . LEU A 1 326 ? 6.289 -1.066 -0.102 1.00 91.69 326 LEU A N 1
ATOM 2599 C CA . LEU A 1 326 ? 5.189 -0.222 -0.535 1.00 91.69 326 LEU A CA 1
ATOM 2600 C C . LEU A 1 326 ? 5.712 0.904 -1.435 1.00 91.69 326 LEU A C 1
ATOM 2602 O O . LEU A 1 326 ? 6.334 1.854 -0.957 1.00 91.69 326 LEU A O 1
ATOM 2606 N N . GLY A 1 327 ? 5.440 0.799 -2.734 1.00 91.88 327 GLY A N 1
ATOM 2607 C CA . GLY A 1 327 ? 5.706 1.858 -3.712 1.00 91.88 327 GLY A CA 1
ATOM 2608 C C . GLY A 1 327 ? 4.559 2.874 -3.826 1.00 91.88 327 GLY A C 1
ATOM 2609 O O . GLY A 1 327 ? 3.611 2.842 -3.025 1.00 91.88 327 GLY A O 1
ATOM 2610 N N . PRO A 1 328 ? 4.606 3.761 -4.835 1.00 94.38 328 PRO A N 1
ATOM 2611 C CA . PRO A 1 328 ? 3.469 4.585 -5.245 1.00 94.38 328 PRO A CA 1
ATOM 2612 C C . PRO A 1 328 ? 2.216 3.749 -5.558 1.00 94.38 328 PRO A C 1
ATOM 2614 O O . PRO A 1 328 ? 2.236 2.516 -5.536 1.00 94.38 328 PRO A O 1
ATOM 2617 N N . LEU A 1 329 ? 1.091 4.425 -5.758 1.00 95.50 329 LEU A N 1
ATOM 2618 C CA . LEU A 1 329 ? -0.200 3.814 -6.053 1.00 95.50 329 LEU A CA 1
ATOM 2619 C C . LEU A 1 329 ? -0.151 3.043 -7.371 1.00 95.50 329 LEU A C 1
ATOM 2621 O O . LEU A 1 329 ? 0.324 3.555 -8.384 1.00 95.50 329 LEU A O 1
ATOM 2625 N N . ARG A 1 330 ? -0.712 1.833 -7.359 1.00 95.00 330 ARG A N 1
ATOM 2626 C CA . ARG A 1 330 ? -1.053 1.095 -8.580 1.00 95.00 330 ARG A CA 1
ATOM 2627 C C . ARG A 1 330 ? -2.198 1.799 -9.307 1.00 95.00 330 ARG A C 1
ATOM 2629 O O . ARG A 1 330 ? -2.941 2.580 -8.711 1.00 95.00 330 ARG A O 1
ATOM 2636 N N . LEU A 1 331 ? -2.388 1.485 -10.586 1.00 96.25 331 LEU A N 1
ATOM 2637 C CA . LEU A 1 331 ? -3.385 2.157 -11.422 1.00 96.25 331 LEU A CA 1
ATOM 2638 C C . LEU A 1 331 ? -4.813 2.065 -10.852 1.00 96.25 331 LEU A C 1
ATOM 2640 O O . LEU A 1 331 ? -5.540 3.057 -10.803 1.00 96.25 331 LEU A O 1
ATOM 2644 N N . TRP A 1 332 ? -5.207 0.892 -10.359 1.00 95.00 332 TRP A N 1
ATOM 2645 C CA . TRP A 1 332 ? -6.510 0.711 -9.717 1.00 95.00 332 TRP A CA 1
ATOM 2646 C C . TRP A 1 332 ? -6.613 1.440 -8.364 1.00 95.00 332 TRP A C 1
ATOM 2648 O O . TRP A 1 332 ? -7.693 1.890 -7.983 1.00 95.00 332 TRP A O 1
ATOM 2658 N N . GLU A 1 333 ? -5.494 1.640 -7.657 1.00 95.25 333 GLU A N 1
ATOM 2659 C CA . GLU A 1 333 ? -5.465 2.429 -6.421 1.00 95.25 333 GLU A CA 1
ATOM 2660 C C . GLU A 1 333 ? -5.645 3.931 -6.694 1.00 95.25 333 GLU A C 1
ATOM 2662 O O . GLU A 1 333 ? -6.311 4.622 -5.919 1.00 95.25 333 GLU A O 1
ATOM 2667 N N . VAL A 1 334 ? -5.114 4.431 -7.819 1.00 95.69 334 VAL A N 1
ATOM 2668 C CA . VAL A 1 334 ? -5.381 5.797 -8.305 1.00 95.69 334 VAL A CA 1
ATOM 2669 C C . VAL A 1 334 ? -6.878 5.991 -8.540 1.00 95.69 334 VAL A C 1
ATOM 2671 O O . VAL A 1 334 ? -7.456 6.964 -8.052 1.00 95.69 334 VAL A O 1
ATOM 2674 N N . ALA A 1 335 ? -7.529 5.044 -9.223 1.00 94.12 335 ALA A N 1
ATOM 2675 C CA . ALA A 1 335 ? -8.976 5.081 -9.423 1.00 94.12 335 ALA A CA 1
ATOM 2676 C C . ALA A 1 335 ? -9.732 5.121 -8.087 1.00 94.12 335 ALA A C 1
ATOM 2678 O O . ALA A 1 335 ? -10.582 5.990 -7.872 1.00 94.12 335 ALA A O 1
ATOM 2679 N N . GLY A 1 336 ? -9.369 4.231 -7.162 1.00 91.50 336 GLY A N 1
ATOM 2680 C CA . GLY A 1 336 ? -10.019 4.109 -5.864 1.00 91.50 336 GLY A CA 1
ATOM 2681 C C . GLY A 1 336 ? -9.916 5.362 -4.990 1.00 91.50 336 GLY A C 1
ATOM 2682 O O . GLY A 1 336 ? -10.932 5.798 -4.445 1.00 91.50 336 GLY A O 1
ATOM 2683 N N . ILE A 1 337 ? -8.737 5.989 -4.891 1.00 91.31 337 ILE A N 1
ATOM 2684 C CA . ILE A 1 337 ? -8.563 7.235 -4.118 1.00 91.31 337 ILE A CA 1
ATOM 2685 C C . ILE A 1 337 ? -9.358 8.390 -4.728 1.00 91.31 337 ILE A C 1
ATOM 2687 O O . ILE A 1 337 ? -9.955 9.174 -3.992 1.00 91.31 337 ILE A O 1
ATOM 2691 N N . ARG A 1 338 ? -9.436 8.466 -6.061 1.00 90.31 338 ARG A N 1
ATOM 2692 C CA . ARG A 1 338 ? -10.217 9.498 -6.762 1.00 90.31 338 ARG A CA 1
ATOM 2693 C C . ARG A 1 338 ? -11.722 9.214 -6.798 1.00 90.31 338 ARG A C 1
ATOM 2695 O O . ARG A 1 338 ? -12.479 9.998 -7.365 1.00 90.31 338 ARG A O 1
ATOM 2702 N N . GLY A 1 339 ? -12.176 8.101 -6.219 1.00 88.00 339 GLY A N 1
ATOM 2703 C CA . GLY A 1 339 ? -13.583 7.701 -6.235 1.00 88.00 339 GLY A CA 1
ATOM 2704 C C . GLY A 1 339 ? -14.086 7.222 -7.602 1.00 88.00 339 GLY A C 1
ATOM 2705 O O . GLY A 1 339 ? -15.299 7.117 -7.797 1.00 88.00 339 GLY A O 1
ATOM 2706 N N . ILE A 1 340 ? -13.185 6.907 -8.539 1.00 90.19 340 ILE A N 1
ATOM 2707 C CA . ILE A 1 340 ? -13.512 6.250 -9.808 1.00 90.19 340 ILE A CA 1
ATOM 2708 C C . ILE A 1 340 ? -13.809 4.781 -9.486 1.00 90.19 340 ILE A C 1
ATOM 2710 O O . ILE A 1 340 ? -12.913 3.968 -9.270 1.00 90.19 340 ILE A O 1
ATOM 2714 N N . ARG A 1 341 ? -15.097 4.452 -9.381 1.00 86.38 341 ARG A N 1
ATOM 2715 C CA . ARG A 1 341 ? -15.554 3.129 -8.936 1.00 86.38 341 ARG A CA 1
ATOM 2716 C C . ARG A 1 341 ? -15.533 2.084 -10.039 1.00 86.38 341 ARG A C 1
ATOM 2718 O O . ARG A 1 341 ? -15.759 2.392 -11.205 1.00 86.38 341 ARG A O 1
ATOM 2725 N N . GLY A 1 342 ? -15.408 0.828 -9.616 1.00 86.00 342 GLY A N 1
ATOM 2726 C CA . GLY A 1 342 ? -15.578 -0.336 -10.481 1.00 86.00 342 GLY A CA 1
ATOM 2727 C C . GLY A 1 342 ? -14.329 -0.709 -11.266 1.00 86.00 342 GLY A C 1
ATOM 2728 O O . GLY A 1 342 ? -14.457 -1.430 -12.250 1.00 86.00 342 GLY A O 1
ATOM 2729 N N . LEU A 1 343 ? -13.153 -0.224 -10.857 1.00 92.06 343 LEU A N 1
ATOM 2730 C CA . LEU A 1 343 ? -11.867 -0.706 -11.344 1.00 92.06 343 LEU A CA 1
ATOM 2731 C C . LEU A 1 343 ? -11.200 -1.524 -10.236 1.00 92.06 343 LEU A C 1
ATOM 2733 O O . LEU A 1 343 ? -10.766 -0.970 -9.232 1.00 92.06 343 LEU A O 1
ATOM 2737 N N . GLU A 1 344 ? -11.141 -2.835 -10.437 1.00 90.12 344 GLU A N 1
ATOM 2738 C CA . GLU A 1 344 ? -10.512 -3.784 -9.516 1.00 90.12 344 GLU A CA 1
ATOM 2739 C C . GLU A 1 344 ? -9.210 -4.321 -10.131 1.00 90.12 344 GLU A C 1
ATOM 2741 O O . GLU A 1 344 ? -9.121 -4.411 -11.367 1.00 90.12 344 GLU A O 1
ATOM 2746 N N . PRO A 1 345 ? -8.212 -4.706 -9.313 1.00 93.00 345 PRO A N 1
ATOM 2747 C CA . PRO A 1 345 ? -7.049 -5.429 -9.812 1.00 93.00 345 PRO A CA 1
ATOM 2748 C C . PRO A 1 345 ? -7.462 -6.740 -10.483 1.00 93.00 345 PRO A C 1
ATOM 2750 O O . PRO A 1 345 ? -8.366 -7.440 -10.020 1.00 93.00 345 PRO A O 1
ATOM 2753 N N . TYR A 1 346 ? -6.763 -7.108 -11.552 1.00 94.25 346 TYR A N 1
ATOM 2754 C CA . TYR A 1 346 ? -6.864 -8.449 -12.110 1.00 94.25 346 TYR A CA 1
ATOM 2755 C C . TYR A 1 346 ? -5.988 -9.402 -11.295 1.00 94.25 346 TYR A C 1
ATOM 2757 O O . TYR A 1 346 ? -4.805 -9.137 -11.076 1.00 94.25 346 TYR A O 1
ATOM 2765 N N . ALA A 1 347 ? -6.565 -10.533 -10.885 1.00 84.94 347 ALA A N 1
ATOM 2766 C CA . ALA A 1 347 ? -5.830 -11.661 -10.319 1.00 84.94 347 ALA A CA 1
ATOM 2767 C C . ALA A 1 347 ? -4.999 -11.356 -9.046 1.00 84.94 347 ALA A C 1
ATOM 2769 O O . ALA A 1 347 ? -3.920 -11.921 -8.861 1.00 84.94 347 ALA A O 1
ATOM 2770 N N . ALA A 1 348 ? -5.508 -10.505 -8.142 1.00 82.06 348 ALA A N 1
ATOM 2771 C CA . ALA A 1 348 ? -4.820 -10.103 -6.904 1.00 82.06 348 ALA A CA 1
ATOM 2772 C C . ALA A 1 348 ? -4.275 -11.292 -6.079 1.00 82.06 348 ALA A C 1
ATOM 2774 O O . ALA A 1 348 ? -3.109 -11.292 -5.674 1.00 82.06 348 ALA A O 1
ATOM 2775 N N . ASP A 1 349 ? -5.091 -12.338 -5.916 1.00 82.50 349 ASP A N 1
ATOM 2776 C CA . ASP A 1 349 ? -4.788 -13.514 -5.086 1.00 82.50 349 ASP A CA 1
ATOM 2777 C C . ASP A 1 349 ? -4.346 -14.754 -5.887 1.00 82.50 349 ASP A C 1
ATOM 2779 O O . ASP A 1 349 ? -4.126 -15.823 -5.316 1.00 82.50 349 ASP A O 1
ATOM 2783 N N . VAL A 1 350 ? -4.211 -14.640 -7.212 1.00 86.81 350 VAL A N 1
ATOM 2784 C CA . VAL A 1 350 ? -3.851 -15.780 -8.071 1.00 86.81 350 VAL A CA 1
ATOM 2785 C C . VAL A 1 350 ? -2.362 -16.127 -7.895 1.00 86.81 350 VAL A C 1
ATOM 2787 O O . VAL A 1 350 ? -1.523 -15.220 -7.764 1.00 86.81 350 VAL A O 1
ATOM 2790 N N . PRO A 1 351 ? -1.991 -17.425 -7.875 1.00 90.56 351 PRO A N 1
ATOM 2791 C CA . PRO A 1 351 ? -0.595 -17.846 -7.857 1.00 90.56 351 PRO A CA 1
ATOM 2792 C C . PRO A 1 351 ? 0.185 -17.312 -9.064 1.00 90.56 351 PRO A C 1
ATOM 2794 O O . PRO A 1 351 ? -0.283 -17.366 -10.197 1.00 90.56 351 PRO A O 1
ATOM 2797 N N . LEU A 1 352 ? 1.424 -16.867 -8.840 1.00 92.06 352 LEU A N 1
ATOM 2798 C CA . LEU A 1 352 ? 2.290 -16.365 -9.918 1.00 92.06 352 LEU A CA 1
ATOM 2799 C C . LEU A 1 352 ? 2.542 -17.405 -11.018 1.00 92.06 352 LEU A C 1
ATOM 2801 O O . LEU A 1 352 ? 2.760 -17.047 -12.169 1.00 92.06 352 LEU A O 1
ATOM 2805 N N . GLU A 1 353 ? 2.484 -18.692 -10.679 1.00 93.25 353 GLU A N 1
ATOM 2806 C CA . GLU A 1 353 ? 2.636 -19.799 -11.625 1.00 93.25 353 GLU A CA 1
ATOM 2807 C C . GLU A 1 353 ? 1.635 -19.741 -12.790 1.00 93.25 353 GLU A C 1
ATOM 2809 O O . GLU A 1 353 ? 1.982 -20.136 -13.906 1.00 93.25 353 GLU A O 1
ATOM 2814 N N . ASP A 1 354 ? 0.437 -19.188 -12.573 1.00 94.38 354 ASP A N 1
ATOM 2815 C CA . ASP A 1 354 ? -0.572 -19.041 -13.625 1.00 94.38 354 ASP A CA 1
ATOM 2816 C C . ASP A 1 354 ? -0.185 -17.997 -14.677 1.00 94.38 354 ASP A C 1
ATOM 2818 O O . ASP A 1 354 ? -0.618 -18.105 -15.822 1.00 94.38 354 ASP A O 1
ATOM 2822 N N . TRP A 1 355 ? 0.714 -17.057 -14.361 1.00 94.94 355 TRP A N 1
ATOM 2823 C CA . TRP A 1 355 ? 1.201 -16.068 -15.330 1.00 94.94 355 TRP A CA 1
ATOM 2824 C C . TRP A 1 355 ? 1.970 -16.729 -16.479 1.00 94.94 355 TRP A C 1
ATOM 2826 O O . TRP A 1 355 ? 2.091 -16.154 -17.557 1.00 94.94 355 TRP A O 1
ATOM 2836 N N . LYS A 1 356 ? 2.472 -17.956 -16.285 1.00 94.69 356 LYS A N 1
ATOM 2837 C CA . LYS A 1 356 ? 3.147 -18.740 -17.331 1.00 94.69 356 LYS A CA 1
ATOM 2838 C C . LYS A 1 356 ? 2.186 -19.337 -18.361 1.00 94.69 356 LYS A C 1
ATOM 2840 O O . LYS A 1 356 ? 2.641 -20.019 -19.278 1.00 94.69 356 LYS A O 1
ATOM 2845 N N . LYS A 1 357 ? 0.876 -19.122 -18.225 1.00 95.38 357 LYS A N 1
ATOM 2846 C CA . LYS A 1 357 ? -0.152 -19.577 -19.169 1.00 95.38 357 LYS A CA 1
ATOM 2847 C C . LYS A 1 357 ? -0.569 -18.414 -20.067 1.00 95.38 357 LYS A C 1
ATOM 2849 O O . LYS A 1 357 ? -0.771 -17.305 -19.585 1.00 95.38 357 LYS A O 1
ATOM 2854 N N . ARG A 1 358 ? -0.743 -18.663 -21.371 1.00 96.06 358 ARG A N 1
ATOM 2855 C CA . ARG A 1 358 ? -1.223 -17.629 -22.313 1.00 96.06 358 ARG A CA 1
ATOM 2856 C C . ARG A 1 358 ? -2.615 -17.125 -21.929 1.00 96.06 358 ARG A C 1
ATOM 2858 O O . ARG A 1 358 ? -2.843 -15.920 -21.969 1.00 96.06 358 ARG A O 1
ATOM 2865 N N . ASP A 1 359 ? -3.493 -18.027 -21.494 1.00 96.50 359 ASP A N 1
ATOM 2866 C CA . ASP A 1 359 ? -4.879 -17.709 -21.134 1.00 96.50 359 ASP A CA 1
ATOM 2867 C C . ASP A 1 359 ? -4.974 -16.667 -20.016 1.00 96.50 359 ASP A C 1
ATOM 2869 O O . ASP A 1 359 ? -5.804 -15.770 -20.104 1.00 96.50 359 ASP A O 1
ATOM 2873 N N . PHE A 1 360 ? -4.056 -16.687 -19.043 1.00 97.19 360 PHE A N 1
ATOM 2874 C CA . PHE A 1 360 ? -3.985 -15.674 -17.984 1.00 97.19 360 PHE A CA 1
ATOM 2875 C C . PHE A 1 360 ? -3.856 -14.247 -18.548 1.00 97.19 360 PHE A C 1
ATOM 2877 O O . PHE A 1 360 ? -4.534 -13.319 -18.112 1.00 97.19 360 PHE A O 1
ATOM 2884 N N . TRP A 1 361 ? -3.004 -14.054 -19.558 1.00 97.62 361 TRP A N 1
ATOM 2885 C CA . TRP A 1 361 ? -2.803 -12.741 -20.177 1.00 97.62 361 TRP A CA 1
ATOM 2886 C C . TRP A 1 361 ? -3.958 -12.346 -21.102 1.00 97.62 361 TRP A C 1
ATOM 2888 O O . TRP A 1 361 ? -4.274 -11.163 -21.218 1.00 97.62 361 TRP A O 1
ATOM 2898 N N . LEU A 1 362 ? -4.620 -13.319 -21.733 1.00 98.06 362 LEU A N 1
ATOM 2899 C CA . LEU A 1 362 ? -5.835 -13.074 -22.517 1.00 98.06 362 LEU A CA 1
ATOM 2900 C C . LEU A 1 362 ? -7.012 -12.675 -21.618 1.00 98.06 362 LEU A C 1
ATOM 2902 O O . LEU A 1 362 ? -7.764 -11.760 -21.949 1.00 98.06 362 LEU A O 1
ATOM 2906 N N . GLU A 1 363 ? -7.139 -13.300 -20.451 1.00 97.94 363 GLU A N 1
ATOM 2907 C CA . GLU A 1 363 ? -8.109 -12.920 -19.428 1.00 97.94 363 GLU A CA 1
ATOM 2908 C C . GLU A 1 363 ? -7.815 -11.537 -18.836 1.00 97.94 363 GLU A C 1
ATOM 2910 O O . GLU A 1 363 ? -8.750 -10.763 -18.627 1.00 97.94 363 GLU A O 1
ATOM 2915 N N . LEU A 1 364 ? -6.540 -11.177 -18.636 1.00 98.19 364 LEU A N 1
ATOM 2916 C CA . LEU A 1 364 ? -6.147 -9.816 -18.259 1.00 98.19 364 LEU A CA 1
ATOM 2917 C C . LEU A 1 364 ? -6.624 -8.788 -19.301 1.00 98.19 364 LEU A C 1
ATOM 2919 O O . LEU A 1 364 ? -7.152 -7.740 -18.928 1.00 98.19 364 LEU A O 1
ATOM 2923 N N . ILE A 1 365 ? -6.487 -9.087 -20.598 1.00 98.38 365 ILE A N 1
ATOM 2924 C CA . ILE A 1 365 ? -7.012 -8.238 -21.683 1.00 98.38 365 ILE A CA 1
ATOM 2925 C C . ILE A 1 365 ? -8.537 -8.132 -21.599 1.00 98.38 365 ILE A C 1
ATOM 2927 O O . ILE A 1 365 ? -9.078 -7.026 -21.592 1.00 98.38 365 ILE A O 1
ATOM 2931 N N . ALA A 1 366 ? -9.236 -9.260 -21.461 1.00 98.19 366 ALA A N 1
ATOM 2932 C CA . ALA A 1 366 ? -10.689 -9.280 -21.294 1.00 98.19 366 ALA A CA 1
ATOM 2933 C C . ALA A 1 366 ? -11.150 -8.459 -20.073 1.00 98.19 366 ALA A C 1
ATOM 2935 O O . ALA A 1 366 ? -12.130 -7.714 -20.164 1.00 98.19 366 ALA A O 1
ATOM 2936 N N . HIS A 1 367 ? -10.428 -8.536 -18.951 1.00 97.69 367 HIS A N 1
ATOM 2937 C CA . HIS A 1 367 ? -10.669 -7.711 -17.766 1.00 97.69 367 HIS A CA 1
ATOM 2938 C C . HIS A 1 367 ? -10.447 -6.227 -18.063 1.00 97.69 367 HIS A C 1
ATOM 2940 O O . HIS A 1 367 ? -11.321 -5.406 -17.787 1.00 97.69 367 HIS A O 1
ATOM 2946 N N . GLY A 1 368 ? -9.327 -5.876 -18.699 1.00 97.38 368 GLY A N 1
ATOM 2947 C CA . GLY A 1 368 ? -9.048 -4.511 -19.144 1.00 97.38 368 GLY A CA 1
ATOM 2948 C C . GLY A 1 368 ? -10.174 -3.939 -20.009 1.00 97.38 368 GLY A C 1
ATOM 2949 O O . GLY A 1 368 ? -10.631 -2.828 -19.755 1.00 97.38 368 GLY A O 1
ATOM 2950 N N . ASN A 1 369 ? -10.687 -4.725 -20.956 1.00 97.69 369 ASN A N 1
ATOM 2951 C CA . ASN A 1 369 ? -11.775 -4.331 -21.854 1.00 97.69 369 ASN A CA 1
ATOM 2952 C C . ASN A 1 369 ? -13.112 -4.162 -21.147 1.00 97.69 369 ASN A C 1
ATOM 2954 O O . ASN A 1 369 ? -13.806 -3.165 -21.357 1.00 97.69 369 ASN A O 1
ATOM 2958 N N . LYS A 1 370 ? -13.451 -5.086 -20.245 1.00 97.56 370 LYS A N 1
ATOM 2959 C CA . LYS A 1 370 ? -14.635 -4.970 -19.388 1.00 97.56 370 LYS A CA 1
ATOM 2960 C C . LYS A 1 370 ? -14.630 -3.662 -18.588 1.00 97.56 370 LYS A C 1
ATOM 2962 O O . LYS A 1 370 ? -15.689 -3.084 -18.348 1.00 97.56 370 LYS A O 1
ATOM 2967 N N . HIS A 1 371 ? -13.447 -3.192 -18.200 1.00 97.19 371 HIS A N 1
ATOM 2968 C CA . HIS A 1 371 ? -13.254 -1.997 -17.385 1.00 97.19 371 HIS A CA 1
ATOM 2969 C C . HIS A 1 371 ? -12.697 -0.792 -18.168 1.00 97.19 371 HIS A C 1
ATOM 2971 O O . HIS A 1 371 ? -12.309 0.193 -17.542 1.00 97.19 371 HIS A O 1
ATOM 2977 N N . ALA A 1 372 ? -12.709 -0.810 -19.509 1.00 96.69 372 ALA A N 1
ATOM 2978 C CA . ALA A 1 372 ? -11.973 0.143 -20.352 1.00 96.69 372 ALA A CA 1
ATOM 2979 C C . ALA A 1 372 ? -12.234 1.613 -19.995 1.00 96.69 372 ALA A C 1
ATOM 2981 O O . ALA A 1 372 ? -11.302 2.365 -19.739 1.00 96.69 372 ALA A O 1
ATOM 2982 N N . LYS A 1 373 ? -13.505 2.015 -19.852 1.00 96.56 373 LYS A N 1
ATOM 2983 C CA . LYS A 1 373 ? -13.869 3.409 -19.541 1.00 96.56 373 LYS A CA 1
ATOM 2984 C C . LYS A 1 373 ? -13.238 3.922 -18.240 1.00 96.56 373 LYS A C 1
ATOM 2986 O O . LYS A 1 373 ? -12.749 5.046 -18.195 1.00 96.56 373 LYS A O 1
ATOM 2991 N N . VAL A 1 374 ? -13.291 3.123 -17.173 1.00 97.31 374 VAL A N 1
ATOM 2992 C CA . VAL A 1 374 ? -12.753 3.514 -15.858 1.00 97.31 374 VAL A CA 1
ATOM 2993 C C . VAL A 1 374 ? -11.242 3.299 -15.776 1.00 97.31 374 VAL A C 1
ATOM 2995 O O . VAL A 1 374 ? -10.562 4.094 -15.134 1.00 97.31 374 VAL A O 1
ATOM 2998 N N . ARG A 1 375 ? -10.710 2.285 -16.474 1.00 97.56 375 ARG A N 1
ATOM 2999 C CA . ARG A 1 375 ? -9.273 2.035 -16.657 1.00 97.56 375 ARG A CA 1
ATOM 3000 C C . ARG A 1 375 ? -8.597 3.209 -17.355 1.00 97.56 375 ARG A C 1
ATOM 3002 O O . ARG A 1 375 ? -7.591 3.703 -16.859 1.00 97.56 375 ARG A O 1
ATOM 3009 N N . ASP A 1 376 ? -9.149 3.663 -18.474 1.00 97.25 376 ASP A N 1
ATOM 3010 C CA . ASP A 1 376 ? -8.546 4.710 -19.300 1.00 97.25 376 ASP A CA 1
ATOM 3011 C C . ASP A 1 376 ? -8.612 6.072 -18.600 1.00 97.25 376 ASP A C 1
ATOM 3013 O O . ASP A 1 376 ? -7.638 6.821 -18.620 1.00 97.25 376 ASP A O 1
ATOM 3017 N N . GLU A 1 377 ? -9.703 6.364 -17.882 1.00 97.00 377 GLU A N 1
ATOM 3018 C CA . GLU A 1 377 ? -9.768 7.555 -17.027 1.00 97.00 377 GLU A CA 1
ATOM 3019 C C . GLU A 1 377 ? -8.740 7.489 -15.889 1.00 97.00 377 GLU A C 1
ATOM 3021 O O . GLU A 1 377 ? -8.016 8.456 -15.658 1.00 97.00 377 GLU A O 1
ATOM 3026 N N . ALA A 1 378 ? -8.603 6.345 -15.210 1.00 97.31 378 ALA A N 1
ATOM 3027 C CA . ALA A 1 378 ? -7.566 6.169 -14.195 1.00 97.31 378 ALA A CA 1
ATOM 3028 C C . ALA A 1 378 ? -6.156 6.331 -14.785 1.00 97.31 378 ALA A C 1
ATOM 3030 O O . ALA A 1 378 ? -5.301 6.963 -14.164 1.00 97.31 378 ALA A O 1
ATOM 3031 N N . PHE A 1 379 ? -5.920 5.810 -15.993 1.00 97.88 379 PHE A N 1
ATOM 3032 C CA . PHE A 1 379 ? -4.622 5.876 -16.660 1.00 97.88 379 PHE A CA 1
ATOM 3033 C C . PHE A 1 379 ? -4.284 7.295 -17.101 1.00 97.88 379 PHE A C 1
ATOM 3035 O O . PHE A 1 379 ? -3.136 7.708 -16.972 1.00 97.88 379 PHE A O 1
ATOM 3042 N N . ARG A 1 380 ? -5.277 8.090 -17.509 1.00 96.94 380 ARG A N 1
ATOM 3043 C CA . ARG A 1 380 ? -5.107 9.525 -17.757 1.00 96.94 380 ARG A CA 1
ATOM 3044 C C . ARG A 1 380 ? -4.706 10.283 -16.493 1.00 96.94 380 ARG A C 1
ATOM 3046 O O . ARG A 1 380 ? -3.780 11.090 -16.534 1.00 96.94 380 ARG A O 1
ATOM 3053 N N . GLN A 1 381 ? -5.357 10.005 -15.360 1.00 96.12 381 GLN A N 1
ATOM 3054 C CA . GLN A 1 381 ? -4.988 10.622 -14.079 1.00 96.12 381 GLN A CA 1
ATOM 3055 C C . GLN A 1 381 ? -3.589 10.187 -13.626 1.00 96.12 381 GLN A C 1
ATOM 3057 O O . GLN A 1 381 ? -2.810 11.020 -13.169 1.00 96.12 381 GLN A O 1
ATOM 3062 N N . PHE A 1 382 ? -3.245 8.908 -13.793 1.00 97.44 382 PHE A N 1
ATOM 3063 C CA . PHE A 1 382 ? -1.905 8.391 -13.522 1.00 97.44 382 PHE A CA 1
ATOM 3064 C C . PHE A 1 382 ? -0.854 9.033 -14.440 1.00 97.44 382 PHE A C 1
ATOM 3066 O O . PHE A 1 382 ? 0.160 9.515 -13.955 1.00 97.44 382 PHE A O 1
ATOM 3073 N N . SER A 1 383 ? -1.114 9.128 -15.745 1.00 96.94 383 SER A N 1
ATOM 3074 C CA . SER A 1 383 ? -0.260 9.815 -16.721 1.00 96.94 383 SER A CA 1
ATOM 3075 C C . SER A 1 383 ? 0.036 11.255 -16.294 1.00 96.94 383 SER A C 1
ATOM 3077 O O . SER A 1 383 ? 1.191 11.670 -16.276 1.00 96.94 383 SER A O 1
ATOM 3079 N N . ARG A 1 384 ? -1.000 11.990 -15.875 1.00 95.06 384 ARG A N 1
ATOM 3080 C CA . ARG A 1 384 ? -0.909 13.395 -15.463 1.00 95.06 384 ARG A CA 1
ATOM 3081 C C . ARG A 1 384 ? -0.169 13.596 -14.134 1.00 95.06 384 ARG A C 1
ATOM 3083 O O . ARG A 1 384 ? 0.666 14.485 -14.033 1.00 95.06 384 ARG A O 1
ATOM 3090 N N . LEU A 1 385 ? -0.482 12.787 -13.119 1.00 95.00 385 LEU A N 1
ATOM 3091 C CA . LEU A 1 385 ? -0.134 13.064 -11.715 1.00 95.00 385 LEU A CA 1
ATOM 3092 C C . LEU A 1 385 ? 0.775 12.020 -11.051 1.00 95.00 385 LEU A C 1
ATOM 3094 O O . LEU A 1 385 ? 1.148 12.180 -9.885 1.00 95.00 385 LEU A O 1
ATOM 3098 N N . GLY A 1 386 ? 1.108 10.939 -11.751 1.00 95.44 386 GLY A N 1
ATOM 3099 C CA . GLY A 1 386 ? 1.857 9.825 -11.181 1.00 95.44 386 GLY A CA 1
ATOM 3100 C C . GLY A 1 386 ? 1.033 8.976 -10.217 1.00 95.44 386 GLY A C 1
ATOM 3101 O O . GLY A 1 386 ? -0.199 9.028 -10.173 1.00 95.44 386 GLY A O 1
ATOM 3102 N N . GLY A 1 387 ? 1.731 8.179 -9.419 1.00 95.25 387 GLY A N 1
ATOM 3103 C CA . GLY A 1 387 ? 1.193 7.296 -8.392 1.00 95.25 387 GLY A CA 1
ATOM 3104 C C . GLY A 1 387 ? 1.365 7.809 -6.960 1.00 95.25 387 GLY A C 1
ATOM 3105 O O . GLY A 1 387 ? 0.914 7.144 -6.032 1.00 95.25 387 GLY A O 1
ATOM 3106 N N . TYR A 1 388 ? 2.003 8.949 -6.689 1.00 94.69 388 TYR A N 1
ATOM 3107 C CA . TYR A 1 388 ? 2.140 9.402 -5.296 1.00 94.69 388 TYR A CA 1
ATOM 3108 C C . TYR A 1 388 ? 0.771 9.740 -4.660 1.00 94.69 388 TYR A C 1
ATOM 3110 O O . TYR A 1 388 ? 0.017 10.531 -5.225 1.00 94.69 388 TYR A O 1
ATOM 3118 N N . PRO A 1 389 ? 0.434 9.219 -3.454 1.00 92.94 389 PRO A N 1
ATOM 3119 C CA . PRO A 1 389 ? -0.883 9.441 -2.843 1.00 92.94 389 PRO A CA 1
ATOM 3120 C C . PRO A 1 389 ? -1.268 10.906 -2.642 1.00 92.94 389 PRO A C 1
ATOM 3122 O O . PRO A 1 389 ? -2.443 11.254 -2.748 1.00 92.94 389 PRO A O 1
ATOM 3125 N N . LEU A 1 390 ? -0.284 11.769 -2.373 1.00 90.62 390 LEU A N 1
ATOM 3126 C CA . LEU A 1 390 ? -0.500 13.208 -2.218 1.00 90.62 390 LEU A CA 1
ATOM 3127 C C . LEU A 1 390 ? -1.165 13.827 -3.454 1.00 90.62 390 LEU A C 1
ATOM 3129 O O . LEU A 1 390 ? -2.008 14.701 -3.296 1.00 90.62 390 LEU A O 1
ATOM 3133 N N . CYS A 1 391 ? -0.833 13.347 -4.656 1.00 92.12 391 CYS A N 1
ATOM 3134 C CA . CYS A 1 391 ? -1.357 13.891 -5.906 1.00 92.12 391 CYS A CA 1
ATOM 3135 C C . CYS A 1 391 ? -2.854 13.617 -6.101 1.00 92.12 391 CYS A C 1
ATOM 3137 O O . CYS A 1 391 ? -3.530 14.321 -6.844 1.00 92.12 391 CYS A O 1
ATOM 3139 N N . HIS A 1 392 ? -3.382 12.588 -5.434 1.00 91.88 392 HIS A N 1
ATOM 3140 C CA . HIS A 1 392 ? -4.763 12.133 -5.616 1.00 91.88 392 HIS A CA 1
ATOM 3141 C C . HIS A 1 392 ? -5.658 12.428 -4.417 1.00 91.88 392 HIS A C 1
ATOM 3143 O O . HIS A 1 392 ? -6.876 12.395 -4.554 1.00 91.88 392 HIS A O 1
ATOM 3149 N N . ASN A 1 393 ? -5.067 12.733 -3.260 1.00 80.75 393 ASN A N 1
ATOM 3150 C CA . ASN A 1 393 ? -5.782 13.021 -2.019 1.00 80.75 393 ASN A CA 1
ATOM 3151 C C . ASN A 1 393 ? -5.619 14.483 -1.557 1.00 80.75 393 ASN A C 1
ATOM 3153 O O . ASN A 1 393 ? -5.572 14.767 -0.359 1.00 80.75 393 ASN A O 1
ATOM 3157 N N . THR A 1 394 ? -5.486 15.408 -2.506 1.00 76.00 394 THR A N 1
ATOM 3158 C CA . THR A 1 394 ? -5.405 16.850 -2.255 1.00 76.00 394 THR A CA 1
ATOM 3159 C C . THR A 1 394 ? -6.549 17.574 -2.959 1.00 76.00 394 THR A C 1
ATOM 3161 O O . THR A 1 394 ? -6.994 17.150 -4.024 1.00 76.00 394 THR A O 1
ATOM 3164 N N . SER A 1 395 ? -7.034 18.665 -2.362 1.00 76.06 395 SER A N 1
ATOM 3165 C CA . SER A 1 395 ? -7.933 19.611 -3.034 1.00 76.06 395 SER A CA 1
ATOM 3166 C C . SER A 1 395 ? -7.177 20.591 -3.935 1.00 76.06 395 SER A C 1
ATOM 3168 O O . SER A 1 395 ? -7.810 21.402 -4.601 1.00 76.06 395 SER A O 1
ATOM 3170 N N . GLU A 1 396 ? -5.841 20.552 -3.912 1.00 83.81 396 GLU A N 1
ATOM 3171 C CA . GLU A 1 396 ? -4.995 21.372 -4.772 1.00 83.81 396 GLU A CA 1
ATOM 3172 C C . GLU A 1 396 ? -5.185 20.984 -6.241 1.00 83.81 396 GLU A C 1
ATOM 3174 O O . GLU A 1 396 ? -5.111 19.808 -6.602 1.00 83.81 396 GLU A O 1
ATOM 3179 N N . THR A 1 397 ? -5.424 21.987 -7.077 1.00 82.62 397 THR A N 1
ATOM 3180 C CA . THR A 1 397 ? -5.634 21.827 -8.519 1.00 82.62 397 THR A CA 1
ATOM 3181 C C . THR A 1 397 ? -4.410 22.227 -9.334 1.00 82.62 397 THR A C 1
ATOM 3183 O O . THR A 1 397 ? -4.323 21.845 -10.500 1.00 82.62 397 THR A O 1
ATOM 3186 N N . ASP A 1 398 ? -3.476 22.975 -8.738 1.00 89.94 398 ASP A N 1
ATOM 3187 C CA . ASP A 1 398 ? -2.202 23.347 -9.351 1.00 89.94 398 ASP A CA 1
ATOM 3188 C C . ASP A 1 398 ? -1.220 22.161 -9.343 1.00 89.94 398 ASP A C 1
ATOM 3190 O O . ASP A 1 398 ? -0.658 21.775 -8.312 1.00 89.94 398 ASP A O 1
ATOM 3194 N N . GLU A 1 399 ? -1.012 21.577 -10.524 1.00 89.94 399 GLU A N 1
ATOM 3195 C CA . GLU A 1 399 ? -0.121 20.434 -10.726 1.00 89.94 399 GLU A CA 1
ATOM 3196 C C . GLU A 1 399 ? 1.335 20.741 -10.395 1.00 89.94 399 GLU A C 1
ATOM 3198 O O . GLU A 1 399 ? 2.021 19.874 -9.850 1.00 89.94 399 GLU A O 1
ATOM 3203 N N . ASP A 1 400 ? 1.816 21.947 -10.694 1.00 89.50 400 ASP A N 1
ATOM 3204 C CA . ASP A 1 400 ? 3.209 22.321 -10.460 1.00 89.50 400 ASP A CA 1
ATOM 3205 C C . ASP A 1 400 ? 3.463 22.481 -8.967 1.00 89.50 400 ASP A C 1
ATOM 3207 O O . ASP A 1 400 ? 4.470 21.991 -8.444 1.00 89.50 400 ASP A O 1
ATOM 3211 N N . ARG A 1 401 ? 2.500 23.050 -8.237 1.00 90.81 401 ARG A N 1
ATOM 3212 C CA . ARG A 1 401 ? 2.559 23.100 -6.774 1.00 90.81 401 ARG A CA 1
ATOM 3213 C C . ARG A 1 401 ? 2.546 21.701 -6.158 1.00 90.81 401 ARG A C 1
ATOM 3215 O O . ARG A 1 401 ? 3.345 21.423 -5.259 1.00 90.81 401 ARG A O 1
ATOM 3222 N N . VAL A 1 402 ? 1.686 20.798 -6.637 1.00 92.44 402 VAL A N 1
ATOM 3223 C CA . VAL A 1 402 ? 1.673 19.390 -6.191 1.00 92.44 402 VAL A CA 1
ATOM 3224 C C . VAL A 1 402 ? 3.020 18.723 -6.481 1.00 92.44 402 VAL A C 1
ATOM 3226 O O . VAL A 1 402 ? 3.591 18.065 -5.607 1.00 92.44 402 VAL A O 1
ATOM 3229 N N . ARG A 1 403 ? 3.576 18.946 -7.673 1.00 92.62 403 ARG A N 1
ATOM 3230 C CA . ARG A 1 403 ? 4.875 18.419 -8.102 1.00 92.62 403 ARG A CA 1
ATOM 3231 C C . ARG A 1 403 ? 6.009 18.888 -7.199 1.00 92.62 403 ARG A C 1
ATOM 3233 O O . ARG A 1 403 ? 6.780 18.063 -6.706 1.00 92.62 403 ARG A O 1
ATOM 3240 N N . GLN A 1 404 ? 6.070 20.184 -6.904 1.00 91.31 404 GLN A N 1
ATOM 3241 C CA . GLN A 1 404 ? 7.047 20.759 -5.979 1.00 91.31 404 GLN A CA 1
ATOM 3242 C C . GLN A 1 404 ? 6.913 20.171 -4.569 1.00 91.31 404 GLN A C 1
ATOM 3244 O O . GLN A 1 404 ? 7.922 19.859 -3.938 1.00 91.31 404 GLN A O 1
ATOM 3249 N N . GLN A 1 405 ? 5.689 19.941 -4.079 1.00 92.06 405 GLN A N 1
ATOM 3250 C CA . GLN A 1 405 ? 5.475 19.308 -2.773 1.00 92.06 405 GLN A CA 1
ATOM 3251 C C . GLN A 1 405 ? 5.937 17.848 -2.726 1.00 92.06 405 GLN A C 1
ATOM 3253 O O . GLN A 1 405 ? 6.453 17.410 -1.692 1.00 92.06 405 GLN A O 1
ATOM 3258 N N . VAL A 1 406 ? 5.748 17.083 -3.807 1.00 92.06 406 VAL A N 1
ATOM 3259 C CA . VAL A 1 406 ? 6.266 15.711 -3.905 1.00 92.06 406 VAL A CA 1
ATOM 3260 C C . VAL A 1 406 ? 7.791 15.733 -3.940 1.00 92.06 406 VAL A C 1
ATOM 3262 O O . VAL A 1 406 ? 8.417 15.031 -3.151 1.00 92.06 406 VAL A O 1
ATOM 3265 N N . ILE A 1 407 ? 8.406 16.581 -4.766 1.00 93.50 407 ILE A N 1
ATOM 3266 C CA . ILE A 1 407 ? 9.870 16.676 -4.861 1.00 93.50 407 ILE A CA 1
ATOM 3267 C C . ILE A 1 407 ? 10.484 17.102 -3.531 1.00 93.50 407 ILE A C 1
ATOM 3269 O O . ILE A 1 407 ? 11.358 16.411 -3.012 1.00 93.50 407 ILE A O 1
ATOM 3273 N N . ALA A 1 408 ? 9.997 18.185 -2.928 1.00 91.38 408 ALA A N 1
ATOM 3274 C CA . ALA A 1 408 ? 10.515 18.657 -1.651 1.00 91.38 408 ALA A CA 1
ATOM 3275 C C . ALA A 1 408 ? 10.273 17.635 -0.528 1.00 91.38 408 ALA A C 1
ATOM 3277 O O . ALA A 1 408 ? 11.169 17.336 0.257 1.00 91.38 408 ALA A O 1
ATOM 3278 N N . GLY A 1 409 ? 9.061 17.078 -0.447 1.00 87.19 409 GLY A N 1
ATOM 3279 C CA . GLY A 1 409 ? 8.651 16.204 0.651 1.00 87.19 409 GLY A CA 1
ATOM 3280 C C . GLY A 1 409 ? 9.151 14.762 0.556 1.00 87.19 409 GLY A C 1
ATOM 3281 O O . GLY A 1 409 ? 9.215 14.090 1.589 1.00 87.19 409 GLY A O 1
ATOM 3282 N N . VAL A 1 410 ? 9.464 14.284 -0.649 1.00 87.56 410 VAL A N 1
ATOM 3283 C CA . VAL A 1 410 ? 9.909 12.909 -0.901 1.00 87.56 410 VAL A CA 1
ATOM 3284 C C . VAL A 1 410 ? 11.364 12.874 -1.332 1.00 87.56 410 VAL A C 1
ATOM 3286 O O . VAL A 1 410 ? 12.161 12.242 -0.654 1.00 87.56 410 VAL A O 1
ATOM 3289 N N . ILE A 1 411 ? 11.724 13.573 -2.406 1.00 90.44 411 ILE A N 1
ATOM 3290 C CA . ILE A 1 411 ? 13.055 13.465 -3.014 1.00 90.44 411 ILE A CA 1
ATOM 3291 C C . ILE A 1 411 ? 14.098 14.209 -2.190 1.00 90.44 411 ILE A C 1
ATOM 3293 O O . ILE A 1 411 ? 15.021 13.578 -1.680 1.00 90.44 411 ILE A O 1
ATOM 3297 N N . ASN A 1 412 ? 13.927 15.520 -1.997 1.00 91.06 412 ASN A N 1
ATOM 3298 C CA . ASN A 1 412 ? 14.912 16.344 -1.291 1.00 91.06 412 ASN A CA 1
ATOM 3299 C C . ASN A 1 412 ? 15.103 15.843 0.139 1.00 91.06 412 ASN A C 1
ATOM 3301 O O . ASN A 1 412 ? 16.226 15.551 0.531 1.00 91.06 412 ASN A O 1
ATOM 3305 N N . LYS A 1 413 ? 14.002 15.613 0.871 1.00 87.06 413 LYS A N 1
ATOM 3306 C CA . LYS A 1 413 ? 14.076 15.057 2.227 1.00 87.06 413 LYS A CA 1
ATOM 3307 C C . LYS A 1 413 ? 14.802 13.717 2.283 1.00 87.06 413 LYS A C 1
ATOM 3309 O O . LYS A 1 413 ? 15.593 13.531 3.191 1.00 87.06 413 LYS A O 1
ATOM 3314 N N . THR A 1 414 ? 14.553 12.787 1.358 1.00 86.44 414 THR A N 1
ATOM 3315 C CA . THR A 1 414 ? 15.267 11.499 1.346 1.00 86.44 414 THR A CA 1
ATOM 3316 C C . THR A 1 414 ? 16.754 11.676 1.035 1.00 86.44 414 THR A C 1
ATOM 3318 O O . THR A 1 414 ? 17.578 11.066 1.708 1.00 86.44 414 THR A O 1
ATOM 3321 N N . ILE A 1 415 ? 17.107 12.518 0.061 1.00 86.62 415 ILE A N 1
ATOM 3322 C CA . ILE A 1 415 ? 18.506 12.778 -0.307 1.00 86.62 415 ILE A CA 1
ATOM 3323 C C . ILE A 1 415 ? 19.255 13.524 0.806 1.00 86.62 415 ILE A C 1
ATOM 3325 O O . ILE A 1 415 ? 20.442 13.291 0.980 1.00 86.62 415 ILE A O 1
ATOM 3329 N N . GLU A 1 416 ? 18.589 14.384 1.572 1.00 82.19 416 GLU A N 1
ATOM 3330 C CA . GLU A 1 416 ? 19.208 15.179 2.640 1.00 82.19 416 GLU A CA 1
ATOM 3331 C C . GLU A 1 416 ? 19.302 14.412 3.972 1.00 82.19 416 GLU A C 1
ATOM 3333 O O . GLU A 1 416 ? 20.321 14.503 4.646 1.00 82.19 416 GLU A O 1
ATOM 3338 N N . SER A 1 417 ? 18.285 13.626 4.358 1.00 68.88 417 SER A N 1
ATOM 3339 C CA . SER A 1 417 ? 18.227 13.003 5.697 1.00 68.88 417 SER A CA 1
ATOM 3340 C C . SER A 1 417 ? 18.931 11.653 5.825 1.00 68.88 417 SER A C 1
ATOM 3342 O O . SER A 1 417 ? 19.314 11.238 6.920 1.00 68.88 417 SER A O 1
ATOM 3344 N N . ASP A 1 418 ? 19.033 10.903 4.730 1.00 62.47 418 ASP A N 1
ATOM 3345 C CA . ASP A 1 418 ? 19.461 9.504 4.781 1.00 62.47 418 ASP A CA 1
ATOM 3346 C C . ASP A 1 418 ? 20.984 9.272 4.593 1.00 62.47 418 ASP A C 1
ATOM 3348 O O . ASP A 1 418 ? 21.462 8.248 5.101 1.00 62.47 418 ASP A O 1
ATOM 3352 N N . PRO A 1 419 ? 21.791 10.156 3.951 1.00 55.44 419 PRO A N 1
ATOM 3353 C CA . PRO A 1 419 ? 23.235 9.931 3.785 1.00 55.44 419 PRO A CA 1
ATOM 3354 C C . PRO A 1 419 ? 24.045 9.877 5.088 1.00 55.44 419 PRO A C 1
ATOM 3356 O O . PRO A 1 419 ? 25.035 9.146 5.147 1.00 55.44 419 PRO A O 1
ATOM 3359 N N . GLU A 1 420 ? 23.621 10.589 6.140 1.00 50.88 420 GLU A N 1
ATOM 3360 C CA . GLU A 1 420 ? 24.345 10.705 7.424 1.00 50.88 420 GLU A CA 1
ATOM 3361 C C . GLU A 1 420 ? 24.458 9.376 8.196 1.00 50.88 420 GLU A C 1
ATOM 3363 O O . GLU A 1 420 ? 25.302 9.210 9.073 1.00 50.88 420 GLU A O 1
ATOM 3368 N N . HIS A 1 421 ? 23.657 8.369 7.839 1.00 52.44 421 HIS A N 1
ATOM 3369 C CA . HIS A 1 421 ? 23.565 7.100 8.569 1.00 52.44 421 HIS A CA 1
ATOM 3370 C C . HIS A 1 421 ? 24.494 5.998 8.017 1.00 52.44 421 HIS A C 1
ATOM 3372 O O . HIS A 1 421 ? 24.310 4.800 8.278 1.00 52.44 421 HIS A O 1
ATOM 3378 N N . ARG A 1 422 ? 25.521 6.365 7.239 1.00 55.78 422 ARG A N 1
ATOM 3379 C CA . ARG A 1 422 ? 26.592 5.455 6.798 1.00 55.78 422 ARG A CA 1
ATOM 3380 C C . ARG A 1 422 ? 27.653 5.308 7.904 1.00 55.78 422 ARG A C 1
ATOM 3382 O O . ARG A 1 422 ? 28.688 5.949 7.865 1.00 55.78 422 ARG A O 1
ATOM 3389 N N . ARG A 1 423 ? 27.448 4.392 8.867 1.00 50.09 423 ARG A N 1
ATOM 3390 C CA . ARG A 1 423 ? 28.387 4.136 9.997 1.00 50.09 423 ARG A CA 1
ATOM 3391 C C . ARG A 1 423 ? 29.843 3.780 9.603 1.00 50.09 423 ARG A C 1
ATOM 3393 O O . ARG A 1 423 ? 30.691 3.744 10.485 1.00 50.09 423 ARG A O 1
ATOM 3400 N N . ARG A 1 424 ? 30.143 3.451 8.335 1.00 48.78 424 ARG A N 1
ATOM 3401 C CA . ARG A 1 424 ? 31.473 2.966 7.884 1.00 48.78 424 ARG A CA 1
ATOM 3402 C C . ARG A 1 424 ? 32.016 3.626 6.608 1.00 48.78 424 ARG A C 1
ATOM 3404 O O . ARG A 1 424 ? 33.081 3.236 6.148 1.00 48.78 424 ARG A O 1
ATOM 3411 N N . ALA A 1 425 ? 31.305 4.593 6.034 1.00 58.28 425 ALA A N 1
ATOM 3412 C CA . ALA A 1 425 ? 31.733 5.311 4.834 1.00 58.28 425 ALA A CA 1
ATOM 3413 C C . ALA A 1 425 ? 31.468 6.803 5.026 1.00 58.28 425 ALA A C 1
ATOM 3415 O O . ALA A 1 425 ? 30.543 7.164 5.754 1.00 58.28 425 ALA A O 1
ATOM 3416 N N . ALA A 1 426 ? 32.257 7.657 4.370 1.00 60.81 426 ALA A N 1
ATOM 3417 C CA . ALA A 1 426 ? 31.961 9.083 4.345 1.00 60.81 426 ALA A CA 1
ATOM 3418 C C . ALA A 1 426 ? 30.515 9.298 3.845 1.00 60.81 426 ALA A C 1
ATOM 3420 O O . ALA A 1 426 ? 30.066 8.565 2.951 1.00 60.81 426 ALA A O 1
ATOM 3421 N N . PRO A 1 427 ? 29.766 10.257 4.419 1.00 68.00 427 PRO A N 1
ATOM 3422 C CA . PRO A 1 427 ? 28.462 10.627 3.891 1.00 68.00 427 PRO A CA 1
ATOM 3423 C C . PRO A 1 427 ? 28.589 10.950 2.401 1.00 68.00 427 PRO A C 1
ATOM 3425 O O . PRO A 1 427 ? 29.543 11.611 1.984 1.00 68.00 427 PRO A O 1
ATOM 3428 N N . LEU A 1 428 ? 27.646 10.463 1.592 1.00 77.50 428 LEU A N 1
ATOM 3429 C CA . LEU A 1 428 ? 27.564 10.927 0.210 1.00 77.50 428 LEU A CA 1
ATOM 3430 C C . LEU A 1 428 ? 27.205 12.404 0.217 1.00 77.50 428 LEU A C 1
ATOM 3432 O O . LEU A 1 428 ? 26.304 12.809 0.948 1.00 77.50 428 LEU A O 1
ATOM 3436 N N . ASP A 1 429 ? 27.869 13.166 -0.644 1.00 86.06 429 ASP A N 1
ATOM 3437 C CA . ASP A 1 429 ? 27.500 14.547 -0.912 1.00 86.06 429 ASP A CA 1
ATOM 3438 C C . ASP A 1 429 ? 26.059 14.600 -1.471 1.00 86.06 429 ASP A C 1
ATOM 3440 O O . ASP A 1 429 ? 25.805 14.047 -2.551 1.00 86.06 429 ASP A O 1
ATOM 3444 N N . PRO A 1 430 ? 25.105 15.249 -0.771 1.00 89.06 430 PRO A N 1
ATOM 3445 C CA . PRO A 1 430 ? 23.728 15.380 -1.239 1.00 89.06 430 PRO A CA 1
ATOM 3446 C C . PRO A 1 430 ? 23.612 16.061 -2.609 1.00 89.06 430 PRO A C 1
ATOM 3448 O O . PRO A 1 430 ? 22.670 15.771 -3.351 1.00 89.06 430 PRO A O 1
ATOM 3451 N N . VAL A 1 431 ? 24.557 16.941 -2.970 1.00 90.38 431 VAL A N 1
ATOM 3452 C CA . VAL A 1 431 ? 24.600 17.589 -4.291 1.00 90.38 431 VAL A CA 1
ATOM 3453 C C . VAL A 1 431 ? 24.884 16.551 -5.371 1.00 90.38 431 VAL A C 1
ATOM 3455 O O . VAL A 1 431 ? 24.130 16.447 -6.339 1.00 90.38 431 VAL A O 1
ATOM 3458 N N . LEU A 1 432 ? 25.903 15.710 -5.171 1.00 91.31 432 LEU A N 1
ATOM 3459 C CA . LEU A 1 432 ? 26.220 14.622 -6.095 1.00 91.31 432 LEU A CA 1
ATOM 3460 C C . LEU A 1 432 ? 25.041 13.655 -6.251 1.00 91.31 432 LEU A C 1
ATOM 3462 O O . LEU A 1 432 ? 24.686 13.298 -7.371 1.00 91.31 432 LEU A O 1
ATOM 3466 N N . VAL A 1 433 ? 24.410 13.241 -5.147 1.00 92.94 433 VAL A N 1
ATOM 3467 C CA . VAL A 1 433 ? 23.259 12.321 -5.196 1.00 92.94 433 VAL A CA 1
ATOM 3468 C C . VAL A 1 433 ? 22.093 12.933 -5.972 1.00 92.94 433 VAL A C 1
ATOM 3470 O O . VAL A 1 433 ? 21.436 12.229 -6.740 1.00 92.94 433 VAL A O 1
ATOM 3473 N N . ARG A 1 434 ? 21.846 14.239 -5.813 1.00 94.44 434 ARG A N 1
ATOM 3474 C CA . ARG A 1 434 ? 20.802 14.966 -6.547 1.00 94.44 434 ARG A CA 1
ATOM 3475 C C . ARG A 1 434 ? 21.073 14.990 -8.047 1.00 94.44 434 ARG A C 1
ATOM 3477 O O . ARG A 1 434 ? 20.165 14.685 -8.820 1.00 94.44 434 ARG A O 1
ATOM 3484 N N . GLU A 1 435 ? 22.304 15.276 -8.460 1.00 94.88 435 GLU A N 1
ATOM 3485 C CA . GLU A 1 435 ? 22.657 15.278 -9.883 1.00 94.88 435 GLU A CA 1
ATOM 3486 C C . GLU A 1 435 ? 22.674 13.864 -10.477 1.00 94.88 435 GLU A C 1
ATOM 3488 O O . GLU A 1 435 ? 22.159 13.658 -11.576 1.00 94.88 435 GLU A O 1
ATOM 3493 N N . VAL A 1 436 ? 23.135 12.852 -9.732 1.00 96.06 436 VAL A N 1
ATOM 3494 C CA . VAL A 1 436 ? 22.991 11.446 -10.142 1.00 96.06 436 VAL A CA 1
ATOM 3495 C C . VAL A 1 436 ? 21.513 11.090 -10.303 1.00 96.06 436 VAL A C 1
ATOM 3497 O O . VAL A 1 436 ? 21.144 10.514 -11.321 1.00 96.06 436 VAL A O 1
ATOM 3500 N N . PHE A 1 437 ? 20.634 11.473 -9.370 1.00 96.81 437 PHE A N 1
ATOM 3501 C CA . PHE A 1 437 ? 19.196 11.220 -9.503 1.00 96.81 437 PHE A CA 1
ATOM 3502 C C . PHE A 1 437 ? 18.590 11.926 -10.722 1.00 96.81 437 PHE A C 1
ATOM 3504 O O . PHE A 1 437 ? 17.763 11.342 -11.426 1.00 96.81 437 PHE A O 1
ATOM 3511 N N . ARG A 1 438 ? 19.038 13.149 -11.029 1.00 96.88 438 ARG A N 1
ATOM 3512 C CA . ARG A 1 438 ? 18.656 13.872 -12.248 1.00 96.88 438 ARG A CA 1
ATOM 3513 C C . ARG A 1 438 ? 19.087 13.125 -13.511 1.00 96.88 438 ARG A C 1
ATOM 3515 O O . ARG A 1 438 ? 18.298 13.021 -14.450 1.00 96.88 438 ARG A O 1
ATOM 3522 N N . MET A 1 439 ? 20.287 12.545 -13.522 1.00 96.44 439 MET A N 1
ATOM 3523 C CA . MET A 1 439 ? 20.741 11.680 -14.614 1.00 96.44 439 MET A CA 1
ATOM 3524 C C . MET A 1 439 ? 19.922 10.391 -14.719 1.00 96.44 439 MET A C 1
ATOM 3526 O O . MET A 1 439 ? 19.528 10.016 -15.821 1.00 96.44 439 MET A O 1
ATOM 3530 N N . VAL A 1 440 ? 19.593 9.746 -13.595 1.00 97.31 440 VAL A N 1
ATOM 3531 C CA . VAL A 1 440 ? 18.694 8.581 -13.587 1.00 97.31 440 VAL A CA 1
ATOM 3532 C C . VAL A 1 440 ? 17.329 8.944 -14.184 1.00 97.31 440 VAL A C 1
ATOM 3534 O O . VAL A 1 440 ? 16.799 8.193 -14.993 1.00 97.31 440 VAL A O 1
ATOM 3537 N N . CYS A 1 441 ? 16.782 10.117 -13.851 1.00 97.38 441 CYS A N 1
ATOM 3538 C CA . CYS A 1 441 ? 15.532 10.615 -14.432 1.00 97.38 441 CYS A CA 1
ATOM 3539 C C . CYS A 1 441 ? 15.628 10.835 -15.950 1.00 97.38 441 CYS A C 1
ATOM 3541 O O . CYS A 1 441 ? 14.659 10.580 -16.667 1.00 97.38 441 CYS A O 1
ATOM 3543 N N . ARG A 1 442 ? 16.783 11.299 -16.450 1.00 96.19 442 ARG A N 1
ATOM 3544 C CA . ARG A 1 442 ? 17.036 11.494 -17.889 1.00 96.19 442 ARG A CA 1
ATOM 3545 C C . ARG A 1 442 ? 17.091 10.162 -18.636 1.00 96.19 442 ARG A C 1
ATOM 3547 O O . ARG A 1 442 ? 16.555 10.062 -19.733 1.00 96.19 442 ARG A O 1
ATOM 3554 N N . TYR A 1 443 ? 17.705 9.153 -18.025 1.00 96.69 443 TYR A N 1
ATOM 3555 C CA . TYR A 1 443 ? 17.892 7.816 -18.592 1.00 96.69 443 TYR A CA 1
ATOM 3556 C C . TYR A 1 443 ? 16.885 6.785 -18.056 1.00 96.69 443 TYR A C 1
ATOM 3558 O O . TYR A 1 443 ? 17.174 5.590 -18.028 1.00 96.69 443 TYR A O 1
ATOM 3566 N N . ALA A 1 444 ? 15.705 7.234 -17.618 1.00 97.50 444 ALA A N 1
ATOM 3567 C CA . ALA A 1 444 ? 14.668 6.355 -17.089 1.00 97.50 444 ALA A CA 1
ATOM 3568 C C . ALA A 1 444 ? 14.308 5.264 -18.113 1.00 97.50 444 ALA A C 1
ATOM 3570 O O . ALA A 1 444 ? 14.043 5.565 -19.274 1.00 97.50 444 ALA A O 1
ATOM 3571 N N . GLY A 1 445 ? 14.328 4.005 -17.672 1.00 96.75 445 GLY A N 1
ATOM 3572 C CA . GLY A 1 445 ? 14.069 2.815 -18.485 1.00 96.75 445 GLY A CA 1
ATOM 3573 C C . GLY A 1 445 ? 15.292 2.272 -19.227 1.00 96.75 445 GLY A C 1
ATOM 3574 O O . GLY A 1 445 ? 15.240 1.163 -19.739 1.00 96.75 445 GLY A O 1
ATOM 3575 N N . GLN A 1 446 ? 16.415 2.993 -19.251 1.00 96.69 446 GLN A N 1
ATOM 3576 C CA . GLN A 1 446 ? 17.586 2.628 -20.052 1.00 96.69 446 GLN A CA 1
ATOM 3577 C C . GLN A 1 446 ? 18.709 2.019 -19.203 1.00 96.69 446 GLN A C 1
ATOM 3579 O O . GLN A 1 446 ? 18.827 2.282 -18.002 1.00 96.69 446 GLN A O 1
ATOM 3584 N N . ALA A 1 447 ? 19.562 1.215 -19.845 1.00 95.00 447 ALA A N 1
ATOM 3585 C CA . ALA A 1 447 ? 20.772 0.651 -19.254 1.00 95.00 447 ALA A CA 1
ATOM 3586 C C . ALA A 1 447 ? 21.972 1.559 -19.558 1.00 95.00 447 ALA A C 1
ATOM 3588 O O . ALA A 1 447 ? 22.434 1.635 -20.696 1.00 95.00 447 ALA A O 1
ATOM 3589 N N . VAL A 1 448 ? 22.491 2.258 -18.544 1.00 93.94 448 VAL A N 1
ATOM 3590 C CA . VAL A 1 448 ? 23.580 3.232 -18.724 1.00 93.94 448 VAL A CA 1
ATOM 3591 C C . VAL A 1 448 ? 24.743 2.945 -17.784 1.00 93.94 448 VAL A C 1
ATOM 3593 O O . VAL A 1 448 ? 24.556 2.638 -16.609 1.00 93.94 448 VAL A O 1
ATOM 3596 N N . THR A 1 449 ? 25.969 3.029 -18.304 1.00 92.62 449 THR A N 1
ATOM 3597 C CA . THR A 1 449 ? 27.173 2.749 -17.516 1.00 92.62 449 THR A CA 1
ATOM 3598 C C . THR A 1 449 ? 27.464 3.881 -16.521 1.00 92.62 449 THR A C 1
ATOM 3600 O O . THR A 1 449 ? 27.330 5.057 -16.874 1.00 92.62 449 THR A O 1
ATOM 3603 N N . PRO A 1 450 ? 27.974 3.567 -15.312 1.00 91.12 450 PRO A N 1
ATOM 3604 C CA . PRO A 1 450 ? 28.422 4.588 -14.362 1.00 91.12 450 PRO A CA 1
ATOM 3605 C C . PRO A 1 450 ? 29.480 5.538 -14.937 1.00 91.12 450 PRO A C 1
ATOM 3607 O O . PRO A 1 450 ? 29.551 6.691 -14.530 1.00 91.12 450 PRO A O 1
ATOM 3610 N N . LYS A 1 451 ? 30.266 5.081 -15.924 1.00 92.25 451 LYS A N 1
ATOM 3611 C CA . LYS A 1 451 ? 31.242 5.916 -16.634 1.00 92.25 451 LYS A CA 1
ATOM 3612 C C . LYS A 1 451 ? 30.582 7.076 -17.377 1.00 92.25 451 LYS A C 1
ATOM 3614 O O . LYS A 1 451 ? 31.020 8.205 -17.221 1.00 92.25 451 LYS A O 1
ATOM 3619 N N . ARG A 1 452 ? 29.499 6.824 -18.121 1.00 93.06 452 ARG A N 1
ATOM 3620 C CA . ARG A 1 452 ? 28.773 7.890 -18.831 1.00 93.06 452 ARG A CA 1
ATOM 3621 C C . ARG A 1 452 ? 28.238 8.949 -17.865 1.00 93.06 452 ARG A C 1
ATOM 3623 O O . ARG A 1 452 ? 28.301 10.135 -18.157 1.00 93.06 452 ARG A O 1
ATOM 3630 N N . PHE A 1 453 ? 27.768 8.514 -16.697 1.00 93.75 453 PHE A N 1
ATOM 3631 C CA . PHE A 1 453 ? 27.356 9.417 -15.624 1.00 93.75 453 PHE A CA 1
ATOM 3632 C C . PHE A 1 453 ? 28.533 10.235 -15.098 1.00 93.75 453 PHE A C 1
ATOM 3634 O O . PHE A 1 453 ? 28.440 11.451 -14.987 1.00 93.75 453 PHE A O 1
ATOM 3641 N N . SER A 1 454 ? 29.654 9.573 -14.820 1.00 92.31 454 SER A N 1
ATOM 3642 C CA . SER A 1 454 ? 30.883 10.215 -14.359 1.00 92.31 454 SER A CA 1
ATOM 3643 C C . SER A 1 454 ? 31.373 11.295 -15.327 1.00 92.31 454 SER A C 1
ATOM 3645 O O . SER A 1 454 ? 31.696 12.396 -14.888 1.00 92.31 454 SER A O 1
ATOM 3647 N N . ASP A 1 455 ? 31.381 10.998 -16.630 1.00 91.94 455 ASP A N 1
ATOM 3648 C CA . ASP A 1 455 ? 31.850 11.905 -17.681 1.00 91.94 455 ASP A CA 1
ATOM 3649 C C . ASP A 1 455 ? 30.939 13.147 -17.800 1.00 91.94 455 ASP A C 1
ATOM 3651 O O . ASP A 1 455 ? 31.432 14.276 -17.818 1.00 91.94 455 ASP A O 1
ATOM 3655 N N . GLU A 1 456 ? 29.610 12.968 -17.807 1.00 92.50 456 GLU A N 1
ATOM 3656 C CA . GLU A 1 456 ? 28.646 14.084 -17.853 1.00 92.50 456 GLU A CA 1
ATOM 3657 C C . GLU A 1 456 ? 28.671 14.931 -16.566 1.00 92.50 456 GLU A C 1
ATOM 3659 O O . GLU A 1 456 ? 28.633 16.162 -16.627 1.00 92.50 456 GLU A O 1
ATOM 3664 N N . LEU A 1 457 ? 28.769 14.300 -15.389 1.00 92.69 457 LEU A N 1
ATOM 3665 C CA . LEU A 1 457 ? 28.820 15.012 -14.106 1.00 92.69 457 LEU A CA 1
ATOM 3666 C C . LEU A 1 457 ? 30.128 15.771 -13.920 1.00 92.69 457 LEU A C 1
ATOM 3668 O O . LEU A 1 457 ? 30.110 16.860 -13.353 1.00 92.69 457 LEU A O 1
ATOM 3672 N N . HIS A 1 458 ? 31.247 15.233 -14.409 1.00 90.12 458 HIS A N 1
ATOM 3673 C CA . HIS A 1 458 ? 32.524 15.939 -14.391 1.00 90.12 458 HIS A CA 1
ATOM 3674 C C . HIS A 1 458 ? 32.440 17.255 -15.175 1.00 90.12 458 HIS A C 1
ATOM 3676 O O . HIS A 1 458 ? 32.874 18.295 -14.681 1.00 90.12 458 HIS A O 1
ATOM 3682 N N . GLN A 1 459 ? 31.812 17.225 -16.355 1.00 88.69 459 GLN A N 1
ATOM 3683 C CA . GLN A 1 459 ? 31.579 18.420 -17.169 1.00 88.69 459 GLN A CA 1
ATOM 3684 C C . GLN A 1 459 ? 30.620 19.411 -16.496 1.00 88.69 459 GLN A C 1
ATOM 3686 O O . GLN A 1 459 ? 30.825 20.619 -16.581 1.00 88.69 459 GLN A O 1
ATOM 3691 N N . LEU A 1 460 ? 29.581 18.925 -15.813 1.00 89.56 460 LEU A N 1
ATOM 3692 C CA . LEU A 1 460 ? 28.594 19.787 -15.161 1.00 89.56 460 LEU A CA 1
ATOM 3693 C C . LEU A 1 460 ? 29.134 20.445 -13.883 1.00 89.56 460 LEU A C 1
ATOM 3695 O O . LEU A 1 460 ? 28.972 21.646 -13.687 1.00 89.56 460 LEU A O 1
ATOM 3699 N N . LEU A 1 461 ? 29.756 19.654 -13.006 1.00 88.19 461 LEU A N 1
ATOM 3700 C CA . LEU A 1 461 ? 30.178 20.077 -11.669 1.00 88.19 461 LEU A CA 1
ATOM 3701 C C . LEU A 1 461 ? 31.605 20.628 -11.632 1.00 88.19 461 LEU A C 1
ATOM 3703 O O . LEU A 1 461 ? 32.038 21.081 -10.575 1.00 88.19 461 LEU A O 1
ATOM 3707 N N . GLN A 1 462 ? 32.350 20.550 -12.742 1.00 87.31 462 GLN A N 1
ATOM 3708 C CA . GLN A 1 462 ? 33.749 20.992 -12.843 1.00 87.31 462 GLN A CA 1
ATOM 3709 C C . GLN A 1 462 ? 34.652 20.373 -11.757 1.00 87.31 462 GLN A C 1
ATOM 3711 O O . GLN A 1 462 ? 35.651 20.950 -11.335 1.00 87.31 462 GLN A O 1
ATOM 3716 N N . THR A 1 463 ? 34.291 19.178 -11.281 1.00 84.69 463 THR A N 1
ATOM 3717 C CA . THR A 1 463 ? 34.993 18.440 -10.224 1.00 84.69 463 THR A CA 1
ATOM 3718 C C . THR A 1 463 ? 35.196 16.987 -10.650 1.00 84.69 463 THR A C 1
ATOM 3720 O O . THR A 1 463 ? 34.333 16.426 -11.330 1.00 84.69 463 THR A O 1
ATOM 3723 N N . PRO A 1 464 ? 36.328 16.339 -10.315 1.00 83.94 464 PRO A N 1
ATOM 3724 C CA . PRO A 1 464 ? 36.549 14.936 -10.656 1.00 83.94 464 PRO A CA 1
ATOM 3725 C C . PRO A 1 464 ? 35.550 14.028 -9.932 1.00 83.94 464 PRO A C 1
ATOM 3727 O O . PRO A 1 464 ? 35.647 13.794 -8.723 1.00 83.94 464 PRO A O 1
ATOM 3730 N N . ILE A 1 465 ? 34.593 13.494 -10.685 1.00 86.50 465 ILE A N 1
ATOM 3731 C CA . ILE A 1 465 ? 33.683 12.449 -10.222 1.00 86.50 465 ILE A CA 1
ATOM 3732 C C . ILE A 1 465 ? 34.242 11.117 -10.713 1.00 86.50 465 ILE A C 1
ATOM 3734 O O . ILE A 1 465 ? 34.697 11.023 -11.850 1.00 86.50 465 ILE A O 1
ATOM 3738 N N . ASN A 1 466 ? 34.270 10.106 -9.843 1.00 87.25 466 ASN A N 1
ATOM 3739 C CA . ASN A 1 466 ? 34.702 8.760 -10.204 1.00 87.25 466 ASN A CA 1
ATOM 3740 C C . ASN A 1 466 ? 33.494 7.813 -10.305 1.00 87.25 466 ASN A C 1
ATOM 3742 O O . ASN A 1 466 ? 32.463 8.013 -9.657 1.00 87.25 466 ASN A O 1
ATOM 3746 N N . ASN A 1 467 ? 33.651 6.733 -11.073 1.00 90.69 467 ASN A N 1
ATOM 3747 C CA . ASN A 1 467 ? 32.591 5.741 -11.277 1.00 90.69 467 ASN A CA 1
ATOM 3748 C C . ASN A 1 467 ? 32.103 5.121 -9.959 1.00 90.69 467 ASN A C 1
ATOM 3750 O O . ASN A 1 467 ? 30.918 4.845 -9.823 1.00 90.69 467 ASN A O 1
ATOM 3754 N N . ALA A 1 468 ? 33.001 4.919 -8.988 1.00 89.19 468 ALA A N 1
ATOM 3755 C CA . ALA A 1 468 ? 32.661 4.336 -7.691 1.00 89.19 468 ALA A CA 1
ATOM 3756 C C . ALA A 1 468 ? 31.646 5.199 -6.922 1.00 89.19 468 ALA A C 1
ATOM 3758 O O . ALA A 1 468 ? 30.632 4.680 -6.469 1.00 89.19 468 ALA A O 1
ATOM 3759 N N . LYS A 1 469 ? 31.853 6.522 -6.860 1.00 89.12 469 LYS A N 1
ATOM 3760 C CA . LYS A 1 469 ? 30.917 7.456 -6.216 1.00 89.12 469 LYS A CA 1
ATOM 3761 C C . LYS A 1 469 ? 29.559 7.489 -6.913 1.00 89.12 469 LYS A C 1
ATOM 3763 O O . LYS A 1 469 ? 28.536 7.582 -6.241 1.00 89.12 469 LYS A O 1
ATOM 3768 N N . VAL A 1 470 ? 29.534 7.398 -8.245 1.00 92.38 470 VAL A N 1
ATOM 3769 C CA . VAL A 1 470 ? 28.276 7.293 -9.003 1.00 92.38 470 VAL A CA 1
ATOM 3770 C C . VAL A 1 470 ? 27.543 6.001 -8.648 1.00 92.38 470 VAL A C 1
ATOM 3772 O O . VAL A 1 470 ? 26.352 6.047 -8.347 1.00 92.38 470 VAL A O 1
ATOM 3775 N N . THR A 1 471 ? 28.240 4.863 -8.643 1.00 92.00 471 THR A N 1
ATOM 3776 C CA . THR A 1 471 ? 27.659 3.571 -8.255 1.00 92.00 471 THR A CA 1
ATOM 3777 C C . THR A 1 471 ? 27.096 3.626 -6.836 1.00 92.00 471 THR A C 1
ATOM 3779 O O . THR A 1 471 ? 25.936 3.280 -6.636 1.00 92.00 471 THR A O 1
ATOM 3782 N N . GLU A 1 472 ? 27.848 4.162 -5.873 1.00 89.38 472 GLU A N 1
ATOM 3783 C CA . GLU A 1 472 ? 27.380 4.325 -4.493 1.00 89.38 472 GLU A CA 1
ATOM 3784 C C . GLU A 1 472 ? 26.141 5.228 -4.374 1.00 89.38 472 GLU A C 1
ATOM 3786 O O . GLU A 1 472 ? 25.296 5.009 -3.499 1.00 89.38 472 GLU A O 1
ATOM 3791 N N . ALA A 1 473 ? 26.030 6.260 -5.218 1.00 91.94 473 ALA A N 1
ATOM 3792 C CA . ALA A 1 473 ? 24.859 7.128 -5.273 1.00 91.94 473 ALA A CA 1
ATOM 3793 C C . ALA A 1 473 ? 23.646 6.407 -5.887 1.00 91.94 473 ALA A C 1
ATOM 3795 O O . ALA A 1 473 ? 22.542 6.520 -5.357 1.00 91.94 473 ALA A O 1
ATOM 3796 N N . ILE A 1 474 ? 23.832 5.614 -6.950 1.00 93.38 474 ILE A N 1
ATOM 3797 C CA . ILE A 1 474 ? 22.769 4.776 -7.533 1.00 93.38 474 ILE A CA 1
ATOM 3798 C C . ILE A 1 474 ? 22.297 3.716 -6.526 1.00 93.38 474 ILE A C 1
ATOM 3800 O O . ILE A 1 474 ? 21.092 3.495 -6.385 1.00 93.38 474 ILE A O 1
ATOM 3804 N N . GLU A 1 475 ? 23.212 3.090 -5.786 1.00 89.94 475 GLU A N 1
ATOM 3805 C CA . GLU A 1 475 ? 22.889 2.146 -4.709 1.00 89.94 475 GLU A CA 1
ATOM 3806 C C . GLU A 1 475 ? 22.079 2.825 -3.601 1.00 89.94 475 GLU A C 1
ATOM 3808 O O . GLU A 1 475 ? 21.024 2.325 -3.218 1.00 89.94 475 GLU A O 1
ATOM 3813 N N . PHE A 1 476 ? 22.477 4.025 -3.166 1.00 89.00 476 PHE A N 1
ATOM 3814 C CA . PHE A 1 476 ? 21.699 4.816 -2.210 1.00 89.00 476 PHE A CA 1
ATOM 3815 C C . PHE A 1 476 ? 20.274 5.122 -2.709 1.00 89.00 476 PHE A C 1
ATOM 3817 O O . PHE A 1 476 ? 19.296 4.980 -1.967 1.00 89.00 476 PHE A O 1
ATOM 3824 N N . LEU A 1 477 ? 20.128 5.520 -3.975 1.00 92.19 477 LEU A N 1
ATOM 3825 C CA . LEU A 1 477 ? 18.821 5.769 -4.595 1.00 92.19 477 LEU A CA 1
ATOM 3826 C C . LEU A 1 477 ? 17.981 4.483 -4.709 1.00 92.19 477 LEU A C 1
ATOM 3828 O O . LEU A 1 477 ? 16.753 4.531 -4.607 1.00 92.19 477 LEU A O 1
ATOM 3832 N N . THR A 1 478 ? 18.640 3.334 -4.874 1.00 91.00 478 THR A N 1
ATOM 3833 C CA . THR A 1 478 ? 17.996 2.015 -4.920 1.00 91.00 478 THR A CA 1
ATOM 3834 C C . THR A 1 478 ? 17.491 1.595 -3.543 1.00 91.00 478 THR A C 1
ATOM 3836 O O . THR A 1 478 ? 16.324 1.233 -3.387 1.00 91.00 478 THR A O 1
ATOM 3839 N N . ASP A 1 479 ? 18.334 1.711 -2.520 1.00 85.38 479 ASP A N 1
ATOM 3840 C CA . ASP A 1 479 ? 18.003 1.351 -1.140 1.00 85.38 479 ASP A CA 1
ATOM 3841 C C . ASP A 1 479 ? 16.925 2.260 -0.533 1.00 85.38 479 ASP A C 1
ATOM 3843 O O . ASP A 1 479 ? 16.149 1.840 0.330 1.00 85.38 479 ASP A O 1
ATOM 3847 N N . SER A 1 480 ? 16.850 3.511 -0.995 1.00 86.75 480 SER A N 1
ATOM 3848 C CA . SER A 1 480 ? 15.784 4.456 -0.641 1.00 86.75 480 SER A CA 1
ATOM 3849 C C . SER A 1 480 ? 14.489 4.261 -1.442 1.00 86.75 480 SER A C 1
ATOM 3851 O O . SER A 1 480 ? 13.492 4.936 -1.169 1.00 86.75 480 SER A O 1
ATOM 3853 N N . LEU A 1 481 ? 14.471 3.306 -2.383 1.00 91.56 481 LEU A N 1
ATOM 3854 C CA . LEU A 1 481 ? 13.343 2.971 -3.260 1.00 91.56 481 LEU A CA 1
ATOM 3855 C C . LEU A 1 481 ? 12.919 4.112 -4.198 1.00 91.56 481 LEU A C 1
ATOM 3857 O O . LEU A 1 481 ? 11.811 4.081 -4.738 1.00 91.56 481 LEU A O 1
ATOM 3861 N N . LEU A 1 482 ? 13.778 5.113 -4.413 1.00 93.88 482 LEU A N 1
ATOM 3862 C CA . LEU A 1 482 ? 13.565 6.147 -5.431 1.00 93.88 482 LEU A CA 1
ATOM 3863 C C . LEU A 1 482 ? 13.842 5.618 -6.842 1.00 93.88 482 LEU A C 1
ATOM 3865 O O . LEU A 1 482 ? 13.311 6.150 -7.819 1.00 93.88 482 LEU A O 1
ATOM 3869 N N . VAL A 1 483 ? 14.659 4.568 -6.933 1.00 95.44 483 VAL A N 1
ATOM 3870 C CA . VAL A 1 483 ? 15.042 3.887 -8.169 1.00 95.44 483 VAL A CA 1
ATOM 3871 C C . VAL A 1 483 ? 14.978 2.374 -7.949 1.00 95.44 483 VAL A C 1
ATOM 3873 O O . VAL A 1 483 ? 15.267 1.870 -6.866 1.00 95.44 483 VAL A O 1
ATOM 3876 N N . HIS A 1 484 ? 14.618 1.628 -8.983 1.00 95.81 484 HIS A N 1
ATOM 3877 C CA . HIS A 1 484 ? 14.844 0.194 -9.063 1.00 95.81 484 HIS A CA 1
ATOM 3878 C C . HIS A 1 484 ? 15.831 -0.116 -10.178 1.00 95.81 484 HIS A C 1
ATOM 3880 O O . HIS A 1 484 ? 15.728 0.406 -11.285 1.00 95.81 484 HIS A O 1
ATOM 3886 N N . GLN A 1 485 ? 16.785 -0.990 -9.872 1.00 96.12 485 GLN A N 1
ATOM 3887 C CA . GLN A 1 485 ? 17.698 -1.547 -10.856 1.00 96.12 485 GLN A CA 1
ATOM 3888 C C . GLN A 1 485 ? 17.132 -2.869 -11.371 1.00 96.12 485 GLN A C 1
ATOM 3890 O O . GLN A 1 485 ? 16.815 -3.772 -10.587 1.00 96.12 485 GLN A O 1
ATOM 3895 N N . VAL A 1 486 ? 17.012 -2.974 -12.690 1.00 97.38 486 VAL A N 1
ATOM 3896 C CA . VAL A 1 486 ? 16.695 -4.217 -13.390 1.00 97.38 486 VAL A CA 1
ATOM 3897 C C . VAL A 1 486 ? 18.015 -4.752 -13.955 1.00 97.38 486 VAL A C 1
ATOM 3899 O O . VAL A 1 486 ? 18.531 -4.179 -14.916 1.00 97.38 486 VAL A O 1
ATOM 3902 N N . PRO A 1 487 ? 18.624 -5.778 -13.335 1.00 95.56 487 PRO A N 1
ATOM 3903 C CA . PRO A 1 487 ? 19.924 -6.291 -13.758 1.00 95.56 487 PRO A CA 1
ATOM 3904 C C . PRO A 1 487 ? 19.822 -7.049 -15.090 1.00 95.56 487 PRO A C 1
ATOM 3906 O O . PRO A 1 487 ? 18.739 -7.541 -15.432 1.00 95.56 487 PRO A O 1
ATOM 3909 N N . PRO A 1 488 ? 20.925 -7.179 -15.847 1.00 95.06 488 PRO A N 1
ATOM 3910 C CA . PRO A 1 488 ? 20.945 -8.047 -17.015 1.00 95.06 488 PRO A CA 1
ATOM 3911 C C . PRO A 1 488 ? 20.700 -9.503 -16.603 1.00 95.06 488 PRO A C 1
ATOM 3913 O O . PRO A 1 488 ? 21.171 -9.975 -15.569 1.00 95.06 488 PRO A O 1
ATOM 3916 N N . LEU A 1 489 ? 19.969 -10.229 -17.436 1.00 92.25 489 LEU A N 1
ATOM 3917 C CA . LEU A 1 489 ? 19.639 -11.625 -17.231 1.00 92.25 489 LEU A CA 1
ATOM 3918 C C . LEU A 1 489 ? 20.888 -12.492 -17.433 1.00 92.25 489 LEU A C 1
ATOM 3920 O O . LEU A 1 489 ? 21.392 -12.653 -18.551 1.00 92.25 489 LEU A O 1
ATOM 3924 N N . GLU A 1 490 ? 21.360 -13.097 -16.347 1.00 85.88 490 GLU A N 1
ATOM 3925 C CA . GLU A 1 490 ? 22.420 -14.099 -16.388 1.00 85.88 490 GLU A CA 1
ATOM 3926 C C . GLU A 1 490 ? 21.824 -15.472 -16.725 1.00 85.88 490 GLU A C 1
ATOM 3928 O O . GLU A 1 490 ? 20.973 -16.009 -16.018 1.00 85.88 490 GLU A O 1
ATOM 3933 N N . LEU A 1 491 ? 22.270 -16.057 -17.835 1.00 78.75 491 LEU A N 1
ATOM 3934 C CA . LEU A 1 491 ? 21.828 -17.373 -18.294 1.00 78.75 491 LEU A CA 1
ATOM 3935 C C . LEU A 1 491 ? 23.024 -18.220 -18.692 1.00 78.75 491 LEU A C 1
ATOM 3937 O O . LEU A 1 491 ? 23.991 -17.718 -19.267 1.00 78.75 491 LEU A O 1
ATOM 3941 N N . LEU A 1 492 ? 22.911 -19.529 -18.447 1.00 71.44 492 LEU A N 1
ATOM 3942 C CA . LEU A 1 492 ? 23.872 -20.532 -18.916 1.00 71.44 492 LEU A CA 1
ATOM 3943 C C . LEU A 1 492 ? 25.316 -20.229 -18.459 1.00 71.44 492 LEU A C 1
ATOM 3945 O O . LEU A 1 492 ? 26.251 -20.347 -19.247 1.00 71.44 492 LEU A O 1
ATOM 3949 N N . ALA A 1 493 ? 25.479 -19.786 -17.204 1.00 64.12 493 ALA A N 1
ATOM 3950 C CA . ALA A 1 493 ? 26.760 -19.419 -16.581 1.00 64.12 493 ALA A CA 1
ATOM 3951 C C . ALA A 1 493 ? 27.555 -18.300 -17.291 1.00 64.12 493 ALA A C 1
ATOM 3953 O O . ALA A 1 493 ? 28.742 -18.111 -17.027 1.00 64.12 493 ALA A O 1
ATOM 3954 N N . LYS A 1 494 ? 26.912 -17.518 -18.167 1.00 65.94 494 LYS A N 1
ATOM 3955 C CA . LYS A 1 494 ? 27.521 -16.335 -18.783 1.00 65.94 494 LYS A CA 1
ATOM 3956 C C . LYS A 1 494 ? 27.195 -15.098 -17.951 1.00 65.94 494 LYS A C 1
ATOM 3958 O O . LYS A 1 494 ? 26.103 -14.545 -18.087 1.00 65.94 494 LYS A O 1
ATOM 3963 N N . LYS A 1 495 ? 28.153 -14.650 -17.132 1.00 62.44 495 LYS A N 1
ATOM 3964 C CA . LYS A 1 495 ? 28.098 -13.311 -16.525 1.00 62.44 495 LYS A CA 1
ATOM 3965 C C . LYS A 1 495 ? 28.084 -12.254 -17.625 1.00 62.44 495 LYS A C 1
ATOM 3967 O O . LYS A 1 495 ? 28.843 -12.345 -18.591 1.00 62.44 495 LYS A O 1
ATOM 3972 N N . GLN A 1 496 ? 27.207 -11.270 -17.483 1.00 65.94 496 GLN A N 1
ATOM 3973 C CA . GLN A 1 496 ? 27.073 -10.156 -18.418 1.00 65.94 496 GLN A CA 1
ATOM 3974 C C . GLN A 1 496 ? 27.693 -8.904 -17.790 1.00 65.94 496 GLN A C 1
ATOM 3976 O O . GLN A 1 496 ? 27.397 -8.577 -16.647 1.00 65.94 496 GLN A O 1
ATOM 3981 N N . GLY A 1 497 ? 28.549 -8.199 -18.536 1.00 76.62 497 GLY A N 1
ATOM 3982 C CA . GLY A 1 497 ? 29.131 -6.915 -18.113 1.00 76.62 497 GLY A CA 1
ATOM 3983 C C . GLY A 1 497 ? 28.218 -5.705 -18.349 1.00 76.62 497 GLY A C 1
ATOM 3984 O O . GLY A 1 497 ? 28.651 -4.570 -18.157 1.00 76.62 497 GLY A O 1
ATOM 3985 N N . SER A 1 498 ? 26.987 -5.931 -18.815 1.00 89.38 498 SER A N 1
ATOM 3986 C CA . SER A 1 498 ? 26.021 -4.875 -19.123 1.00 89.38 498 SER A CA 1
ATOM 3987 C C . SER A 1 498 ? 25.495 -4.212 -17.842 1.00 89.38 498 SER A C 1
ATOM 3989 O O . SER A 1 498 ? 25.286 -4.900 -16.843 1.00 89.38 498 SER A O 1
ATOM 3991 N N . PRO A 1 499 ? 25.260 -2.888 -17.835 1.00 93.12 499 PRO A N 1
ATOM 3992 C CA . PRO A 1 499 ? 24.692 -2.212 -16.673 1.00 93.12 499 PRO A CA 1
ATOM 3993 C C . PRO A 1 499 ? 23.218 -2.593 -16.458 1.00 93.12 499 PRO A C 1
ATOM 3995 O O . PRO A 1 499 ? 22.542 -3.092 -17.357 1.00 93.12 499 PRO A O 1
ATOM 3998 N N . SER A 1 500 ? 22.697 -2.335 -15.262 1.00 95.62 500 SER A N 1
ATOM 3999 C CA . SER A 1 500 ? 21.264 -2.465 -14.981 1.00 95.62 500 SER A CA 1
ATOM 4000 C C . SER A 1 500 ? 20.456 -1.391 -15.719 1.00 95.62 500 SER A C 1
ATOM 4002 O O . SER A 1 500 ? 20.906 -0.246 -15.816 1.00 95.62 500 SER A O 1
ATOM 4004 N N . LYS A 1 501 ? 19.234 -1.719 -16.159 1.00 97.44 501 LYS A N 1
ATOM 4005 C CA . LYS A 1 501 ? 18.235 -0.703 -16.525 1.00 97.44 501 LYS A CA 1
ATOM 4006 C C . LYS A 1 501 ? 17.773 0.038 -15.269 1.00 97.44 501 LYS A C 1
ATOM 4008 O O . LYS A 1 501 ? 17.563 -0.578 -14.218 1.00 97.44 501 LYS A O 1
ATOM 4013 N N . LEU A 1 502 ? 17.623 1.357 -15.369 1.00 97.69 502 LEU A N 1
ATOM 4014 C CA . LEU A 1 502 ? 17.291 2.231 -14.242 1.00 97.69 502 LEU A CA 1
ATOM 4015 C C . LEU A 1 502 ? 15.819 2.656 -14.298 1.00 97.69 502 LEU A C 1
ATOM 4017 O O . LEU A 1 502 ? 15.420 3.421 -15.169 1.00 97.69 502 LEU A O 1
ATOM 4021 N N . CYS A 1 503 ? 15.006 2.183 -13.357 1.00 97.94 503 CYS A N 1
ATOM 4022 C CA . CYS A 1 503 ? 13.572 2.465 -13.300 1.00 97.94 503 CYS A CA 1
ATOM 4023 C C . CYS A 1 503 ? 13.270 3.459 -12.174 1.00 97.94 503 CYS A C 1
ATOM 4025 O O . CYS A 1 503 ? 13.473 3.143 -11.002 1.00 97.94 503 CYS A O 1
ATOM 4027 N N . VAL A 1 504 ? 12.793 4.659 -12.501 1.00 97.12 504 VAL A N 1
ATOM 4028 C CA . VAL A 1 504 ? 12.418 5.662 -11.492 1.00 97.12 504 VAL A CA 1
ATOM 4029 C C . VAL A 1 504 ? 11.126 5.281 -10.774 1.00 97.12 504 VAL A C 1
ATOM 4031 O O . VAL A 1 504 ? 10.239 4.668 -11.363 1.00 97.12 504 VAL A O 1
ATOM 4034 N N . CYS A 1 505 ? 11.006 5.688 -9.509 1.00 94.69 505 CYS A N 1
ATOM 4035 C CA . CYS A 1 505 ? 9.822 5.420 -8.693 1.00 94.69 505 CYS A CA 1
ATOM 4036 C C . CYS A 1 505 ? 8.517 5.952 -9.273 1.00 94.69 505 CYS A C 1
ATOM 4038 O O . CYS A 1 505 ? 7.470 5.353 -9.043 1.00 94.69 505 CYS A O 1
ATOM 4040 N N . ASP A 1 506 ? 8.570 7.064 -10.001 1.00 96.00 506 ASP A N 1
ATOM 4041 C CA . ASP A 1 506 ? 7.384 7.702 -10.541 1.00 96.00 506 ASP A CA 1
ATOM 4042 C C . ASP A 1 506 ? 7.754 8.650 -11.690 1.00 96.00 506 ASP A C 1
ATOM 4044 O O . ASP A 1 506 ? 8.709 9.430 -11.588 1.00 96.00 506 ASP A O 1
ATOM 4048 N N . HIS A 1 507 ? 6.996 8.619 -12.787 1.00 96.25 507 HIS A N 1
ATOM 4049 C CA . HIS A 1 507 ? 7.233 9.511 -13.922 1.00 96.25 507 HIS A CA 1
ATOM 4050 C C . HIS A 1 507 ? 6.866 10.968 -13.616 1.00 96.25 507 HIS A C 1
ATOM 4052 O O . HIS A 1 507 ? 7.479 11.877 -14.171 1.00 96.25 507 HIS A O 1
ATOM 4058 N N . PHE A 1 508 ? 5.939 11.225 -12.690 1.00 96.06 508 PHE A N 1
ATOM 4059 C CA . PHE A 1 508 ? 5.606 12.580 -12.243 1.00 96.06 508 PHE A CA 1
ATOM 4060 C C . PHE A 1 508 ? 6.769 13.226 -11.481 1.00 96.06 508 PHE A C 1
ATOM 4062 O O . PHE A 1 508 ? 7.057 14.412 -11.659 1.00 96.06 508 PHE A O 1
ATOM 4069 N N . VAL A 1 509 ? 7.501 12.428 -10.694 1.00 95.50 509 VAL A N 1
ATOM 4070 C CA . VAL A 1 509 ? 8.752 12.866 -10.058 1.00 95.50 509 VAL A CA 1
ATOM 4071 C C . VAL A 1 509 ? 9.795 13.207 -11.116 1.00 95.50 509 VAL A C 1
ATOM 4073 O O . VAL A 1 509 ? 10.353 14.304 -11.073 1.00 95.50 509 VAL A O 1
ATOM 4076 N N . ARG A 1 510 ? 10.022 12.314 -12.091 1.00 96.31 510 ARG A N 1
ATOM 4077 C CA . ARG A 1 510 ? 10.934 12.570 -13.221 1.00 96.31 510 ARG A CA 1
ATOM 4078 C C . ARG A 1 510 ? 10.595 13.886 -13.911 1.00 96.31 510 ARG A C 1
ATOM 4080 O O . ARG A 1 510 ? 11.486 14.706 -14.129 1.00 96.31 510 ARG A O 1
ATOM 4087 N N . ASN A 1 511 ? 9.315 14.108 -14.203 1.00 94.94 511 ASN A N 1
ATOM 4088 C CA . ASN A 1 511 ? 8.859 15.300 -14.906 1.00 94.94 511 ASN A CA 1
ATOM 4089 C C . ASN A 1 511 ? 9.166 16.587 -14.128 1.00 94.94 511 ASN A C 1
ATOM 4091 O O . ASN A 1 511 ? 9.458 17.617 -14.729 1.00 94.94 511 ASN A O 1
ATOM 4095 N N . GLY A 1 512 ? 9.142 16.562 -12.794 1.00 94.56 512 GLY A N 1
ATOM 4096 C CA . GLY A 1 512 ? 9.507 17.735 -11.996 1.00 94.56 512 GLY A CA 1
ATOM 4097 C C . GLY A 1 512 ? 10.997 17.885 -11.727 1.00 94.56 512 GLY A C 1
ATOM 4098 O O . GLY A 1 512 ? 11.479 19.006 -11.626 1.00 94.56 512 GLY A O 1
ATOM 4099 N N . VAL A 1 513 ? 11.755 16.795 -11.663 1.00 95.62 513 VAL A N 1
ATOM 4100 C CA . VAL A 1 513 ? 13.222 16.875 -11.571 1.00 95.62 513 VAL A CA 1
ATOM 4101 C C . VAL A 1 513 ? 13.815 17.459 -12.855 1.00 95.62 513 VAL A C 1
ATOM 4103 O O . VAL A 1 513 ? 14.776 18.226 -12.806 1.00 95.62 513 VAL A O 1
ATOM 4106 N N . LEU A 1 514 ? 13.232 17.122 -14.008 1.00 95.31 514 LEU A N 1
ATOM 4107 C CA . LEU A 1 514 ? 13.696 17.592 -15.313 1.00 95.31 514 LEU A CA 1
ATOM 4108 C C . LEU A 1 514 ? 12.977 18.844 -15.823 1.00 95.31 514 LEU A C 1
ATOM 4110 O O . LEU A 1 514 ? 13.456 19.435 -16.783 1.00 95.31 514 LEU A O 1
ATOM 4114 N N . GLN A 1 515 ? 11.888 19.265 -15.168 1.00 92.69 515 GLN A N 1
ATOM 4115 C CA . GLN A 1 515 ? 11.023 20.371 -15.614 1.00 92.69 515 GLN A CA 1
ATOM 4116 C C . GLN A 1 515 ? 10.502 20.160 -17.047 1.00 92.69 515 GLN A C 1
ATOM 4118 O O . GLN A 1 515 ? 10.380 21.087 -17.839 1.00 92.69 515 GLN A O 1
ATOM 4123 N N . GLU A 1 516 ? 10.190 18.908 -17.373 1.00 91.38 516 GLU A N 1
ATOM 4124 C CA . GLU A 1 516 ? 9.740 18.471 -18.691 1.00 91.38 516 GLU A CA 1
ATOM 4125 C C . GLU A 1 516 ? 8.604 17.467 -18.503 1.00 91.38 516 GLU A C 1
ATOM 4127 O O . GLU A 1 516 ? 8.781 16.429 -17.862 1.00 91.38 516 GLU A O 1
ATOM 4132 N N . THR A 1 517 ? 7.429 17.774 -19.051 1.00 91.12 517 THR A N 1
ATOM 4133 C CA . THR A 1 517 ? 6.234 16.938 -18.897 1.00 91.12 517 THR A CA 1
ATOM 4134 C C . THR A 1 517 ? 6.034 16.061 -20.126 1.00 91.12 517 THR A C 1
ATOM 4136 O O . THR A 1 517 ? 5.687 16.555 -21.195 1.00 91.12 517 THR A O 1
ATOM 4139 N N . LEU A 1 518 ? 6.192 14.749 -19.946 1.00 92.56 518 LEU A N 1
ATOM 4140 C CA . LEU A 1 518 ? 5.863 13.736 -20.948 1.00 92.56 518 LEU A CA 1
ATOM 4141 C C . LEU A 1 518 ? 4.584 13.002 -20.531 1.00 92.56 518 LEU A C 1
ATOM 4143 O O . LEU A 1 518 ? 4.522 12.440 -19.436 1.00 92.56 518 LEU A O 1
ATOM 4147 N N . SER A 1 519 ? 3.562 13.026 -21.392 1.00 93.88 519 SER A N 1
ATOM 4148 C CA . SER A 1 519 ? 2.299 12.317 -21.152 1.00 93.88 519 SER A CA 1
ATOM 4149 C C . SER A 1 519 ? 2.408 10.856 -21.582 1.00 93.88 519 SER A C 1
ATOM 4151 O O . SER A 1 519 ? 2.912 10.553 -22.659 1.00 93.88 519 SER A O 1
ATOM 4153 N N . LEU A 1 520 ? 1.883 9.954 -20.757 1.00 96.06 520 LEU A N 1
ATOM 4154 C CA . LEU A 1 520 ? 1.712 8.539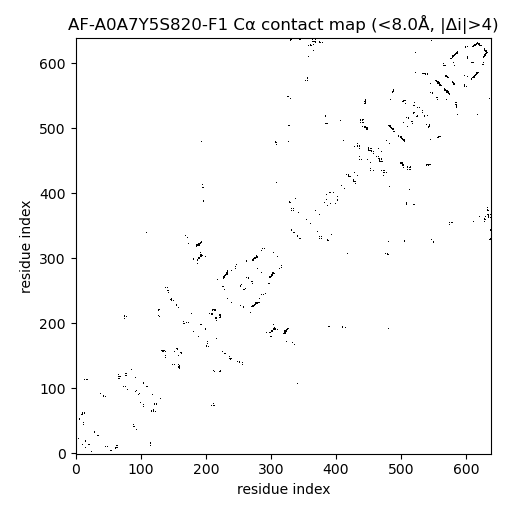 -21.075 1.00 96.06 520 LEU A CA 1
ATOM 4155 C C . LEU A 1 520 ? 0.367 8.258 -21.772 1.00 96.06 520 LEU A C 1
ATOM 4157 O O . LEU A 1 520 ? 0.215 7.192 -22.360 1.00 96.06 520 LEU A O 1
ATOM 4161 N N . ASP A 1 521 ? -0.610 9.172 -21.712 1.00 95.25 521 ASP A N 1
ATOM 4162 C CA . ASP A 1 521 ? -1.959 8.988 -22.278 1.00 95.25 521 ASP A CA 1
ATOM 4163 C C . ASP A 1 521 ? -1.902 8.877 -23.820 1.00 95.25 521 ASP A C 1
ATOM 4165 O O . ASP A 1 521 ? -1.475 9.837 -24.475 1.00 95.25 521 ASP A O 1
ATOM 4169 N N . PRO A 1 522 ? -2.364 7.761 -24.427 1.00 93.19 522 PRO A N 1
ATOM 4170 C CA . PRO A 1 522 ? -2.404 7.595 -25.879 1.00 93.19 522 PRO A CA 1
ATOM 4171 C C . PRO A 1 522 ? -3.106 8.736 -26.626 1.00 93.19 522 PRO A C 1
ATOM 4173 O O . PRO A 1 522 ? -2.704 9.070 -27.744 1.00 93.19 522 PRO A O 1
ATOM 4176 N N . GLU A 1 523 ? -4.124 9.362 -26.023 1.00 91.94 523 GLU A N 1
ATOM 4177 C CA . GLU A 1 523 ? -4.829 10.504 -26.617 1.00 91.94 523 GLU A CA 1
ATOM 4178 C C . GLU A 1 523 ? -3.930 11.741 -26.719 1.00 91.94 523 GLU A C 1
ATOM 4180 O O . GLU A 1 523 ? -3.871 12.377 -27.773 1.00 91.94 523 GLU A O 1
ATOM 4185 N N . ALA A 1 524 ? -3.166 12.044 -25.667 1.00 90.31 524 ALA A N 1
ATOM 4186 C CA . ALA A 1 524 ? -2.219 13.161 -25.659 1.00 90.31 524 ALA A CA 1
ATOM 4187 C C . ALA A 1 524 ? -1.064 12.940 -26.648 1.00 90.31 524 ALA A C 1
ATOM 4189 O O . ALA A 1 524 ? -0.578 13.886 -27.261 1.00 90.31 524 ALA A O 1
ATOM 4190 N N . LEU A 1 525 ? -0.688 11.679 -26.876 1.00 90.81 525 LEU A N 1
ATOM 4191 C CA . LEU A 1 525 ? 0.315 11.292 -27.869 1.00 90.81 525 LEU A CA 1
ATOM 4192 C C . LEU A 1 525 ? -0.209 11.378 -29.314 1.00 90.81 525 LEU A C 1
A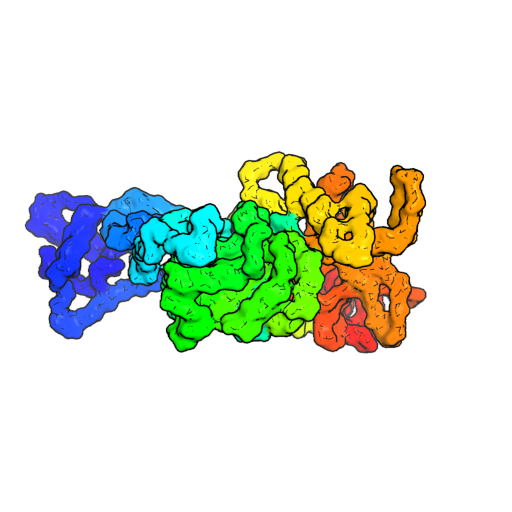TOM 4194 O O . LEU A 1 525 ? 0.550 11.090 -30.238 1.00 90.81 525 LEU A O 1
ATOM 4198 N N . LYS A 1 526 ? -1.485 11.795 -29.511 1.00 87.50 526 LYS A N 1
ATOM 4199 C CA . LYS A 1 526 ? -2.056 12.391 -30.743 1.00 87.50 526 LYS A CA 1
ATOM 4200 C C . LYS A 1 526 ? -1.087 12.663 -31.893 1.00 87.50 526 LYS A C 1
ATOM 4202 O O . LYS A 1 526 ? -1.074 12.036 -32.947 1.00 87.50 526 LYS A O 1
ATOM 4207 N N . ASN A 1 527 ? -0.336 13.712 -31.630 1.00 82.00 527 ASN A N 1
ATOM 4208 C CA . ASN A 1 527 ? 0.296 14.553 -32.622 1.00 82.00 527 ASN A CA 1
ATOM 4209 C C . ASN A 1 527 ? 1.755 14.802 -32.225 1.00 82.00 527 ASN A C 1
ATOM 4211 O O . ASN A 1 527 ? 2.360 15.763 -32.685 1.00 82.00 527 ASN A O 1
ATOM 4215 N N . CYS A 1 528 ? 2.287 13.983 -31.315 1.00 84.06 528 CYS A N 1
ATOM 4216 C CA . CYS A 1 528 ? 3.679 14.050 -30.910 1.00 84.06 528 CYS A CA 1
ATOM 4217 C C . CYS A 1 528 ? 4.559 13.438 -32.000 1.00 84.06 528 CYS A C 1
ATOM 4219 O O . CYS A 1 528 ? 4.151 12.495 -32.682 1.00 84.06 528 CYS A O 1
ATOM 4221 N N . ASP A 1 529 ? 5.766 13.971 -32.146 1.00 85.50 529 ASP A N 1
ATOM 4222 C CA . ASP A 1 529 ? 6.763 13.407 -33.048 1.00 85.50 529 ASP A CA 1
ATOM 4223 C C . ASP A 1 529 ? 7.303 12.048 -32.552 1.00 85.50 529 ASP A C 1
ATOM 4225 O O . ASP A 1 529 ? 7.026 11.580 -31.440 1.00 85.50 529 ASP A O 1
ATOM 4229 N N . GLU A 1 530 ? 8.080 11.386 -33.412 1.00 80.94 530 GLU A N 1
ATOM 4230 C CA . GLU A 1 530 ? 8.663 10.073 -33.126 1.00 80.94 530 GLU A CA 1
ATOM 4231 C C . GLU A 1 530 ? 9.701 10.112 -31.990 1.00 80.94 530 GLU A C 1
ATOM 4233 O O . GLU A 1 530 ? 9.858 9.127 -31.259 1.00 80.94 530 GLU A O 1
ATOM 4238 N N . ALA A 1 531 ? 10.376 11.247 -31.785 1.00 85.56 531 ALA A N 1
ATOM 4239 C CA . ALA A 1 531 ? 11.364 11.400 -30.722 1.00 85.56 531 ALA A CA 1
ATOM 4240 C C . ALA A 1 531 ? 10.686 11.399 -29.343 1.00 85.56 531 ALA A C 1
ATOM 4242 O O . ALA A 1 531 ? 11.092 10.643 -28.457 1.00 85.56 531 ALA A O 1
ATOM 4243 N N . VAL A 1 532 ? 9.600 12.160 -29.185 1.00 88.19 532 VAL A N 1
ATOM 4244 C CA . VAL A 1 532 ? 8.761 12.159 -27.979 1.00 88.19 532 VAL A CA 1
ATOM 4245 C C . VAL A 1 532 ? 8.164 10.773 -27.747 1.00 88.19 532 VAL A C 1
ATOM 4247 O O . VAL A 1 532 ? 8.225 10.256 -26.633 1.00 88.19 532 VAL A O 1
ATOM 4250 N N . ALA A 1 533 ? 7.643 10.123 -28.792 1.00 86.19 533 ALA A N 1
ATOM 4251 C CA . ALA A 1 533 ? 7.099 8.769 -28.673 1.00 86.19 533 ALA A CA 1
ATOM 4252 C C . ALA A 1 533 ? 8.152 7.751 -28.193 1.00 86.19 533 ALA A C 1
ATOM 4254 O O . ALA A 1 533 ? 7.845 6.885 -27.372 1.00 86.19 533 ALA A O 1
ATOM 4255 N N . THR A 1 534 ? 9.399 7.878 -28.656 1.00 89.56 534 THR A N 1
ATOM 4256 C CA . THR A 1 534 ? 10.522 7.030 -28.227 1.00 89.56 534 THR A CA 1
ATOM 4257 C C . THR A 1 534 ? 10.866 7.259 -26.755 1.00 89.56 534 THR A C 1
ATOM 4259 O O . THR A 1 534 ? 10.969 6.298 -25.992 1.00 89.56 534 THR A O 1
ATOM 4262 N N . GLN A 1 535 ? 10.960 8.518 -26.318 1.00 93.06 535 GLN A N 1
ATOM 4263 C CA . GLN A 1 535 ? 11.203 8.847 -24.909 1.00 93.06 535 GLN A CA 1
ATOM 4264 C C . GLN A 1 535 ? 10.091 8.328 -23.989 1.00 93.06 535 GLN A C 1
ATOM 4266 O O . GLN A 1 535 ? 10.368 7.799 -22.912 1.00 93.06 535 GLN A O 1
ATOM 4271 N N . VAL A 1 536 ? 8.831 8.435 -24.421 1.00 95.62 536 VAL A N 1
ATOM 4272 C CA . VAL A 1 536 ? 7.687 7.889 -23.681 1.00 95.62 536 VAL A CA 1
ATOM 4273 C C . VAL A 1 536 ? 7.737 6.359 -23.633 1.00 95.62 536 VAL A C 1
ATOM 4275 O O . VAL A 1 536 ? 7.377 5.783 -22.611 1.00 95.62 536 VAL A O 1
ATOM 4278 N N . GLY A 1 537 ? 8.244 5.695 -24.677 1.00 96.06 537 GLY A N 1
ATOM 4279 C CA . GLY A 1 537 ? 8.529 4.256 -24.663 1.00 96.06 537 GLY A CA 1
ATOM 4280 C C . GLY A 1 537 ? 9.457 3.855 -23.514 1.00 96.06 537 GLY A C 1
ATOM 4281 O O . GLY A 1 537 ? 9.074 3.028 -22.687 1.00 96.06 537 GLY A O 1
ATOM 4282 N N . HIS A 1 538 ? 10.607 4.521 -23.379 1.00 97.00 538 HIS A N 1
ATOM 4283 C CA . HIS A 1 538 ? 11.529 4.286 -22.260 1.00 97.00 538 HIS A CA 1
ATOM 4284 C C . HIS A 1 538 ? 10.912 4.635 -20.898 1.00 97.00 538 HIS A C 1
ATOM 4286 O O . HIS A 1 538 ? 11.146 3.960 -19.895 1.00 97.00 538 HIS A O 1
ATOM 4292 N N . LEU A 1 539 ? 10.063 5.662 -20.841 1.00 97.56 539 LEU A N 1
ATOM 4293 C CA . LEU A 1 539 ? 9.348 6.003 -19.615 1.00 97.56 539 LEU A CA 1
ATOM 4294 C C . LEU A 1 539 ? 8.344 4.910 -19.215 1.00 97.56 539 LEU A C 1
ATOM 4296 O O . LEU A 1 539 ? 8.235 4.592 -18.032 1.00 97.56 539 LEU A O 1
ATOM 4300 N N . ILE A 1 540 ? 7.659 4.288 -20.179 1.00 98.19 540 ILE A N 1
ATOM 4301 C CA . ILE A 1 540 ? 6.811 3.114 -19.935 1.00 98.19 540 ILE A CA 1
ATOM 4302 C C . ILE A 1 540 ? 7.657 1.920 -19.481 1.00 98.19 540 ILE A C 1
ATOM 4304 O O . ILE A 1 540 ? 7.274 1.275 -18.508 1.00 98.19 540 ILE A O 1
ATOM 4308 N N . GLU A 1 541 ? 8.823 1.658 -20.084 1.00 98.19 541 GLU A N 1
ATOM 4309 C CA . GLU A 1 541 ? 9.760 0.635 -19.582 1.00 98.19 541 GLU A CA 1
ATOM 4310 C C . GLU A 1 541 ? 10.118 0.877 -18.109 1.00 98.19 541 GLU A C 1
ATOM 4312 O O . GLU A 1 541 ? 10.038 -0.041 -17.293 1.00 98.19 541 GLU A O 1
ATOM 4317 N N . SER A 1 542 ? 10.429 2.125 -17.743 1.00 98.31 542 SER A N 1
ATOM 4318 C CA . SER A 1 542 ? 10.702 2.526 -16.359 1.00 98.31 542 SER A CA 1
ATOM 4319 C C . SER A 1 542 ? 9.513 2.270 -15.429 1.00 98.31 542 SER A C 1
ATOM 4321 O O . SER A 1 542 ? 9.683 1.707 -14.347 1.00 98.31 542 SER A O 1
ATOM 4323 N N . VAL A 1 543 ? 8.304 2.679 -15.830 1.00 98.38 543 VAL A N 1
ATOM 4324 C CA . VAL A 1 543 ? 7.074 2.486 -15.044 1.00 98.38 543 VAL A CA 1
ATOM 4325 C C . VAL A 1 543 ? 6.808 0.998 -14.816 1.00 98.38 543 VAL A C 1
ATOM 4327 O O . VAL A 1 543 ? 6.556 0.585 -13.684 1.00 98.38 543 VAL A O 1
ATOM 4330 N N . LEU A 1 544 ? 6.901 0.182 -15.868 1.00 98.25 544 LEU A N 1
ATOM 4331 C CA . LEU A 1 544 ? 6.673 -1.259 -15.791 1.00 98.25 544 LEU A CA 1
ATOM 4332 C C . LEU A 1 544 ? 7.754 -1.958 -14.970 1.00 98.25 544 LEU A C 1
ATOM 4334 O O . LEU A 1 544 ? 7.428 -2.779 -14.115 1.00 98.25 544 LEU A O 1
ATOM 4338 N N . GLY A 1 545 ? 9.025 -1.617 -15.185 1.00 97.69 545 GLY A N 1
ATOM 4339 C CA . GLY A 1 545 ? 10.144 -2.181 -14.440 1.00 97.69 545 GLY A CA 1
ATOM 4340 C C . GLY A 1 545 ? 10.045 -1.876 -12.946 1.00 97.69 545 GLY A C 1
ATOM 4341 O O . GLY A 1 545 ? 10.199 -2.784 -12.127 1.00 97.69 545 GLY A O 1
ATOM 4342 N N . TYR A 1 546 ? 9.693 -0.639 -12.573 1.00 97.00 546 TYR A N 1
ATOM 4343 C CA . TYR A 1 546 ? 9.468 -0.283 -11.171 1.00 97.00 546 TYR A CA 1
ATOM 4344 C C . TYR A 1 546 ? 8.255 -1.023 -10.584 1.00 97.00 546 TYR A C 1
ATOM 4346 O O . TYR A 1 546 ? 8.348 -1.612 -9.506 1.00 97.00 546 TYR A O 1
ATOM 4354 N N . PHE A 1 547 ? 7.133 -1.047 -11.310 1.00 95.88 547 PHE A N 1
ATOM 4355 C CA . PHE A 1 547 ? 5.910 -1.743 -10.906 1.00 95.88 547 PHE A CA 1
ATOM 4356 C C . PHE A 1 547 ? 6.141 -3.240 -10.660 1.00 95.88 547 PHE A C 1
ATOM 4358 O O . PHE A 1 547 ? 5.804 -3.741 -9.587 1.00 95.88 547 PHE A O 1
ATOM 4365 N N . LEU A 1 548 ? 6.767 -3.939 -11.611 1.00 96.00 548 LEU A N 1
ATOM 4366 C CA . LEU A 1 548 ? 7.023 -5.379 -11.551 1.00 96.00 548 LEU A CA 1
ATOM 4367 C C . LEU A 1 548 ? 8.027 -5.743 -10.450 1.00 96.00 548 LEU A C 1
ATOM 4369 O O . LEU A 1 548 ? 7.803 -6.714 -9.730 1.00 96.00 548 LEU A O 1
ATOM 4373 N N . LYS A 1 549 ? 9.090 -4.945 -10.252 1.00 93.75 549 LYS A N 1
ATOM 4374 C CA . LYS A 1 549 ? 10.033 -5.128 -9.128 1.00 93.75 549 LYS A CA 1
ATOM 4375 C C . LYS A 1 549 ? 9.355 -4.974 -7.763 1.00 93.75 549 LYS A C 1
ATOM 4377 O O . LYS A 1 549 ? 9.832 -5.547 -6.785 1.00 93.75 549 LYS A O 1
ATOM 4382 N N . GLY A 1 550 ? 8.247 -4.235 -7.700 1.00 88.88 550 GLY A N 1
ATOM 4383 C CA . GLY A 1 550 ? 7.414 -4.089 -6.510 1.00 88.88 550 GLY A CA 1
ATOM 4384 C C . GLY A 1 550 ? 6.467 -5.265 -6.232 1.00 88.88 550 GLY A C 1
ATOM 4385 O O . GLY A 1 550 ? 5.800 -5.253 -5.196 1.00 88.88 550 GLY A O 1
ATOM 4386 N N . ILE A 1 551 ? 6.371 -6.270 -7.113 1.00 89.00 551 ILE A N 1
ATOM 4387 C CA . ILE A 1 551 ? 5.492 -7.435 -6.928 1.00 89.00 551 ILE A CA 1
ATOM 4388 C C . ILE A 1 551 ? 6.260 -8.563 -6.217 1.00 89.00 551 ILE A C 1
ATOM 4390 O O . ILE A 1 551 ? 7.202 -9.121 -6.782 1.00 89.00 551 ILE A O 1
ATOM 4394 N N . PRO A 1 552 ? 5.852 -8.970 -4.996 1.00 82.12 552 PRO A N 1
ATOM 4395 C CA . PRO A 1 552 ? 6.525 -10.047 -4.277 1.00 82.12 552 PRO A CA 1
ATOM 4396 C C . PRO A 1 552 ? 6.495 -11.371 -5.049 1.00 82.12 552 PRO A C 1
ATOM 4398 O O . PRO A 1 552 ? 5.432 -11.805 -5.500 1.00 82.12 552 PRO A O 1
ATOM 4401 N N . GLY A 1 553 ? 7.656 -12.027 -5.135 1.00 82.75 553 GLY A N 1
ATOM 4402 C CA . GLY A 1 553 ? 7.830 -13.333 -5.780 1.00 82.75 553 GLY A CA 1
ATOM 4403 C C . GLY A 1 553 ? 8.117 -13.285 -7.283 1.00 82.75 553 GLY A C 1
ATOM 4404 O O . GLY A 1 553 ? 8.326 -14.341 -7.871 1.00 82.75 553 GLY A O 1
ATOM 4405 N N . VAL A 1 554 ? 8.153 -12.097 -7.896 1.00 90.12 554 VAL A N 1
ATOM 4406 C CA . VAL A 1 554 ? 8.554 -11.917 -9.298 1.00 90.12 554 VAL A CA 1
ATOM 4407 C C . VAL A 1 554 ? 9.986 -11.394 -9.346 1.00 90.12 554 VAL A C 1
ATOM 4409 O O . VAL A 1 554 ? 10.290 -10.331 -8.805 1.00 90.12 554 VAL A O 1
ATOM 4412 N N . GLU A 1 555 ? 10.876 -12.128 -10.010 1.00 93.94 555 GLU A N 1
ATOM 4413 C CA . GLU A 1 555 ? 12.201 -11.617 -10.353 1.00 93.94 555 GLU A CA 1
ATOM 4414 C C . GLU A 1 555 ? 12.147 -10.954 -11.732 1.00 93.94 555 GLU A C 1
ATOM 4416 O O . GLU A 1 555 ? 11.598 -11.515 -12.681 1.00 93.94 555 GLU A O 1
ATOM 4421 N N . VAL A 1 556 ? 12.711 -9.750 -11.836 1.00 97.00 556 VAL A N 1
ATOM 4422 C CA . VAL A 1 556 ? 12.729 -8.958 -13.071 1.00 97.00 556 VAL A CA 1
ATOM 4423 C C . VAL A 1 556 ? 14.174 -8.667 -13.441 1.00 97.00 556 VAL A C 1
ATOM 4425 O O . VAL A 1 556 ? 14.921 -8.105 -12.633 1.00 97.00 556 VAL A O 1
ATOM 4428 N N . SER A 1 557 ? 14.536 -9.033 -14.663 1.00 97.12 557 SER A N 1
ATOM 4429 C CA . SER A 1 557 ? 15.810 -8.736 -15.327 1.00 97.12 557 SER A CA 1
ATOM 4430 C C . SER A 1 557 ? 15.544 -8.180 -16.731 1.00 97.12 557 SER A C 1
ATOM 4432 O O . SER A 1 557 ? 14.388 -8.009 -17.103 1.00 97.12 557 SER A O 1
ATOM 4434 N N . TRP A 1 558 ? 16.576 -7.863 -17.509 1.00 97.06 558 TRP A N 1
ATOM 4435 C CA . TRP A 1 558 ? 16.460 -7.523 -18.937 1.00 97.06 558 TRP A CA 1
ATOM 4436 C C . TRP A 1 558 ? 17.467 -8.337 -19.746 1.00 97.06 558 TRP A C 1
ATOM 4438 O O . TRP A 1 558 ? 18.465 -8.792 -19.193 1.00 97.06 558 TRP A O 1
ATOM 4448 N N . PHE A 1 559 ? 17.234 -8.563 -21.035 1.00 95.19 559 PHE A N 1
ATOM 4449 C CA . PHE A 1 559 ? 18.148 -9.352 -21.861 1.00 95.19 559 PHE A CA 1
ATOM 4450 C C . PHE A 1 559 ? 18.937 -8.444 -22.810 1.00 95.19 559 PHE A C 1
ATOM 4452 O O . PHE A 1 559 ? 18.335 -7.918 -23.740 1.00 95.19 559 PHE A O 1
ATOM 4459 N N . PRO A 1 560 ? 20.259 -8.273 -22.625 1.00 92.81 560 PRO A N 1
ATOM 4460 C CA . PRO A 1 560 ? 21.063 -7.434 -23.508 1.00 92.81 560 PRO A CA 1
ATOM 4461 C C . PRO A 1 560 ? 21.175 -7.994 -24.924 1.00 92.81 560 PRO A C 1
ATOM 4463 O O . PRO A 1 560 ? 21.278 -9.211 -25.101 1.00 92.81 560 PRO A O 1
ATOM 4466 N N . GLU A 1 561 ? 21.243 -7.100 -25.911 1.00 91.19 561 GLU A N 1
ATOM 4467 C CA . GLU A 1 561 ? 21.504 -7.470 -27.302 1.00 91.19 561 GLU A CA 1
ATOM 4468 C C . GLU A 1 561 ? 22.828 -8.244 -27.442 1.00 91.19 561 GLU A C 1
ATOM 4470 O O . GLU A 1 561 ? 23.852 -7.940 -26.821 1.00 91.19 561 GLU A O 1
ATOM 4475 N N . ARG A 1 562 ? 22.808 -9.276 -28.287 1.00 86.69 562 ARG A N 1
ATOM 4476 C CA . ARG A 1 562 ? 23.969 -10.077 -28.690 1.00 86.69 562 ARG A CA 1
ATOM 4477 C C . ARG A 1 562 ? 23.957 -10.233 -30.204 1.00 86.69 562 ARG A C 1
ATOM 4479 O O . ARG A 1 562 ? 22.920 -10.113 -30.839 1.00 86.69 562 ARG A O 1
ATOM 4486 N N . ALA A 1 563 ? 25.086 -10.644 -30.780 1.00 82.38 563 ALA A N 1
ATOM 4487 C CA . ALA A 1 563 ? 25.290 -10.721 -32.234 1.00 82.38 563 ALA A CA 1
ATOM 4488 C C . ALA A 1 563 ? 24.165 -11.390 -33.064 1.00 82.38 563 ALA A C 1
ATOM 4490 O O . ALA A 1 563 ? 24.036 -11.095 -34.246 1.00 82.38 563 ALA A O 1
ATOM 4491 N N . LYS A 1 564 ? 23.387 -12.320 -32.491 1.00 84.69 564 LYS A N 1
ATOM 4492 C CA . LYS A 1 564 ? 22.242 -12.977 -33.156 1.00 84.69 564 LYS A CA 1
ATOM 4493 C C . LYS A 1 564 ? 20.983 -13.014 -32.287 1.00 84.69 564 LYS A C 1
ATOM 4495 O O . LYS A 1 564 ? 20.100 -13.832 -32.525 1.00 84.69 564 LYS A O 1
ATOM 4500 N N . GLU A 1 565 ? 20.942 -12.217 -31.227 1.00 89.44 565 GLU A N 1
ATOM 4501 C CA . GLU A 1 565 ? 19.829 -12.197 -30.281 1.00 89.44 565 GLU A CA 1
ATOM 4502 C C . GLU A 1 565 ? 19.499 -10.741 -29.958 1.00 89.44 565 GLU A C 1
ATOM 4504 O O . GLU A 1 565 ? 20.311 -10.095 -29.294 1.00 89.44 565 GLU A O 1
ATOM 4509 N N . PRO A 1 566 ? 18.352 -10.221 -30.420 1.00 93.31 566 PRO A N 1
ATOM 4510 C CA . PRO A 1 566 ? 17.948 -8.861 -30.095 1.00 93.31 566 PRO A CA 1
ATOM 4511 C C . PRO A 1 566 ? 17.762 -8.670 -28.584 1.00 93.31 566 PRO A C 1
ATOM 4513 O O . PRO A 1 566 ? 17.565 -9.641 -27.845 1.00 93.31 566 PRO A O 1
ATOM 4516 N N . GLU A 1 567 ? 17.813 -7.415 -28.142 1.00 94.00 567 GLU A N 1
ATOM 4517 C CA . GLU A 1 567 ? 17.469 -7.035 -26.770 1.00 94.00 567 GLU A CA 1
ATOM 4518 C C . GLU A 1 567 ? 16.024 -7.441 -26.423 1.00 94.00 567 GLU A C 1
ATOM 4520 O O . GLU A 1 567 ? 15.140 -7.421 -27.278 1.00 94.00 567 GLU A O 1
ATOM 4525 N N . VAL A 1 568 ? 15.784 -7.787 -25.155 1.00 96.62 568 VAL A N 1
ATOM 4526 C CA . VAL A 1 568 ? 14.436 -7.855 -24.572 1.00 96.62 568 VAL A CA 1
ATOM 4527 C C . VAL A 1 568 ? 14.383 -6.929 -23.365 1.00 96.62 568 VAL A C 1
ATOM 4529 O O . VAL A 1 568 ? 15.184 -7.079 -22.435 1.00 96.62 568 VAL A O 1
ATOM 4532 N N . ASP A 1 569 ? 13.414 -6.012 -23.360 1.00 97.44 569 ASP A N 1
ATOM 4533 C CA . ASP A 1 569 ? 13.395 -4.903 -22.406 1.00 97.44 569 ASP A CA 1
ATOM 4534 C C . ASP A 1 569 ? 13.276 -5.345 -20.952 1.00 97.44 569 ASP A C 1
ATOM 4536 O O . ASP A 1 569 ? 13.954 -4.793 -20.088 1.00 97.44 569 ASP A O 1
ATOM 4540 N N . LEU A 1 570 ? 12.421 -6.333 -20.686 1.00 98.31 570 LEU A N 1
ATOM 4541 C CA . LEU A 1 570 ? 12.207 -6.926 -19.373 1.00 98.31 570 LEU A CA 1
ATOM 4542 C C . LEU A 1 570 ? 11.996 -8.440 -19.519 1.00 98.31 570 LEU A C 1
ATOM 4544 O O . LEU A 1 570 ? 11.418 -8.924 -20.486 1.00 98.31 570 LEU A O 1
ATOM 4548 N N . VAL A 1 571 ? 12.421 -9.215 -18.530 1.00 98.00 571 VAL A N 1
ATOM 4549 C CA . VAL A 1 571 ? 12.193 -10.658 -18.448 1.00 98.00 571 VAL A CA 1
ATOM 4550 C C . VAL A 1 571 ? 11.724 -10.988 -17.042 1.00 98.00 571 VAL A C 1
ATOM 4552 O O . VAL A 1 571 ? 12.448 -10.782 -16.065 1.00 98.00 571 VAL A O 1
ATOM 4555 N N . LEU A 1 572 ? 10.506 -11.518 -16.942 1.00 97.69 572 LEU A N 1
ATOM 4556 C CA . LEU A 1 572 ? 9.961 -12.027 -15.688 1.00 97.69 572 LEU A CA 1
ATOM 4557 C C . LEU A 1 572 ? 10.435 -13.462 -15.498 1.00 97.69 572 LEU A C 1
ATOM 4559 O O . LEU A 1 572 ? 10.246 -14.286 -16.393 1.00 97.69 572 LEU A O 1
ATOM 4563 N N . THR A 1 573 ? 11.008 -13.776 -14.341 1.00 95.56 573 THR A N 1
ATOM 4564 C CA . THR A 1 573 ? 11.344 -15.152 -13.953 1.00 95.56 573 THR A CA 1
ATOM 4565 C C . THR A 1 573 ? 10.407 -15.603 -12.838 1.00 95.56 573 THR A C 1
ATOM 4567 O O . THR A 1 573 ? 10.316 -14.962 -11.790 1.00 95.56 573 THR A O 1
ATOM 4570 N N . ILE A 1 574 ? 9.680 -16.697 -13.091 1.00 93.06 574 ILE A N 1
ATOM 4571 C CA . ILE A 1 574 ? 8.693 -17.281 -12.175 1.00 93.06 574 ILE A CA 1
ATOM 4572 C C . ILE A 1 574 ? 8.958 -18.784 -12.085 1.00 93.06 574 ILE A C 1
ATOM 4574 O O . ILE A 1 574 ? 8.704 -19.547 -13.026 1.00 93.06 574 ILE A O 1
ATOM 4578 N N . GLY A 1 575 ? 9.509 -19.210 -10.947 1.00 88.31 575 GLY A N 1
ATOM 4579 C CA . GLY A 1 575 ? 10.003 -20.573 -10.784 1.00 88.31 575 GLY A CA 1
ATOM 4580 C C . GLY A 1 575 ? 11.052 -20.887 -11.853 1.00 88.31 575 GLY A C 1
ATOM 4581 O O . GLY A 1 575 ? 12.083 -20.228 -11.940 1.00 88.31 575 GLY A O 1
ATOM 4582 N N . THR A 1 576 ? 10.778 -21.882 -12.695 1.00 87.69 576 THR A N 1
ATOM 4583 C CA . THR A 1 576 ? 11.665 -22.294 -13.797 1.00 87.69 576 THR A CA 1
ATOM 4584 C C . THR A 1 576 ? 11.329 -21.659 -15.149 1.00 87.69 576 THR A C 1
ATOM 4586 O O . THR A 1 576 ? 12.084 -21.838 -16.104 1.00 87.69 576 THR A O 1
ATOM 4589 N N . GLY A 1 577 ? 10.202 -20.949 -15.254 1.00 92.81 577 GLY A N 1
ATOM 4590 C CA . GLY A 1 577 ? 9.729 -20.358 -16.504 1.00 92.81 577 GLY A CA 1
ATOM 4591 C C . GLY A 1 577 ? 10.057 -18.875 -16.615 1.00 92.81 577 GLY A C 1
ATOM 4592 O O . GLY A 1 577 ? 10.245 -18.187 -15.608 1.00 92.81 577 GLY A O 1
ATOM 4593 N N . ARG A 1 578 ? 10.098 -18.382 -17.854 1.00 96.25 578 ARG A N 1
ATOM 4594 C CA . ARG A 1 578 ? 10.325 -16.968 -18.159 1.00 96.25 578 ARG A CA 1
ATOM 4595 C C . ARG A 1 578 ? 9.248 -16.399 -19.063 1.00 96.25 578 ARG A C 1
ATOM 4597 O O . ARG A 1 578 ? 8.705 -17.105 -19.908 1.00 96.25 578 ARG A O 1
ATOM 4604 N N . ILE A 1 579 ? 8.982 -15.109 -18.894 1.00 98.00 579 ILE A N 1
ATOM 4605 C CA . ILE A 1 579 ? 8.078 -14.335 -19.745 1.00 98.00 579 ILE A CA 1
ATOM 4606 C C . ILE A 1 579 ? 8.850 -13.086 -20.189 1.00 98.00 579 ILE A C 1
ATOM 4608 O O . ILE A 1 579 ? 9.021 -12.170 -19.378 1.00 98.00 579 ILE A O 1
ATOM 4612 N N . PRO A 1 580 ? 9.384 -13.052 -21.422 1.00 98.06 580 PRO A N 1
ATOM 4613 C CA . PRO A 1 580 ? 9.978 -11.846 -21.975 1.00 98.06 580 PRO A CA 1
ATOM 4614 C C . PRO A 1 580 ? 8.880 -10.813 -22.252 1.00 98.06 580 PRO A C 1
ATOM 4616 O O . PRO A 1 580 ? 7.786 -11.154 -22.706 1.00 98.06 580 PRO A O 1
ATOM 4619 N N . VAL A 1 581 ? 9.171 -9.555 -21.950 1.00 98.44 581 VAL A N 1
ATOM 4620 C CA . VAL A 1 581 ? 8.275 -8.412 -22.098 1.00 98.44 581 VAL A CA 1
ATOM 4621 C C . VAL A 1 581 ? 9.027 -7.320 -22.843 1.00 98.44 581 VAL A C 1
ATOM 4623 O O . VAL A 1 581 ? 10.120 -6.927 -22.441 1.00 98.44 581 VAL A O 1
ATOM 4626 N N . GLU A 1 582 ? 8.432 -6.822 -23.916 1.00 97.69 582 GLU A N 1
ATOM 4627 C CA . GLU A 1 582 ? 9.040 -5.809 -24.771 1.00 97.69 582 GLU A CA 1
ATOM 4628 C C . GLU A 1 582 ? 8.063 -4.650 -24.985 1.00 97.69 582 GLU A C 1
ATOM 4630 O O . GLU A 1 582 ? 6.862 -4.843 -25.191 1.00 97.69 582 GLU A O 1
ATOM 4635 N N . VAL A 1 583 ? 8.560 -3.423 -24.865 1.00 97.12 583 VAL A N 1
ATOM 4636 C CA . VAL A 1 583 ? 7.750 -2.209 -24.867 1.00 97.12 583 VAL A CA 1
ATOM 4637 C C . VAL A 1 583 ? 7.784 -1.597 -26.257 1.00 97.12 583 VAL A C 1
ATOM 4639 O O . VAL A 1 583 ? 8.740 -0.956 -26.685 1.00 97.12 583 VAL A O 1
ATOM 4642 N N . LYS A 1 584 ? 6.679 -1.755 -26.981 1.00 95.06 584 LYS A N 1
ATOM 4643 C CA . LYS A 1 584 ? 6.443 -1.124 -28.282 1.00 95.06 584 LYS A CA 1
ATOM 4644 C C . LYS A 1 584 ? 5.305 -0.127 -28.133 1.00 95.06 584 LYS A C 1
ATOM 4646 O O . LYS A 1 584 ? 4.210 -0.308 -28.666 1.00 95.06 584 LYS A O 1
ATOM 4651 N N . TYR A 1 585 ? 5.569 0.940 -27.375 1.00 93.56 585 TYR A N 1
ATOM 4652 C CA . TYR A 1 585 ? 4.575 1.949 -27.000 1.00 93.56 585 TYR A CA 1
ATOM 4653 C C . TYR A 1 585 ? 4.246 2.927 -28.138 1.00 93.56 585 TYR A C 1
ATOM 4655 O O . TYR A 1 585 ? 4.426 4.140 -28.042 1.00 93.56 585 TYR A O 1
ATOM 4663 N N . ARG A 1 586 ? 3.750 2.380 -29.247 1.00 87.00 586 ARG A N 1
ATOM 4664 C CA . ARG A 1 586 ? 3.403 3.085 -30.484 1.00 87.00 586 ARG A CA 1
ATOM 4665 C C . ARG A 1 586 ? 1.926 2.856 -30.816 1.00 87.00 586 ARG A C 1
ATOM 4667 O O . ARG A 1 586 ? 1.273 1.989 -30.233 1.00 87.00 586 ARG A O 1
ATOM 4674 N N . ARG A 1 587 ? 1.401 3.646 -31.754 1.00 80.62 587 ARG A N 1
ATOM 4675 C CA . ARG A 1 587 ? 0.012 3.536 -32.244 1.00 80.62 587 ARG A CA 1
ATOM 4676 C C . ARG A 1 587 ? -0.168 2.441 -33.270 1.00 80.62 587 ARG A C 1
ATOM 4678 O O . ARG A 1 587 ? -1.184 1.754 -33.269 1.00 80.62 587 ARG A O 1
ATOM 4685 N N . SER A 1 588 ? 0.788 2.354 -34.190 1.00 85.06 588 SER A N 1
ATOM 4686 C CA . SER A 1 588 ? 0.779 1.333 -35.219 1.00 85.06 588 SER A CA 1
ATOM 4687 C C . SER A 1 588 ? 0.875 -0.032 -34.558 1.00 85.06 588 SER A C 1
ATOM 4689 O O . SER A 1 588 ? 1.572 -0.219 -33.556 1.00 85.06 588 SER A O 1
ATOM 4691 N N . LYS A 1 589 ? 0.153 -0.992 -35.135 1.00 87.19 589 LYS A N 1
ATOM 4692 C CA . LYS A 1 589 ? 0.278 -2.388 -34.741 1.00 87.19 589 LYS A CA 1
ATOM 4693 C C . LYS A 1 589 ? 1.754 -2.800 -34.874 1.00 87.19 589 LYS A C 1
ATOM 4695 O O . LYS A 1 589 ? 2.345 -2.480 -35.908 1.00 87.19 589 LYS A O 1
ATOM 4700 N N . PRO A 1 590 ? 2.340 -3.493 -33.879 1.00 89.06 590 PRO A N 1
ATOM 4701 C CA . PRO A 1 590 ? 3.704 -3.996 -33.986 1.00 89.06 590 PRO A CA 1
ATOM 4702 C C . PRO A 1 590 ? 3.868 -4.846 -35.253 1.00 89.06 590 PRO A C 1
ATOM 4704 O O . PRO A 1 590 ? 3.054 -5.732 -35.525 1.00 89.06 590 PRO A O 1
ATOM 4707 N N . ASP A 1 591 ? 4.890 -4.539 -36.045 1.00 90.50 591 ASP A N 1
ATOM 4708 C CA . ASP A 1 591 ? 5.251 -5.290 -37.244 1.00 90.50 591 ASP A CA 1
ATOM 4709 C C . ASP A 1 591 ? 6.173 -6.471 -36.897 1.00 90.50 591 ASP A C 1
ATOM 4711 O O . ASP A 1 591 ? 6.505 -6.702 -35.736 1.00 90.50 591 ASP A O 1
ATOM 4715 N N . LYS A 1 592 ? 6.604 -7.243 -37.902 1.00 88.19 592 LYS A N 1
ATOM 4716 C CA . LYS A 1 592 ? 7.501 -8.391 -37.675 1.00 88.19 592 LYS A CA 1
ATOM 4717 C C . LYS A 1 592 ? 8.825 -7.986 -37.016 1.00 88.19 592 LYS A C 1
ATOM 4719 O O . LYS A 1 592 ? 9.341 -8.737 -36.197 1.00 88.19 592 LYS A O 1
ATOM 4724 N N . ALA A 1 593 ? 9.360 -6.808 -37.346 1.00 88.44 593 ALA A N 1
ATOM 4725 C CA . ALA A 1 593 ? 10.596 -6.314 -36.745 1.00 88.44 593 ALA A CA 1
ATOM 4726 C C . ALA A 1 593 ? 10.412 -6.042 -35.244 1.00 88.44 593 ALA A C 1
ATOM 4728 O O . ALA A 1 593 ? 11.265 -6.407 -34.440 1.00 88.44 593 ALA A O 1
ATOM 4729 N N . ALA A 1 594 ? 9.262 -5.489 -34.855 1.00 88.25 594 ALA A N 1
ATOM 4730 C CA . ALA A 1 594 ? 8.914 -5.239 -33.463 1.00 88.25 594 ALA A CA 1
ATOM 4731 C C . ALA A 1 594 ? 8.696 -6.514 -32.622 1.00 88.25 594 ALA A C 1
ATOM 4733 O O . ALA A 1 594 ? 8.680 -6.414 -31.397 1.00 88.25 594 ALA A O 1
ATOM 4734 N N . LEU A 1 595 ? 8.528 -7.685 -33.252 1.00 92.81 595 LEU A N 1
ATOM 4735 C CA . LEU A 1 595 ? 8.385 -8.988 -32.583 1.00 92.81 595 LEU A CA 1
ATOM 4736 C C . LEU A 1 595 ? 9.699 -9.778 -32.500 1.00 92.81 595 LEU A C 1
ATOM 4738 O O . LEU A 1 595 ? 9.748 -10.800 -31.815 1.00 92.81 595 LEU A O 1
ATOM 4742 N N . ALA A 1 596 ? 10.755 -9.331 -33.186 1.00 92.06 596 ALA A N 1
ATOM 4743 C CA . ALA A 1 596 ? 11.976 -10.110 -33.378 1.00 92.06 596 ALA A CA 1
ATOM 4744 C C . ALA A 1 596 ? 12.667 -10.500 -32.058 1.00 92.06 596 ALA A C 1
ATOM 4746 O O . ALA A 1 596 ? 13.180 -11.616 -31.954 1.00 92.06 596 ALA A O 1
ATOM 4747 N N . GLY A 1 597 ? 12.652 -9.621 -31.046 1.00 92.81 597 GLY A N 1
ATOM 4748 C CA . GLY A 1 597 ? 13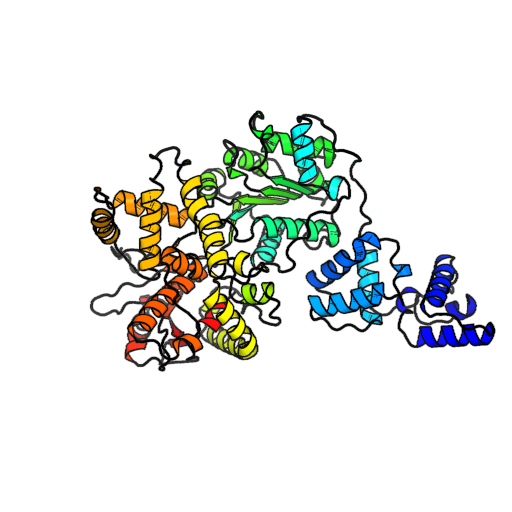.201 -9.902 -29.714 1.00 92.81 597 GLY A CA 1
ATOM 4749 C C . GLY A 1 597 ? 12.480 -11.061 -29.031 1.00 92.81 597 GLY A C 1
ATOM 4750 O O . GLY A 1 597 ? 13.101 -12.078 -28.707 1.00 92.81 597 GLY A O 1
ATOM 4751 N N . ILE A 1 598 ? 11.153 -10.966 -28.909 1.00 95.75 598 ILE A N 1
ATOM 4752 C CA . ILE A 1 598 ? 10.308 -12.033 -28.349 1.00 95.75 598 ILE A CA 1
ATOM 4753 C C . ILE A 1 598 ? 10.421 -13.342 -29.141 1.00 95.75 598 ILE A C 1
ATOM 4755 O O . ILE A 1 598 ? 10.609 -14.405 -28.546 1.00 95.75 598 ILE A O 1
ATOM 4759 N N . GLU A 1 599 ? 10.324 -13.299 -30.472 1.00 93.62 599 GLU A N 1
ATOM 4760 C CA . GLU A 1 599 ? 10.377 -14.507 -31.305 1.00 93.62 599 GLU A CA 1
ATOM 4761 C C . GLU A 1 599 ? 11.732 -15.216 -31.204 1.00 93.62 599 GLU A C 1
ATOM 4763 O O . GLU A 1 599 ? 11.772 -16.442 -31.050 1.00 93.62 599 GLU A O 1
ATOM 4768 N N . SER A 1 600 ? 12.832 -14.456 -31.211 1.00 94.25 600 SER A N 1
ATOM 4769 C CA . SER A 1 600 ? 14.186 -14.978 -31.008 1.00 94.25 600 SER A CA 1
ATOM 4770 C C . SER A 1 600 ? 14.349 -15.596 -29.616 1.00 94.25 600 SER A C 1
ATOM 4772 O O . SER A 1 600 ? 14.803 -16.738 -29.491 1.00 94.25 600 SER A O 1
ATOM 4774 N N . PHE A 1 601 ? 13.927 -14.886 -28.564 1.00 95.25 601 PHE A N 1
ATOM 4775 C CA . PHE A 1 601 ? 14.075 -15.337 -27.180 1.00 95.25 601 PHE A CA 1
ATOM 4776 C C . PHE A 1 601 ? 13.249 -16.601 -26.902 1.00 95.25 601 PHE A C 1
ATOM 4778 O O . PHE A 1 601 ? 13.779 -17.607 -26.425 1.00 95.25 601 PHE A O 1
ATOM 4785 N N . CYS A 1 602 ? 11.966 -16.602 -27.273 1.00 95.81 602 CYS A N 1
ATOM 4786 C CA . CYS A 1 602 ? 11.080 -17.761 -27.140 1.00 95.81 602 CYS A CA 1
ATOM 4787 C C . CYS A 1 602 ? 11.396 -18.878 -28.155 1.00 95.81 602 CYS A C 1
ATOM 4789 O O . CYS A 1 602 ? 10.886 -19.997 -28.054 1.00 95.81 602 CYS A O 1
ATOM 4791 N N . GLY A 1 603 ? 12.216 -18.599 -29.173 1.00 92.81 603 GLY A N 1
ATOM 4792 C CA . GLY A 1 603 ? 12.795 -19.574 -30.101 1.00 92.81 603 GLY A CA 1
ATOM 4793 C C . GLY A 1 603 ? 13.704 -20.596 -29.424 1.00 92.81 603 GLY A C 1
ATOM 4794 O O . GLY A 1 603 ? 13.814 -21.729 -29.890 1.00 92.81 603 GLY A O 1
ATOM 4795 N N . LYS A 1 604 ? 14.325 -20.221 -28.303 1.00 92.06 604 LYS A N 1
ATOM 4796 C CA . LYS A 1 604 ? 15.335 -21.030 -27.623 1.00 92.06 604 LYS A CA 1
ATOM 4797 C C . LYS A 1 604 ? 14.735 -21.785 -26.446 1.00 92.06 604 LYS A C 1
ATOM 4799 O O . LYS A 1 604 ? 14.467 -21.213 -25.393 1.00 92.06 604 LYS A O 1
ATOM 4804 N N . SER A 1 605 ? 14.613 -23.104 -26.588 1.00 88.38 605 SER A N 1
ATOM 4805 C CA . SER A 1 605 ? 14.102 -23.993 -25.531 1.00 88.38 605 SER A CA 1
ATOM 4806 C C . SER A 1 605 ? 14.848 -23.835 -24.198 1.00 88.38 605 SER A C 1
ATOM 4808 O O . SER A 1 605 ? 14.224 -23.864 -23.139 1.00 88.38 605 SER A O 1
ATOM 4810 N N . ALA A 1 606 ? 16.158 -23.570 -24.244 1.00 88.88 606 ALA A N 1
ATOM 4811 C CA . ALA A 1 606 ? 17.001 -23.340 -23.069 1.00 88.88 606 ALA A CA 1
ATOM 4812 C C . ALA A 1 606 ? 16.575 -22.136 -22.202 1.00 88.88 606 ALA A C 1
ATOM 4814 O O . ALA A 1 606 ? 16.980 -22.051 -21.045 1.00 88.88 606 ALA A O 1
ATOM 4815 N N . TYR A 1 607 ? 15.785 -21.196 -22.734 1.00 92.06 607 TYR A N 1
ATOM 4816 C CA . TYR A 1 607 ? 15.327 -20.019 -21.987 1.00 92.06 607 TYR A CA 1
ATOM 4817 C C . TYR A 1 607 ? 14.014 -20.258 -21.237 1.00 92.06 607 TYR A C 1
ATOM 4819 O O . TYR A 1 607 ? 13.672 -19.461 -20.361 1.00 92.06 607 TYR A O 1
ATOM 4827 N N . ALA A 1 608 ? 13.336 -21.383 -21.500 1.00 94.00 608 ALA A N 1
ATOM 4828 C CA . ALA A 1 608 ? 12.081 -21.771 -20.855 1.00 94.00 608 ALA A CA 1
ATOM 4829 C C . ALA A 1 608 ? 10.991 -20.680 -20.943 1.00 94.00 608 ALA A C 1
ATOM 4831 O O . ALA A 1 608 ? 10.288 -20.403 -19.971 1.00 94.00 608 ALA A O 1
ATOM 4832 N N . ALA A 1 609 ? 10.867 -20.057 -22.120 1.00 96.00 609 ALA A N 1
ATOM 4833 C CA . ALA A 1 609 ? 9.904 -18.997 -22.409 1.00 96.00 609 ALA A CA 1
ATOM 4834 C C . ALA A 1 609 ? 8.963 -19.411 -23.557 1.00 96.00 609 ALA A C 1
ATOM 4836 O O . ALA A 1 609 ? 9.335 -19.267 -24.723 1.00 96.00 609 ALA A O 1
ATOM 4837 N N . PRO A 1 610 ? 7.762 -19.947 -23.269 1.00 94.94 610 PRO A N 1
ATOM 4838 C CA . PRO A 1 610 ? 6.849 -20.436 -24.307 1.00 94.94 610 PRO A CA 1
ATOM 4839 C C . PRO A 1 610 ? 6.211 -19.315 -25.144 1.00 94.94 610 PRO A C 1
ATOM 4841 O O . PRO A 1 610 ? 5.860 -19.538 -26.301 1.00 94.94 610 PRO A O 1
ATOM 4844 N N . PHE A 1 611 ? 6.058 -18.121 -24.572 1.00 97.56 611 PHE A N 1
ATOM 4845 C CA . PHE A 1 611 ? 5.555 -16.913 -25.228 1.00 97.56 611 PHE A CA 1
ATOM 4846 C C . PHE A 1 611 ? 6.097 -15.670 -24.508 1.00 97.56 611 PHE A C 1
ATOM 4848 O O . PHE A 1 611 ? 6.637 -15.790 -23.408 1.00 97.56 611 PHE A O 1
ATOM 4855 N N . GLY A 1 612 ? 5.912 -14.494 -25.105 1.00 97.88 612 GLY A N 1
ATOM 4856 C CA . GLY A 1 612 ? 6.213 -13.194 -24.509 1.00 97.88 612 GLY A CA 1
ATOM 4857 C C . GLY A 1 612 ? 5.076 -12.184 -24.640 1.00 97.88 612 GLY A C 1
ATOM 4858 O O . GLY A 1 612 ? 4.061 -12.434 -25.296 1.00 97.88 612 GLY A O 1
ATOM 4859 N N . ILE A 1 613 ? 5.262 -11.029 -24.009 1.00 98.44 613 ILE A N 1
ATOM 4860 C CA . ILE A 1 613 ? 4.303 -9.924 -23.985 1.00 98.44 613 ILE A CA 1
ATOM 4861 C C . ILE A 1 613 ? 4.876 -8.724 -24.734 1.00 98.44 613 ILE A C 1
ATOM 4863 O O . ILE A 1 613 ? 6.018 -8.337 -24.510 1.00 98.44 613 ILE A O 1
ATOM 4867 N N . ILE A 1 614 ? 4.062 -8.106 -25.585 1.00 98.00 614 ILE A N 1
ATOM 4868 C CA . ILE A 1 614 ? 4.373 -6.826 -26.222 1.00 98.00 614 ILE A CA 1
ATOM 4869 C C . ILE A 1 614 ? 3.485 -5.758 -25.591 1.00 98.00 614 ILE A C 1
ATOM 4871 O O . ILE A 1 614 ? 2.265 -5.786 -25.758 1.00 98.00 614 ILE A O 1
ATOM 4875 N N . VAL A 1 615 ? 4.072 -4.806 -24.871 1.00 98.19 615 VAL A N 1
ATOM 4876 C CA . VAL A 1 615 ? 3.306 -3.709 -24.275 1.00 98.19 615 VAL A CA 1
ATOM 4877 C C . VAL A 1 615 ? 3.119 -2.587 -25.287 1.00 98.19 615 VAL A C 1
ATOM 4879 O O . VAL A 1 615 ? 4.090 -2.103 -25.868 1.00 98.19 615 VAL A O 1
ATOM 4882 N N . THR A 1 616 ? 1.874 -2.158 -25.497 1.00 96.38 616 THR A N 1
ATOM 4883 C CA . THR A 1 616 ? 1.522 -1.151 -26.513 1.00 96.38 616 THR A CA 1
ATOM 4884 C C . THR A 1 616 ? 0.651 -0.024 -25.950 1.00 96.38 616 THR A C 1
ATOM 4886 O O . THR A 1 616 ? 0.274 -0.043 -24.776 1.00 96.38 616 THR A O 1
ATOM 4889 N N . GLN A 1 617 ? 0.319 0.968 -26.787 1.00 95.06 617 GLN A N 1
ATOM 4890 C CA . GLN A 1 617 ? -0.660 2.004 -26.432 1.00 95.06 617 GLN A CA 1
ATOM 4891 C C . GLN A 1 617 ? -2.098 1.465 -26.416 1.00 95.06 617 GLN A C 1
ATOM 4893 O O . GLN A 1 617 ? -2.863 1.795 -25.515 1.00 95.06 617 GLN A O 1
ATOM 4898 N N . ALA A 1 618 ? -2.467 0.655 -27.415 1.00 93.31 618 ALA A N 1
ATOM 4899 C CA . ALA A 1 618 ? -3.850 0.205 -27.619 1.00 93.31 618 ALA A CA 1
ATOM 4900 C C . ALA A 1 618 ? -3.996 -1.155 -28.327 1.00 93.31 618 ALA A C 1
ATOM 4902 O O . ALA A 1 618 ? -5.069 -1.745 -28.280 1.00 93.31 618 ALA A O 1
ATOM 4903 N N . THR A 1 619 ? -2.955 -1.661 -29.000 1.00 95.31 619 THR A N 1
ATOM 4904 C CA . THR A 1 619 ? -3.025 -2.977 -29.655 1.00 95.31 619 THR A CA 1
ATOM 4905 C C . THR A 1 619 ? -3.068 -4.076 -28.597 1.00 95.31 619 THR A C 1
ATOM 4907 O O . THR A 1 619 ? -2.262 -4.084 -27.663 1.00 95.31 619 THR A O 1
ATOM 4910 N N . GLU A 1 620 ? -3.962 -5.041 -28.777 1.00 96.31 620 GLU A N 1
ATOM 4911 C CA . GLU A 1 620 ? -4.159 -6.129 -27.829 1.00 96.31 620 GLU A CA 1
ATOM 4912 C C . GLU A 1 620 ? -4.457 -7.468 -28.511 1.00 96.31 620 GLU A C 1
ATOM 4914 O O . GLU A 1 620 ? -4.887 -7.516 -29.665 1.00 96.31 620 GLU A O 1
ATOM 4919 N N . GLY A 1 621 ? -4.221 -8.558 -27.782 1.00 96.69 621 GLY A N 1
ATOM 4920 C CA . GLY A 1 621 ? -4.492 -9.927 -28.217 1.00 96.69 621 GLY A CA 1
ATOM 4921 C C . GLY A 1 621 ? -3.274 -10.634 -28.825 1.00 96.69 621 GLY A C 1
ATOM 4922 O O . GLY A 1 621 ? -2.168 -10.088 -28.832 1.00 96.69 621 GLY A O 1
ATOM 4923 N N . PRO A 1 622 ? -3.436 -11.878 -29.308 1.00 96.38 622 PRO A N 1
ATOM 4924 C CA . PRO A 1 622 ? -2.347 -12.636 -29.918 1.00 96.38 622 PRO A CA 1
ATOM 4925 C C . PRO A 1 622 ? -1.729 -11.900 -31.114 1.00 96.38 622 PRO A C 1
ATOM 4927 O O . PRO A 1 622 ? -2.440 -11.398 -31.988 1.00 96.38 622 PRO A O 1
ATOM 4930 N N . ILE A 1 623 ? -0.398 -11.853 -31.166 1.00 93.94 623 ILE A N 1
ATOM 4931 C CA . ILE A 1 623 ? 0.351 -11.249 -32.270 1.00 93.94 623 ILE A CA 1
ATOM 4932 C C . ILE A 1 623 ? 1.577 -12.109 -32.591 1.00 93.94 623 ILE A C 1
ATOM 4934 O O . ILE A 1 623 ? 2.325 -12.490 -31.695 1.00 93.94 623 ILE A O 1
ATOM 4938 N N . GLY A 1 624 ? 1.753 -12.465 -33.866 1.00 88.00 624 GLY A N 1
ATOM 4939 C CA . GLY A 1 624 ? 2.717 -13.502 -34.254 1.00 88.00 624 GLY A CA 1
ATOM 4940 C C . GLY A 1 624 ? 2.434 -14.853 -33.580 1.00 88.00 624 GLY A C 1
ATOM 4941 O O . GLY A 1 624 ? 1.361 -15.077 -33.014 1.00 88.00 624 GLY A O 1
ATOM 4942 N N . ASP A 1 625 ? 3.413 -15.754 -33.608 1.00 87.81 625 ASP A N 1
ATOM 4943 C CA . ASP A 1 625 ? 3.231 -17.112 -33.076 1.00 87.81 625 ASP A CA 1
ATOM 4944 C C . ASP A 1 625 ? 3.410 -17.159 -31.551 1.00 87.81 625 ASP A C 1
ATOM 4946 O O . ASP A 1 625 ? 2.705 -17.879 -30.831 1.00 87.81 625 ASP A O 1
ATOM 4950 N N . LYS A 1 626 ? 4.346 -16.356 -31.035 1.00 94.81 626 LYS A N 1
ATOM 4951 C CA . LYS A 1 626 ? 4.842 -16.435 -29.652 1.00 94.81 626 LYS A CA 1
ATOM 4952 C C . LYS A 1 626 ? 4.618 -15.172 -28.829 1.00 94.81 626 LYS A C 1
ATOM 4954 O O . LYS A 1 626 ? 5.148 -15.096 -27.728 1.00 94.81 626 LYS A O 1
ATOM 4959 N N . ALA A 1 627 ? 3.837 -14.203 -29.303 1.00 96.56 627 ALA A N 1
ATOM 4960 C CA . ALA A 1 627 ? 3.591 -12.973 -28.557 1.00 96.56 627 ALA A CA 1
ATOM 4961 C C . ALA A 1 627 ? 2.101 -12.705 -28.296 1.00 96.56 627 ALA A C 1
ATOM 4963 O O . ALA A 1 627 ? 1.201 -13.238 -28.954 1.00 96.56 627 ALA A O 1
ATOM 4964 N N . ILE A 1 628 ? 1.844 -11.903 -27.264 1.00 97.88 628 ILE A N 1
ATOM 4965 C CA . ILE A 1 628 ? 0.534 -11.345 -26.924 1.00 97.88 628 ILE A CA 1
ATOM 4966 C C . ILE A 1 628 ? 0.734 -9.845 -26.713 1.00 97.88 628 ILE A C 1
ATOM 4968 O O . ILE A 1 628 ? 1.554 -9.440 -25.892 1.00 97.88 628 ILE A O 1
ATOM 4972 N N . ALA A 1 629 ? 0.003 -9.019 -27.453 1.00 97.88 629 ALA A N 1
ATOM 4973 C CA . ALA A 1 629 ? -0.018 -7.583 -27.240 1.00 97.88 629 ALA A CA 1
ATOM 4974 C C . ALA A 1 629 ? -0.933 -7.237 -26.055 1.00 97.88 629 ALA A C 1
ATOM 4976 O O . ALA A 1 629 ? -2.047 -7.755 -25.959 1.00 97.88 629 ALA A O 1
ATOM 4977 N N . VAL A 1 630 ? -0.475 -6.360 -25.162 1.00 98.25 630 VAL A N 1
ATOM 4978 C CA . VAL A 1 630 ? -1.233 -5.891 -23.992 1.00 98.25 630 VAL A CA 1
ATOM 4979 C C . VAL A 1 630 ? -1.078 -4.368 -23.877 1.00 98.25 630 VAL A C 1
ATOM 4981 O O . VAL A 1 630 ? 0.051 -3.881 -23.813 1.00 98.25 630 VAL A O 1
ATOM 4984 N N . PRO A 1 631 ? -2.164 -3.577 -23.824 1.00 98.00 631 PRO A N 1
ATOM 4985 C CA . PRO A 1 631 ? -2.065 -2.138 -23.595 1.00 98.00 631 PRO A CA 1
ATOM 4986 C C . PRO A 1 631 ? -1.457 -1.844 -22.218 1.00 98.00 631 PRO A C 1
ATOM 4988 O O . PRO A 1 631 ? -1.804 -2.515 -21.245 1.00 98.00 631 PRO A O 1
ATOM 4991 N N . ALA A 1 632 ? -0.599 -0.827 -22.092 1.00 98.25 632 ALA A N 1
ATOM 4992 C CA . ALA A 1 632 ? 0.036 -0.495 -20.807 1.00 98.25 632 ALA A CA 1
ATOM 4993 C C . ALA A 1 632 ? -0.991 -0.204 -19.695 1.00 98.25 632 ALA A C 1
ATOM 4995 O O . ALA A 1 632 ? -0.817 -0.642 -18.557 1.00 98.25 632 ALA A O 1
ATOM 4996 N N . SER A 1 633 ? -2.102 0.461 -20.034 1.00 97.75 633 SER A N 1
ATOM 4997 C CA . SER A 1 633 ? -3.211 0.726 -19.109 1.00 97.75 633 SER A CA 1
ATOM 4998 C C . SER A 1 633 ? -3.865 -0.557 -18.583 1.00 97.75 633 SER A C 1
ATOM 5000 O O . SER A 1 633 ? -4.317 -0.590 -17.444 1.00 97.75 633 SER A O 1
ATOM 5002 N N . THR A 1 634 ? -3.893 -1.628 -19.379 1.00 98.38 634 THR A N 1
ATOM 5003 C CA . THR A 1 634 ? -4.366 -2.952 -18.955 1.00 98.38 634 THR A CA 1
ATOM 5004 C C . THR A 1 634 ? -3.295 -3.697 -18.169 1.00 98.38 634 THR A C 1
ATOM 5006 O O . THR A 1 634 ? -3.598 -4.273 -17.128 1.00 98.38 634 THR A O 1
ATOM 5009 N N . PHE A 1 635 ? -2.040 -3.659 -18.623 1.00 98.31 635 PHE A N 1
ATOM 5010 C CA . PHE A 1 635 ? -0.920 -4.324 -17.955 1.00 98.31 635 PHE A CA 1
ATOM 5011 C C . PHE A 1 635 ? -0.779 -3.859 -16.496 1.00 98.31 635 PHE A C 1
ATOM 5013 O O . PHE A 1 635 ? -0.571 -4.669 -15.599 1.00 98.31 635 PHE A O 1
ATOM 5020 N N . LEU A 1 636 ? -0.968 -2.563 -16.235 1.00 97.38 636 LEU A N 1
ATOM 5021 C CA . LEU A 1 636 ? -0.895 -1.975 -14.891 1.00 97.38 636 LEU A CA 1
ATOM 5022 C C . LEU A 1 636 ? -2.084 -2.318 -13.970 1.00 97.38 636 LEU A C 1
ATOM 5024 O O . LEU A 1 636 ? -2.089 -1.900 -12.810 1.00 97.38 636 LEU A O 1
ATOM 5028 N N . LEU A 1 637 ? -3.085 -3.069 -14.448 1.00 96.56 637 LEU A N 1
ATOM 5029 C CA . LEU A 1 637 ? -4.135 -3.657 -13.602 1.00 96.56 637 LEU A CA 1
ATOM 5030 C C . LEU A 1 637 ? -3.719 -4.992 -12.981 1.00 96.56 637 LEU A C 1
ATOM 5032 O O . LEU A 1 637 ? -4.471 -5.544 -12.179 1.00 96.56 637 LEU A O 1
ATOM 5036 N N . LEU A 1 638 ? -2.559 -5.522 -13.361 1.00 93.00 638 LEU A N 1
ATOM 5037 C CA . LEU A 1 638 ? -2.049 -6.782 -12.853 1.00 93.00 638 LEU A CA 1
ATOM 5038 C C . LEU A 1 638 ? -1.776 -6.701 -11.341 1.00 93.00 638 LEU A C 1
ATOM 5040 O O . LEU A 1 638 ? -0.875 -5.995 -10.907 1.00 93.00 638 LEU A O 1
ATOM 5044 N N . ARG A 1 639 ? -2.488 -7.506 -10.555 1.00 85.62 639 ARG A N 1
ATOM 5045 C CA . ARG A 1 639 ? -2.334 -7.642 -9.100 1.00 85.62 639 ARG A CA 1
ATOM 5046 C C . ARG A 1 639 ? -2.679 -6.424 -8.234 1.00 85.62 639 ARG A C 1
ATOM 5048 O O . ARG A 1 639 ? -2.199 -5.281 -8.426 1.00 85.62 639 ARG A O 1
#